Protein AF-0000000074259749 (afdb_homodimer)

InterPro domains:
  IPR013783 Immunoglobulin-like fold [G3DSA:2.60.40.10] (30-132)
  IPR055706 Cell surface glycoprotein 1/2, DUF7282 [PF23951] (141-262)

Foldseek 3Di:
DDDDPPPPPPPPPPPPPPPPPPPPPPPPDDPPDPPPVPPPPAKEFPDKDWFQEAEQQGKTKMKTKIFAQDQAKDWWKKWKWKDDDVDTDIDIDIDIAGHGGMDMDMDMDTNYPPDFDKMKIWMDTPRYTDIDIYGHDPAKAWAAEEEEDQFFKGWTAKIADQQWAKKFKFFPCVVVPCVQQRTFWMFFTDHHGMDGGTMITGNDAPLDHDPDNGDPFKGKMKIFTWDADPPPRHDCCNVVVRPGTGTGDDPPHTHMDMYIYGNDHPPPPPPPPPPPPPPPPPDPPDDDDDDDDDDDDDDDDDDD/DDDDDPDDDPPPPPPPPPPPPPVPPPPPDDPPDDPPVPPPPAKEFPDKDWFQEAEQQGKTKMKTKIFAQDQAKDWWKKWKWKDDDVDTDIDIDIDIAGHRGMDMDMDMDGNYPPDFDKMKIWMDTPRYTDIDIYGHDPAKAWAAEEEEDQFFKGWTAKIADQQWAKKFKFFPCVVVPCVQQRTFWMFFTDHHGMDGGTMITGNDAPLDHDPDNGDPFKGKMKIFTWDADPPPRHDCCNVVVRPGTHTGDDPPHTHMDMYIYGNDNPPPPPPPPPPPVPPPPPPPDPPCPPPPDDDDDDDDDDDD

pLDDT: mean 79.14, std 31.36, range [15.09, 99.0]

Radius of gyration: 41.73 Å; Cα contacts (8 Å, |Δi|>4): 1301; chains: 2; bounding box: 96×167×188 Å

Solvent-accessible surface area (backbone atoms only — not comparable to full-atom values): 35713 Å² total; per-residue (Å²): 138,77,86,76,85,79,76,78,78,78,78,77,80,79,79,79,78,76,77,75,76,72,74,74,71,74,69,75,84,79,74,81,73,72,79,64,83,69,72,76,90,45,51,33,49,76,44,70,53,62,59,56,45,38,32,65,61,30,74,44,58,35,40,34,39,35,32,20,82,40,90,50,71,44,76,45,63,36,31,42,39,39,26,39,85,98,40,60,47,58,46,79,43,72,44,70,31,47,48,68,31,73,45,77,49,77,49,76,46,70,33,67,90,48,66,72,44,72,32,40,33,36,40,33,37,87,56,22,47,43,70,46,59,28,36,29,37,80,65,61,48,65,42,42,62,64,43,78,24,77,28,39,45,52,61,33,54,30,36,30,30,61,77,16,19,34,43,33,31,24,38,65,48,38,85,76,65,34,71,60,80,14,53,39,19,39,39,67,69,38,70,59,36,56,46,62,63,46,65,24,47,36,58,58,41,66,69,62,85,66,95,52,68,47,55,91,54,60,44,57,35,32,41,30,43,20,36,60,72,79,82,73,77,60,81,34,24,48,59,48,75,57,74,32,31,45,64,40,58,59,98,83,37,69,47,67,29,68,27,47,35,41,47,52,74,81,64,74,63,69,77,72,71,74,75,75,73,73,79,74,75,75,78,78,70,86,81,82,85,77,89,78,94,85,82,89,83,89,91,84,81,80,89,130,134,80,81,88,86,78,80,72,88,72,79,77,78,79,75,79,76,75,76,72,76,71,75,74,68,70,67,74,83,79,77,82,69,74,83,62,83,68,73,73,89,45,49,34,49,76,46,71,52,61,60,56,43,38,33,65,59,27,75,45,58,36,39,32,38,36,32,20,81,42,93,50,72,43,74,44,62,35,30,43,40,38,28,38,84,97,41,60,48,59,46,80,42,74,45,71,31,48,48,69,30,71,43,79,49,76,48,76,46,68,33,65,90,48,67,72,44,70,31,41,32,35,42,34,36,87,56,22,47,43,69,46,58,28,36,29,37,78,65,62,47,65,40,43,62,65,42,77,24,78,28,38,46,52,60,33,54,30,34,30,31,61,77,16,20,34,44,33,32,24,40,66,48,38,83,74,65,34,72,60,81,13,54,40,19,39,40,68,67,38,69,58,39,57,46,64,63,47,64,26,48,35,57,58,41,65,68,62,86,66,94,51,68,47,56,90,54,59,44,55,36,31,39,30,45,21,36,60,71,79,81,73,77,60,83,33,24,48,60,49,75,57,75,31,32,47,64,40,58,59,97,83,37,70,47,68,30,66,27,47,36,41,46,52,71,79,62,70,59,68,73,69,69,71,72,71,71,72,78,70,72,78,72,67,77,62,78,71,68,77,77,64,90,84,95,82,83,87,82,83,81,66,83,126

Sequence (608 aa):
MTKRRTVVSLVAALVVLSVFATAALTVGAQQEDGAQQAEPTGLVVDSIDAPAAVAPNGSITVTATISNPTDGELTEDVAYRLDGEEQDVVRHQEVTVAPGGTGTVEFTLEATNFGTGDYIHGVTTRNSSNLTYLDVTRDALVDFDAQESDGTQVVVESTFVPEGGYVTIHDESLLQGDALGSVVGVSEYLEPGYHQNVTIQLFDVEGAQFEETSLNGSQQLIAMPHRETNNDTTYGFVSSDGAQDGPYTVDGEAVTEASEVTVTSEGATGDGAATGGLAGDGDDADGNETTDEGTPALEPFADRMTKRRTVVSLVAALVVLSVFATAALTVGAQQEDGAQQAEPTGLVVDSIDAPAAVAPNGSITVTATISNPTDGELTEDVAYRLDGEEQDVVRHQEVTVAPGGTGTVEFTLEATNFGTGDYIHGVTTRNSSNLTYLDVTRDALVDFDAQESDGTQVVVESTFVPEGGYVTIHDESLLQGDALGSVVGVSEYLEPGYHQNVTIQLFDVEGAQFEETSLNGSQQLIAMPHRETNNDTTYGFVSSDGAQDGPYTVDGEAVTEASEVTVTSEGATGDGAATGGLAGDGDDADGNETTDEGTPALEPFADR

Structure (mmCIF, N/CA/C/O backbone):
data_AF-0000000074259749-model_v1
#
loop_
_entity.id
_entity.type
_entity.pdbx_description
1 polymer 'DUF7282 domain-containing protein'
#
loop_
_atom_site.group_PDB
_atom_site.id
_atom_site.type_symbol
_atom_site.label_atom_id
_atom_site.label_alt_id
_atom_site.label_comp_id
_atom_site.label_asym_id
_atom_site.label_entity_id
_atom_site.label_seq_id
_atom_site.pdbx_PDB_ins_code
_atom_site.Cartn_x
_atom_site.Cartn_y
_atom_site.Cartn_z
_atom_site.occupancy
_atom_site.B_iso_or_equiv
_atom_site.auth_seq_id
_atom_site.auth_comp_id
_atom_site.auth_asym_id
_atom_site.auth_atom_id
_atom_site.pdbx_PDB_model_num
ATOM 1 N N . MET A 1 1 ? -37.5 82.062 -4.996 1 24.59 1 MET A N 1
ATOM 2 C CA . MET A 1 1 ? -36.281 81.25 -4.938 1 24.59 1 MET A CA 1
ATOM 3 C C . MET A 1 1 ? -36.531 79.938 -4.312 1 24.59 1 MET A C 1
ATOM 5 O O . MET A 1 1 ? -36.469 79.75 -3.09 1 24.59 1 MET A O 1
ATOM 9 N N . THR A 1 2 ? -37.469 79.062 -4.781 1 20.34 2 THR A N 1
ATOM 10 C CA . THR A 1 2 ? -38.406 78.062 -4.293 1 20.34 2 THR A CA 1
ATOM 11 C C . THR A 1 2 ? -37.719 76.75 -4.18 1 20.34 2 THR A C 1
ATOM 13 O O . THR A 1 2 ? -38.344 75.75 -3.785 1 20.34 2 THR A O 1
ATOM 16 N N . LYS A 1 3 ? -36.375 76.75 -4.949 1 23.19 3 LYS A N 1
ATOM 17 C CA . LYS A 1 3 ? -36.031 75.375 -5.367 1 23.19 3 LYS A CA 1
ATOM 18 C C . LYS A 1 3 ? -36.188 74.375 -4.219 1 23.19 3 LYS A C 1
ATOM 20 O O . LYS A 1 3 ? -36.031 74.75 -3.051 1 23.19 3 LYS A O 1
ATOM 25 N N . ARG A 1 4 ? -36.344 73.062 -4.574 1 22.03 4 ARG A N 1
ATOM 26 C CA . ARG A 1 4 ? -36.906 71.75 -4.566 1 22.03 4 ARG A CA 1
ATOM 27 C C . ARG A 1 4 ? -36.062 70.812 -3.672 1 22.03 4 ARG A C 1
ATOM 29 O O . ARG A 1 4 ? -34.844 70.75 -3.809 1 22.03 4 ARG A O 1
ATOM 36 N N . ARG A 1 5 ? -36.531 70.562 -2.449 1 27.67 5 ARG A N 1
ATOM 37 C CA . ARG A 1 5 ? -36.062 69.688 -1.395 1 27.67 5 ARG A CA 1
ATOM 38 C C . ARG A 1 5 ? -35.875 68.25 -1.928 1 27.67 5 ARG A C 1
ATOM 40 O O . ARG A 1 5 ? -36.781 67.625 -2.479 1 27.67 5 ARG A O 1
ATOM 47 N N . THR A 1 6 ? -34.625 68 -2.584 1 28.38 6 THR A N 1
ATOM 48 C CA . THR A 1 6 ? -34.312 66.75 -3.211 1 28.38 6 THR A CA 1
ATOM 49 C C . THR A 1 6 ? -34.531 65.562 -2.244 1 28.38 6 THR A C 1
ATOM 51 O O . THR A 1 6 ? -34.031 65.562 -1.128 1 28.38 6 THR A O 1
ATOM 54 N N . VAL A 1 7 ? -35.688 64.812 -2.326 1 23.48 7 VAL A N 1
ATOM 55 C CA . VAL A 1 7 ? -36.281 63.688 -1.606 1 23.48 7 VAL A CA 1
ATOM 56 C C . VAL A 1 7 ? -35.375 62.469 -1.747 1 23.48 7 VAL A C 1
ATOM 58 O O . VAL A 1 7 ? -35.188 61.938 -2.85 1 23.48 7 VAL A O 1
ATOM 61 N N . VAL A 1 8 ? -34.125 62.469 -1.255 1 26.09 8 VAL A N 1
ATOM 62 C CA . VAL A 1 8 ? -33.25 61.312 -1.506 1 26.09 8 VAL A CA 1
ATOM 63 C C . VAL A 1 8 ? -33.938 60.031 -1.017 1 26.09 8 VAL A C 1
ATOM 65 O O . VAL A 1 8 ? -34.312 59.938 0.15 1 26.09 8 VAL A O 1
ATOM 68 N N . SER A 1 9 ? -34.656 59.281 -1.935 1 23.06 9 SER A N 1
ATOM 69 C CA . SER A 1 9 ? -35.375 58.031 -1.715 1 23.06 9 SER A CA 1
ATOM 70 C C . SER A 1 9 ? -34.469 56.938 -1.177 1 23.06 9 SER A C 1
ATOM 72 O O . SER A 1 9 ? -33.406 56.688 -1.754 1 23.06 9 SER A O 1
ATOM 74 N N . LEU A 1 10 ? -34.5 56.656 0.183 1 24.38 10 LEU A N 1
ATOM 75 C CA . LEU A 1 10 ? -33.781 55.625 0.941 1 24.38 10 LEU A CA 1
ATOM 76 C C . LEU A 1 10 ? -34.156 54.219 0.466 1 24.38 10 LEU A C 1
ATOM 78 O O . LEU A 1 10 ? -35.344 53.844 0.597 1 24.38 10 LEU A O 1
ATOM 82 N N . VAL A 1 11 ? -33.75 53.812 -0.795 1 23.8 11 VAL A N 1
ATOM 83 C CA . VAL A 1 11 ? -34.156 52.5 -1.26 1 23.8 11 VAL A CA 1
ATOM 84 C C . VAL A 1 11 ? -33.75 51.438 -0.232 1 23.8 11 VAL A C 1
ATOM 86 O O . VAL A 1 11 ? -32.594 51.344 0.141 1 23.8 11 VAL A O 1
ATOM 89 N N . ALA A 1 12 ? -34.688 50.875 0.594 1 25.03 12 ALA A N 1
ATOM 90 C CA . ALA A 1 12 ? -34.656 49.812 1.601 1 25.03 12 ALA A CA 1
ATOM 91 C C . ALA A 1 12 ? -34.281 48.469 0.972 1 25.03 12 ALA A C 1
ATOM 93 O O . ALA A 1 12 ? -35 47.938 0.122 1 25.03 12 ALA A O 1
ATOM 94 N N . ALA A 1 13 ? -33 48.219 0.514 1 25.5 13 ALA A N 1
ATOM 95 C CA . ALA A 1 13 ? -32.719 46.906 -0.05 1 25.5 13 ALA A CA 1
ATOM 96 C C . ALA A 1 13 ? -33.125 45.781 0.911 1 25.5 13 ALA A C 1
ATOM 98 O O . ALA A 1 13 ? -32.75 45.812 2.082 1 25.5 13 ALA A O 1
ATOM 99 N N . LEU A 1 14 ? -34.281 45.062 0.68 1 23.56 14 LEU A N 1
ATOM 100 C CA . LEU A 1 14 ? -34.844 43.875 1.366 1 23.56 14 LEU A CA 1
ATOM 101 C C . LEU A 1 14 ? -33.875 42.719 1.32 1 23.56 14 LEU A C 1
ATOM 103 O O . LEU A 1 14 ? -33.5 42.25 0.239 1 23.56 14 LEU A O 1
ATOM 107 N N . VAL A 1 15 ? -32.875 42.562 2.252 1 23.94 15 VAL A N 1
ATOM 108 C CA . VAL A 1 15 ? -31.984 41.406 2.385 1 23.94 15 VAL A CA 1
ATOM 109 C C . VAL A 1 15 ? -32.812 40.156 2.588 1 23.94 15 VAL A C 1
ATOM 111 O O . VAL A 1 15 ? -33.5 40.031 3.594 1 23.94 15 VAL A O 1
ATOM 114 N N . VAL A 1 16 ? -33.344 39.469 1.478 1 24.02 16 VAL A N 1
ATOM 115 C CA . VAL A 1 16 ? -34.062 38.219 1.619 1 24.02 16 VAL A CA 1
ATOM 116 C C . VAL A 1 16 ? -33.156 37.188 2.291 1 24.02 16 VAL A C 1
ATOM 118 O O . VAL A 1 16 ? -32.094 36.875 1.786 1 24.02 16 VAL A O 1
ATOM 121 N N . LEU A 1 17 ? -33.219 36.938 3.619 1 24.61 17 LEU A N 1
ATOM 122 C CA . LEU A 1 17 ? -32.594 35.906 4.457 1 24.61 17 LEU A CA 1
ATOM 123 C C . LEU A 1 17 ? -33 34.531 3.996 1 24.61 17 LEU A C 1
ATOM 125 O O . LEU A 1 17 ? -34.188 34.125 4.09 1 24.61 17 LEU A O 1
ATOM 129 N N . SER A 1 18 ? -32.531 34.062 2.797 1 23.81 18 SER A N 1
ATOM 130 C CA . SER A 1 18 ? -32.906 32.688 2.453 1 23.81 18 SER A CA 1
ATOM 131 C C . SER A 1 18 ? -32.562 31.734 3.588 1 23.81 18 SER A C 1
ATOM 133 O O . SER A 1 18 ? -31.484 31.766 4.148 1 23.81 18 SER A O 1
ATOM 135 N N . VAL A 1 19 ? -33.531 31.172 4.305 1 27.08 19 VAL A N 1
ATOM 136 C CA . VAL A 1 19 ? -33.531 30.109 5.309 1 27.08 19 VAL A CA 1
ATOM 137 C C . VAL A 1 19 ? -32.969 28.828 4.711 1 27.08 19 VAL A C 1
ATOM 139 O O . VAL A 1 19 ? -33.594 28.234 3.82 1 27.08 19 VAL A O 1
ATOM 142 N N . PHE A 1 20 ? -31.641 28.75 4.5 1 27.48 20 PHE A N 1
ATOM 143 C CA . PHE A 1 20 ? -31.078 27.438 4.195 1 27.48 20 PHE A CA 1
ATOM 144 C C . PHE A 1 20 ? -31.547 26.391 5.211 1 27.48 20 PHE A C 1
ATOM 146 O O . PHE A 1 20 ? -31.406 26.594 6.422 1 27.48 20 PHE A O 1
ATOM 153 N N . ALA A 1 21 ? -32.625 25.641 4.898 1 27.47 21 ALA A N 1
ATOM 154 C CA . ALA A 1 21 ? -33 24.469 5.688 1 27.47 21 ALA A CA 1
ATOM 155 C C . ALA A 1 21 ? -31.781 23.578 5.961 1 27.47 21 ALA A C 1
ATOM 157 O O . ALA A 1 21 ? -31.188 23.031 5.031 1 27.47 21 ALA A O 1
ATOM 158 N N . THR A 1 22 ? -30.922 23.906 6.918 1 28.17 22 THR A N 1
ATOM 159 C CA . THR A 1 22 ? -29.938 22.953 7.418 1 28.17 22 THR A CA 1
ATOM 160 C C . THR A 1 22 ? -30.562 21.594 7.672 1 28.17 22 THR A C 1
ATOM 162 O O . THR 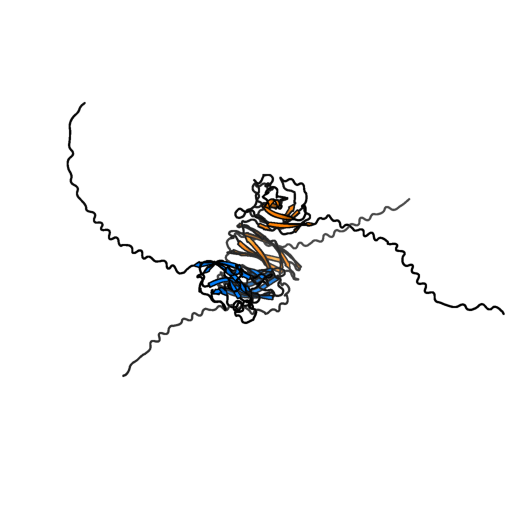A 1 22 ? -31.453 21.453 8.516 1 28.17 22 THR A O 1
ATOM 165 N N . ALA A 1 23 ? -30.797 20.844 6.566 1 31.83 23 ALA A N 1
ATOM 166 C CA . ALA A 1 23 ? -31.203 19.484 6.867 1 31.83 23 ALA A CA 1
ATOM 167 C C . ALA A 1 23 ? -30.391 18.891 8.016 1 31.83 23 ALA A C 1
ATOM 169 O O . ALA A 1 23 ? -29.156 18.891 7.969 1 31.83 23 ALA A O 1
ATOM 170 N N . ALA A 1 24 ? -30.938 18.781 9.195 1 29.03 24 ALA A N 1
ATOM 171 C CA . ALA A 1 24 ? -30.438 18.141 10.406 1 29.03 24 ALA A CA 1
ATOM 172 C C . ALA A 1 24 ? -29.984 16.703 10.117 1 29.03 24 ALA A C 1
ATOM 174 O O . ALA A 1 24 ? -30.766 15.875 9.648 1 29.03 24 ALA A O 1
ATOM 175 N N . LEU A 1 25 ? -28.703 16.516 9.695 1 37.06 25 LEU A N 1
ATOM 176 C CA . LEU A 1 25 ? -28.109 15.188 9.805 1 37.06 25 LEU A CA 1
ATOM 177 C C . LEU A 1 25 ? -28.438 14.555 11.148 1 37.06 25 LEU A C 1
ATOM 179 O O . LEU A 1 25 ? -28.062 15.086 12.195 1 37.06 25 LEU A O 1
ATOM 183 N N . THR A 1 26 ? -29.578 14.109 11.383 1 34.22 26 THR A N 1
ATOM 184 C CA . THR A 1 26 ? -29.688 13.383 12.641 1 34.22 26 THR A CA 1
ATOM 185 C C . THR A 1 26 ? -28.703 12.227 12.688 1 34.22 26 THR A C 1
ATOM 187 O O . THR A 1 26 ? -28.672 11.383 11.781 1 34.22 26 THR A O 1
ATOM 190 N N . VAL A 1 27 ? -27.547 12.531 13.109 1 39.12 27 VAL A N 1
ATOM 191 C CA . VAL A 1 27 ? -26.594 11.469 13.414 1 39.12 27 VAL A CA 1
ATOM 192 C C . VAL A 1 27 ? -27.062 10.68 14.633 1 39.12 27 VAL A C 1
ATOM 194 O O . VAL A 1 27 ? -27.266 11.258 15.703 1 39.12 27 VAL A O 1
ATOM 197 N N . GLY A 1 28 ? -27.719 9.625 14.562 1 32.53 28 GLY A N 1
ATOM 198 C CA . GLY A 1 28 ? -27.984 8.789 15.727 1 32.53 28 GLY A CA 1
ATOM 199 C C . GLY A 1 28 ? -26.781 8.602 16.625 1 32.53 28 GLY A C 1
ATOM 200 O O . GLY A 1 28 ? -25.641 8.758 16.172 1 32.53 28 GLY A O 1
ATOM 201 N N . ALA A 1 29 ? -27.109 8.492 18.109 1 30.88 29 ALA A N 1
ATOM 202 C CA . ALA A 1 29 ? -26.219 8.398 19.266 1 30.88 29 ALA A CA 1
ATOM 203 C C . ALA A 1 29 ? -25.125 7.355 19.047 1 30.88 29 ALA A C 1
ATOM 205 O O . ALA A 1 29 ? -25.391 6.273 18.516 1 30.88 29 ALA A O 1
ATOM 206 N N . GLN A 1 30 ? -23.844 7.773 19.125 1 33.91 30 GLN A N 1
ATOM 207 C CA . GLN A 1 30 ? -22.656 6.945 19.234 1 33.91 30 GLN A CA 1
ATOM 208 C C . GLN A 1 30 ? -22.734 6.004 20.438 1 33.91 30 GLN A C 1
ATOM 210 O O . GLN A 1 30 ? -22.969 6.445 21.562 1 33.91 30 GLN A O 1
ATOM 215 N N . GLN A 1 31 ? -23.203 4.785 20.297 1 30.38 31 GLN A N 1
ATOM 216 C CA . GLN A 1 31 ? -23.016 3.85 21.406 1 30.38 31 GLN A CA 1
ATOM 217 C C . GLN A 1 31 ? -21.562 3.85 21.891 1 30.38 31 GLN A C 1
ATOM 219 O O . GLN A 1 31 ? -20.641 3.781 21.078 1 30.38 31 GLN A O 1
ATOM 224 N N . GLU A 1 32 ? -21.391 4.367 23.016 1 31.64 32 GLU A N 1
ATOM 225 C CA . GLU A 1 32 ? -20.141 4.238 23.766 1 31.64 32 GLU A CA 1
ATOM 226 C C . GLU A 1 32 ? -19.672 2.785 23.812 1 31.64 32 GLU A C 1
ATOM 228 O O . GLU A 1 32 ? -20.391 1.909 24.297 1 31.64 32 GLU A O 1
ATOM 233 N N . ASP A 1 33 ? -18.859 2.287 22.875 1 34.09 33 ASP A N 1
ATOM 234 C CA . ASP A 1 33 ? -18.359 0.924 22.719 1 34.09 33 ASP A CA 1
ATOM 235 C C . ASP A 1 33 ? -17.453 0.539 23.875 1 34.09 33 ASP A C 1
ATOM 237 O O . ASP A 1 33 ? -16.344 1.075 24.016 1 34.09 33 ASP A O 1
ATOM 241 N N . GLY A 1 34 ? -17.891 0.301 25.062 1 31.92 34 GLY A N 1
ATOM 242 C CA . GLY A 1 34 ? -17.109 -0.626 25.844 1 31.92 34 GLY A CA 1
ATOM 243 C C . GLY A 1 34 ? -16.625 -1.828 25.062 1 31.92 34 GLY A C 1
ATOM 244 O O . GLY A 1 34 ? -17.406 -2.477 24.375 1 31.92 34 GLY A O 1
ATOM 245 N N . ALA A 1 35 ? -15.328 -1.854 24.734 1 33.81 35 ALA A N 1
ATOM 246 C CA . ALA A 1 35 ? -14.664 -2.828 23.859 1 33.81 35 ALA A CA 1
ATOM 247 C C . ALA A 1 35 ? -15.023 -4.254 24.266 1 33.81 35 ALA A C 1
ATOM 249 O O . ALA A 1 35 ? -14.25 -4.922 24.953 1 33.81 35 ALA A O 1
ATOM 250 N N . GLN A 1 36 ? -15.945 -4.684 24.984 1 34.31 36 GLN A N 1
ATOM 251 C CA . GLN A 1 36 ? -16.062 -6.137 24.922 1 34.31 36 GLN A CA 1
ATOM 252 C C . GLN A 1 36 ? -16.047 -6.633 23.484 1 34.31 36 GLN A C 1
ATOM 254 O O . GLN A 1 36 ? -16.766 -6.09 22.641 1 34.31 36 GLN A O 1
ATOM 259 N N . GLN A 1 37 ? -14.992 -7.305 23 1 38.53 37 GLN A N 1
ATOM 260 C CA . GLN A 1 37 ? -14.93 -7.883 21.672 1 38.53 37 GLN A CA 1
ATOM 261 C C . GLN A 1 37 ? -16.266 -8.484 21.266 1 38.53 37 GLN A C 1
ATOM 263 O O . GLN A 1 37 ? -16.703 -9.484 21.844 1 38.53 37 GLN A O 1
ATOM 268 N N . ALA A 1 38 ? -17.234 -7.812 20.922 1 44 38 ALA A N 1
ATOM 269 C CA . ALA A 1 38 ? -18.547 -8.328 20.516 1 44 38 ALA A CA 1
ATOM 270 C C . ALA A 1 38 ? -18.391 -9.516 19.578 1 44 38 ALA A C 1
ATOM 272 O O . ALA A 1 38 ? -17.422 -9.594 18.812 1 44 38 ALA A O 1
ATOM 273 N N . GLU A 1 39 ? -18.781 -10.789 19.859 1 51.28 39 GLU A N 1
ATOM 274 C CA . GLU A 1 39 ? -18.906 -11.984 19.031 1 51.28 39 GLU A CA 1
ATOM 275 C C . GLU A 1 39 ? -19.172 -11.609 17.578 1 51.28 39 GLU A C 1
ATOM 277 O O . GLU A 1 39 ? -19.922 -10.672 17.297 1 51.28 39 GLU A O 1
ATOM 282 N N . PRO A 1 40 ? -18.266 -12.047 16.672 1 57.81 40 PRO A N 1
ATOM 283 C CA . PRO A 1 40 ? -18.547 -11.703 15.273 1 57.81 40 PRO A CA 1
ATOM 284 C C . PRO A 1 40 ? -19.984 -12.023 14.867 1 57.81 40 PRO A C 1
ATOM 286 O O . PRO A 1 40 ? -20.484 -13.133 15.125 1 57.81 40 PRO A O 1
ATOM 289 N N . THR A 1 41 ? -20.781 -11.047 14.688 1 77.56 41 THR A N 1
ATOM 290 C CA . THR A 1 41 ? -22.219 -11.156 14.484 1 77.56 41 THR A CA 1
ATOM 291 C C . THR A 1 41 ? -22.547 -11.398 13.016 1 77.56 41 THR A C 1
ATOM 293 O O . THR A 1 41 ? -23.703 -11.352 12.609 1 77.56 41 THR A O 1
ATOM 296 N N . GLY A 1 42 ? -21.453 -12.008 12.258 1 94.88 42 GLY A N 1
ATOM 297 C CA . GLY A 1 42 ? -21.781 -12.25 10.859 1 94.88 42 GLY A CA 1
ATOM 298 C C . GLY A 1 42 ? -20.719 -13.07 10.141 1 94.88 42 GLY A C 1
ATOM 299 O O . GLY A 1 42 ? -19.906 -13.742 10.773 1 94.88 42 GLY A O 1
ATOM 300 N N . LEU A 1 43 ? -20.922 -13.227 8.875 1 98.25 43 LEU A N 1
ATOM 301 C CA . LEU A 1 43 ? -19.953 -13.953 8.062 1 98.25 43 LEU A CA 1
ATOM 302 C C . LEU A 1 43 ? -18.578 -13.297 8.125 1 98.25 43 LEU A C 1
ATOM 304 O O . LEU A 1 43 ? -18.484 -12.07 8.188 1 98.25 43 LEU A O 1
ATOM 308 N N . VAL A 1 44 ? -17.562 -14.172 8.094 1 98.25 44 VAL A N 1
ATOM 309 C CA . VAL A 1 44 ? -16.188 -13.703 8.203 1 98.25 44 VAL A CA 1
ATOM 310 C C . VAL A 1 44 ? -15.406 -14.07 6.938 1 98.25 44 VAL A C 1
ATOM 312 O O . VAL A 1 44 ? -15.516 -15.195 6.441 1 98.25 44 VAL A O 1
ATOM 315 N N . VAL A 1 45 ? -14.711 -13.102 6.398 1 98.75 45 VAL A N 1
ATOM 316 C CA . VAL A 1 45 ? -13.789 -13.406 5.309 1 98.75 45 VAL A CA 1
ATOM 317 C C . VAL A 1 45 ? -12.492 -13.984 5.875 1 98.75 45 VAL A C 1
ATOM 319 O O . VAL A 1 45 ? -11.641 -13.242 6.371 1 98.75 45 VAL A O 1
ATOM 322 N N . ASP A 1 46 ? -12.266 -15.234 5.73 1 97.75 46 ASP A N 1
ATOM 323 C CA . ASP A 1 46 ? -11.109 -15.898 6.332 1 97.75 46 ASP A CA 1
ATOM 324 C C . ASP A 1 46 ? -9.836 -15.625 5.531 1 97.75 46 ASP A C 1
ATOM 326 O O . ASP A 1 46 ? -8.766 -15.43 6.109 1 97.75 46 ASP A O 1
ATOM 330 N N . SER A 1 47 ? -10.008 -15.672 4.246 1 98 47 SER A N 1
ATOM 331 C CA . SER A 1 47 ? -8.852 -15.477 3.365 1 98 47 SER A CA 1
ATOM 332 C C . SER A 1 47 ? -9.297 -15.109 1.953 1 98 47 SER A C 1
ATOM 334 O O . SER A 1 47 ? -10.438 -15.352 1.569 1 98 47 SER A O 1
ATOM 336 N N . ILE A 1 48 ? -8.398 -14.469 1.299 1 98.5 48 ILE A N 1
ATOM 337 C CA . ILE A 1 48 ? -8.609 -14.25 -0.127 1 98.5 48 ILE A CA 1
ATOM 338 C C . ILE A 1 48 ? -7.383 -14.703 -0.912 1 98.5 48 ILE A C 1
ATOM 340 O O . ILE A 1 48 ? -6.262 -14.641 -0.408 1 98.5 48 ILE A O 1
ATOM 344 N N . ASP A 1 49 ? -7.629 -15.266 -2.062 1 98.06 49 ASP A N 1
ATOM 345 C CA . ASP A 1 49 ? -6.633 -15.438 -3.117 1 98.06 49 ASP A CA 1
ATOM 346 C C . ASP A 1 49 ? -6.836 -14.422 -4.238 1 98.06 49 ASP A C 1
ATOM 348 O O . ASP A 1 49 ? -7.781 -14.531 -5.02 1 98.06 49 ASP A O 1
ATOM 352 N N . ALA A 1 50 ? -6.039 -13.406 -4.148 1 98.5 50 ALA A N 1
ATOM 353 C CA . ALA A 1 50 ? -6.156 -12.266 -5.055 1 98.5 50 ALA A CA 1
ATOM 354 C C . ALA A 1 50 ? -4.809 -11.914 -5.668 1 98.5 50 ALA A C 1
ATOM 356 O O . ALA A 1 50 ? -3.777 -11.969 -4.992 1 98.5 50 ALA A O 1
ATOM 357 N N . PRO A 1 51 ? -4.77 -11.555 -6.93 1 98.56 51 PRO A N 1
ATOM 358 C CA . PRO A 1 51 ? -3.492 -11.133 -7.512 1 98.56 51 PRO A CA 1
ATOM 359 C C . PRO A 1 51 ? -2.992 -9.805 -6.945 1 98.56 51 PRO A C 1
ATOM 361 O O . PRO A 1 51 ? -3.795 -8.93 -6.621 1 98.56 51 PRO A O 1
ATOM 364 N N . ALA A 1 52 ? -1.673 -9.664 -6.863 1 98.69 52 ALA A N 1
ATOM 365 C CA . ALA A 1 52 ? -1.074 -8.406 -6.41 1 98.69 52 ALA A CA 1
ATOM 366 C C . ALA A 1 52 ? -0.754 -7.492 -7.586 1 98.69 52 ALA A C 1
ATOM 368 O O . ALA A 1 52 ? -0.412 -6.324 -7.398 1 98.69 52 ALA A O 1
ATOM 369 N N . ALA A 1 53 ? -0.9 -8.016 -8.836 1 98.81 53 ALA A N 1
ATOM 370 C CA . ALA A 1 53 ? -0.645 -7.215 -10.031 1 98.81 53 ALA A CA 1
ATOM 371 C C . ALA A 1 53 ? -1.522 -7.676 -11.195 1 98.81 53 ALA A C 1
ATOM 373 O O . ALA A 1 53 ? -1.915 -8.844 -11.266 1 98.81 53 ALA A O 1
ATOM 374 N N . VAL A 1 54 ? -1.827 -6.785 -12.078 1 98.62 54 VAL A N 1
ATOM 375 C CA . VAL A 1 54 ? -2.59 -7.066 -13.297 1 98.62 54 VAL A CA 1
ATOM 376 C C . VAL A 1 54 ? -2.223 -6.059 -14.383 1 98.62 54 VAL A C 1
ATOM 378 O O . VAL A 1 54 ? -1.874 -4.914 -14.086 1 98.62 54 VAL A O 1
ATOM 381 N N . ALA A 1 55 ? -2.24 -6.473 -15.562 1 98 55 ALA A N 1
ATOM 382 C CA . ALA A 1 55 ? -2.039 -5.543 -16.672 1 98 55 ALA A CA 1
ATOM 383 C C . ALA A 1 55 ? -3.307 -4.742 -16.953 1 98 55 ALA A C 1
ATOM 385 O O . ALA A 1 55 ? -4.418 -5.223 -16.719 1 98 55 ALA A O 1
ATOM 386 N N . PRO A 1 56 ? -3.082 -3.521 -17.469 1 96.19 56 PRO A N 1
ATOM 387 C CA . PRO A 1 56 ? -4.285 -2.867 -18 1 96.19 56 PRO A CA 1
ATOM 388 C C . PRO A 1 56 ? -5.059 -3.75 -18.969 1 96.19 56 PRO A C 1
ATOM 390 O O . PRO A 1 56 ? -4.457 -4.484 -19.766 1 96.19 56 PRO A O 1
ATOM 393 N N . ASN A 1 57 ? -6.414 -3.812 -18.812 1 94.12 57 ASN A N 1
ATOM 394 C CA . ASN A 1 57 ? -7.309 -4.617 -19.625 1 94.12 57 ASN A CA 1
ATOM 395 C C . ASN A 1 57 ? -7.176 -6.102 -19.312 1 94.12 57 ASN A C 1
ATOM 397 O O . ASN A 1 57 ? -7.715 -6.945 -20.031 1 94.12 57 ASN A O 1
ATOM 401 N N . GLY A 1 58 ? -6.391 -6.383 -18.281 1 96.88 58 GLY A N 1
ATOM 402 C CA . GLY A 1 58 ? -6.316 -7.762 -17.828 1 96.88 58 GLY A CA 1
ATOM 403 C C . GLY A 1 58 ? -7.496 -8.172 -16.969 1 96.88 58 GLY A C 1
ATOM 404 O O . GLY A 1 58 ? -8.359 -7.344 -16.641 1 96.88 58 GLY A O 1
ATOM 405 N N . SER A 1 59 ? -7.484 -9.43 -16.641 1 97.06 59 SER A N 1
ATOM 406 C CA . SER A 1 59 ? -8.562 -9.984 -15.828 1 97.06 59 SER A CA 1
ATOM 407 C C . SER A 1 59 ? -8.117 -10.188 -14.383 1 97.06 59 SER A C 1
ATOM 409 O O . SER A 1 59 ? -6.992 -10.617 -14.125 1 97.06 59 SER A O 1
ATOM 411 N N . ILE A 1 60 ? -8.969 -9.766 -13.508 1 98.38 60 ILE A N 1
ATOM 412 C CA . ILE A 1 60 ? -8.766 -9.953 -12.07 1 98.38 60 ILE A CA 1
ATOM 413 C C . ILE A 1 60 ? -9.719 -11.031 -11.555 1 98.38 60 ILE A C 1
ATOM 415 O O . ILE A 1 60 ? -10.938 -10.906 -11.688 1 98.38 60 ILE A O 1
ATOM 419 N N . THR A 1 61 ? -9.211 -12.109 -11.047 1 98.31 61 THR A N 1
ATOM 420 C CA . THR A 1 61 ? -10.023 -13.133 -10.391 1 98.31 61 THR A CA 1
ATOM 421 C C . THR A 1 61 ? -9.648 -13.258 -8.922 1 98.31 61 THR A C 1
ATOM 423 O O . THR A 1 61 ? -8.469 -13.43 -8.586 1 98.31 61 THR A O 1
ATOM 426 N N . VAL A 1 62 ? -10.648 -13.125 -8.039 1 98.69 62 VAL A N 1
ATOM 427 C CA . VAL A 1 62 ? -10.453 -13.203 -6.594 1 98.69 62 VAL A CA 1
ATOM 428 C C . VAL A 1 62 ? -11.336 -14.305 -6.012 1 98.69 62 VAL A C 1
ATOM 430 O O . VAL A 1 62 ? -12.531 -14.375 -6.312 1 98.69 62 VAL A O 1
ATOM 433 N N . THR A 1 63 ? -10.773 -15.164 -5.254 1 98.69 63 THR A N 1
ATOM 434 C CA . THR A 1 63 ? -11.508 -16.172 -4.504 1 98.69 63 THR A CA 1
ATOM 435 C C . THR A 1 63 ? -11.398 -15.922 -3.002 1 98.69 63 THR A C 1
ATOM 437 O O . THR A 1 63 ? -10.32 -15.609 -2.494 1 98.69 63 THR A O 1
ATOM 440 N N . ALA A 1 64 ? -12.516 -15.977 -2.35 1 98.81 64 ALA A N 1
ATOM 441 C CA . ALA A 1 64 ? -12.547 -15.742 -0.908 1 98.81 64 ALA A CA 1
ATOM 442 C C . ALA A 1 64 ? -13.172 -16.922 -0.173 1 98.81 64 ALA A C 1
ATOM 444 O O . ALA A 1 64 ? -14.148 -17.516 -0.64 1 98.81 64 ALA A O 1
ATOM 445 N N . THR A 1 65 ? -12.57 -17.312 0.925 1 98.75 65 THR A N 1
ATOM 446 C CA . THR A 1 65 ? -13.164 -18.266 1.861 1 98.75 65 THR A CA 1
ATOM 447 C C . THR A 1 65 ? -13.938 -17.531 2.953 1 98.75 65 THR A C 1
ATOM 449 O O . THR A 1 65 ? -13.391 -16.672 3.648 1 98.75 65 THR A O 1
ATOM 452 N N . ILE A 1 66 ? -15.211 -17.891 3.033 1 98.69 66 ILE A N 1
ATOM 453 C CA . ILE A 1 66 ? -16.125 -17.25 3.967 1 98.69 66 ILE A CA 1
ATOM 454 C C . ILE A 1 66 ? -16.562 -18.25 5.035 1 98.69 66 ILE A C 1
ATOM 456 O O . ILE A 1 66 ? -16.922 -19.375 4.723 1 98.69 66 ILE A O 1
ATOM 460 N N . SER A 1 67 ? -16.531 -17.828 6.324 1 98.38 67 SER A N 1
ATOM 461 C CA . SER A 1 67 ? -16.969 -18.703 7.402 1 98.38 67 SER A CA 1
ATOM 462 C C . SER A 1 67 ? -18.109 -18.094 8.195 1 98.38 67 SER A C 1
ATOM 464 O O . SER A 1 67 ? -18.312 -16.875 8.164 1 98.38 67 SER A O 1
ATOM 466 N N . ASN A 1 68 ? -18.906 -18.938 8.828 1 98 68 ASN A N 1
ATOM 467 C CA . ASN A 1 68 ? -19.984 -18.578 9.742 1 98 68 ASN A CA 1
ATOM 468 C C . ASN A 1 68 ? -19.703 -19.078 11.156 1 98 68 ASN A C 1
ATOM 470 O O . ASN A 1 68 ? -19.953 -20.234 11.477 1 98 68 ASN A O 1
ATOM 474 N N . PRO A 1 69 ? -19.203 -18.188 11.969 1 96.31 69 PRO A N 1
ATOM 475 C CA . PRO A 1 69 ? -18.844 -18.625 13.32 1 96.31 69 PRO A CA 1
ATOM 476 C C . PRO A 1 69 ? -20.047 -18.688 14.25 1 96.31 69 PRO A C 1
ATOM 478 O O . PRO A 1 69 ? -19.906 -18.969 15.445 1 96.31 69 PRO A O 1
ATOM 481 N N . THR A 1 70 ? -21.203 -18.422 13.742 1 95.19 70 THR A N 1
ATOM 482 C CA . THR A 1 70 ? -22.391 -18.328 14.594 1 95.19 70 THR A CA 1
ATOM 483 C C . THR A 1 70 ? -23.109 -19.688 14.656 1 95.19 70 THR A C 1
ATOM 485 O O . THR A 1 70 ? -22.719 -20.625 13.977 1 95.19 70 THR A O 1
ATOM 488 N N . ASP A 1 71 ? -24.172 -19.766 15.438 1 94.88 71 ASP A N 1
ATOM 489 C CA . ASP A 1 71 ? -24.891 -21 15.68 1 94.88 71 ASP A CA 1
ATOM 490 C C . ASP A 1 71 ? -26.125 -21.109 14.773 1 94.88 71 ASP A C 1
ATOM 492 O O . ASP A 1 71 ? -26.922 -22.047 14.906 1 94.88 71 ASP A O 1
ATOM 496 N N . GLY A 1 72 ? -26.266 -20.219 13.867 1 95.94 72 GLY A N 1
ATOM 497 C CA . GLY A 1 72 ? -27.344 -20.234 12.906 1 95.94 72 GLY A CA 1
ATOM 498 C C . GLY A 1 72 ? -26.891 -20.016 11.477 1 95.94 72 GLY A C 1
ATOM 499 O O . GLY A 1 72 ? -25.812 -19.453 11.242 1 95.94 72 GLY A O 1
ATOM 500 N N . GLU A 1 73 ? -27.734 -20.547 10.625 1 96.31 73 GLU A N 1
ATOM 501 C CA . GLU A 1 73 ? -27.469 -20.281 9.211 1 96.31 73 GLU A CA 1
ATOM 502 C C . GLU A 1 73 ? -27.531 -18.781 8.922 1 96.31 73 GLU A C 1
ATOM 504 O O . GLU A 1 73 ? -28.422 -18.094 9.406 1 96.31 73 GLU A O 1
ATOM 509 N N . LEU A 1 74 ? -26.562 -18.297 8.172 1 96.25 74 LEU A N 1
ATOM 510 C CA . LEU A 1 74 ? -26.531 -16.875 7.832 1 96.25 74 LEU A CA 1
ATOM 511 C C . LEU A 1 74 ? -26.5 -16.688 6.32 1 96.25 74 LEU A C 1
ATOM 513 O O . LEU A 1 74 ? -25.797 -17.422 5.609 1 96.25 74 LEU A O 1
ATOM 517 N N . THR A 1 75 ? -27.312 -15.82 5.836 1 96.94 75 THR A N 1
ATOM 518 C CA . THR A 1 75 ? -27.25 -15.289 4.477 1 96.94 75 THR A CA 1
ATOM 519 C C . THR A 1 75 ? -26.859 -13.812 4.492 1 96.94 75 THR A C 1
ATOM 521 O O . THR A 1 75 ? -27.578 -12.992 5.078 1 96.94 75 THR A O 1
ATOM 524 N N . GLU A 1 76 ? -25.719 -13.461 3.9 1 96.44 76 GLU A N 1
ATOM 525 C CA . GLU A 1 76 ? -25.25 -12.086 3.854 1 96.44 76 GLU A CA 1
ATOM 526 C C . GLU A 1 76 ? -24.719 -11.727 2.463 1 96.44 76 GLU A C 1
ATOM 528 O O . GLU A 1 76 ? -24.422 -12.609 1.661 1 96.44 76 GLU A O 1
ATOM 533 N N . ASP A 1 77 ? -24.766 -10.445 2.24 1 96.19 77 ASP A N 1
ATOM 534 C CA . ASP A 1 77 ? -24.109 -9.898 1.055 1 96.19 77 ASP A CA 1
ATOM 535 C C . ASP A 1 77 ? -22.594 -9.938 1.193 1 96.19 77 ASP A C 1
ATOM 537 O O . ASP A 1 77 ? -22.047 -9.477 2.197 1 96.19 77 ASP A O 1
ATOM 541 N N . VAL A 1 78 ? -21.938 -10.594 0.273 1 98.31 78 VAL A N 1
ATOM 542 C CA . VAL A 1 78 ? -20.484 -10.562 0.142 1 98.31 78 VAL A CA 1
ATOM 543 C C . VAL A 1 78 ? -20.094 -9.711 -1.062 1 98.31 78 VAL A C 1
ATOM 545 O O . VAL A 1 78 ? -20.609 -9.891 -2.162 1 98.31 78 VAL A O 1
ATOM 548 N N . ALA A 1 79 ? -19.188 -8.719 -0.827 1 98.38 79 ALA A N 1
ATOM 549 C CA . ALA A 1 79 ? -18.844 -7.777 -1.893 1 98.38 79 ALA A CA 1
ATOM 550 C C . ALA A 1 79 ? -17.359 -7.828 -2.221 1 98.38 79 ALA A C 1
ATOM 552 O O . ALA A 1 79 ? -16.516 -7.879 -1.319 1 98.38 79 ALA A O 1
ATOM 553 N N . TYR A 1 80 ? -17.109 -7.93 -3.502 1 98.81 80 TYR A N 1
ATOM 554 C CA . TYR A 1 80 ? -15.773 -7.586 -3.98 1 98.81 80 TYR A CA 1
ATOM 555 C C . TYR A 1 80 ? -15.656 -6.09 -4.242 1 98.81 80 TYR A C 1
ATOM 557 O O . TYR A 1 80 ? -16.547 -5.488 -4.84 1 98.81 80 TYR A O 1
ATOM 565 N N . ARG A 1 81 ? -14.555 -5.504 -3.732 1 98.75 81 ARG A N 1
ATOM 566 C CA . ARG A 1 81 ? -14.344 -4.066 -3.885 1 98.75 81 ARG A CA 1
ATOM 567 C C . ARG A 1 81 ? -12.977 -3.77 -4.488 1 98.75 81 ARG A C 1
ATOM 569 O O . ARG A 1 81 ? -11.984 -4.398 -4.125 1 98.75 81 ARG A O 1
ATOM 576 N N . LEU A 1 82 ? -12.906 -2.795 -5.363 1 98.75 82 LEU A N 1
ATOM 577 C CA . LEU A 1 82 ? -11.672 -2.26 -5.934 1 98.75 82 LEU A CA 1
ATOM 578 C C . LEU A 1 82 ? -11.719 -0.737 -5.992 1 98.75 82 LEU A C 1
ATOM 580 O O . LEU A 1 82 ? -12.656 -0.161 -6.555 1 98.75 82 LEU A O 1
ATOM 584 N N . ASP A 1 83 ? -10.773 -0.125 -5.34 1 98.25 83 ASP A N 1
ATOM 585 C CA . ASP A 1 83 ? -10.68 1.328 -5.227 1 98.25 83 ASP A CA 1
ATOM 586 C C . ASP A 1 83 ? -9.328 1.833 -5.727 1 98.25 83 ASP A C 1
ATOM 588 O O . ASP A 1 83 ? -8.289 1.277 -5.379 1 98.25 83 ASP A O 1
ATOM 592 N N . GLY A 1 84 ? -9.336 2.76 -6.543 1 96.88 84 GLY A N 1
ATOM 593 C CA . GLY A 1 84 ? -8.156 3.422 -7.07 1 96.88 84 GLY A CA 1
ATOM 594 C C . GLY A 1 84 ? -8.469 4.688 -7.84 1 96.88 84 GLY A C 1
ATOM 595 O O . GLY A 1 84 ? -9.617 5.141 -7.855 1 96.88 84 GLY A O 1
ATOM 596 N N . GLU A 1 85 ? -7.414 5.266 -8.383 1 90.5 85 GLU A N 1
ATOM 597 C CA . GLU A 1 85 ? -7.617 6.52 -9.102 1 90.5 85 GLU A CA 1
ATOM 598 C C . GLU A 1 85 ? -8.625 6.348 -10.234 1 90.5 85 GLU A C 1
ATOM 600 O O . GLU A 1 85 ? -8.414 5.543 -11.148 1 90.5 85 GLU A O 1
ATOM 605 N N . GLU A 1 86 ? -9.734 7.016 -10.141 1 92.19 86 GLU A N 1
ATOM 606 C CA . GLU A 1 86 ? -10.805 7.086 -11.133 1 92.19 86 GLU A CA 1
ATOM 607 C C . GLU A 1 86 ? -11.578 5.773 -11.211 1 92.19 86 GLU A C 1
ATOM 609 O O . GLU A 1 86 ? -12.297 5.523 -12.18 1 92.19 86 GLU A O 1
ATOM 614 N N . GLN A 1 87 ? -11.273 4.848 -10.32 1 96.19 87 GLN A N 1
ATOM 615 C CA . GLN A 1 87 ? -11.992 3.578 -10.305 1 96.19 87 GLN A CA 1
ATOM 616 C C . GLN A 1 87 ? -12.609 3.316 -8.938 1 96.19 87 GLN A C 1
ATOM 618 O O . GLN A 1 87 ? -11.961 3.52 -7.906 1 96.19 87 GLN A O 1
ATOM 623 N N . ASP A 1 88 ? -13.797 2.984 -8.922 1 97.06 88 ASP A N 1
ATOM 624 C CA . ASP A 1 88 ? -14.57 2.531 -7.77 1 97.06 88 ASP A CA 1
ATOM 625 C C . ASP A 1 88 ? -15.586 1.468 -8.172 1 97.06 88 ASP A C 1
ATOM 627 O O . ASP A 1 88 ? -16.703 1.794 -8.594 1 97.06 88 ASP A O 1
ATOM 631 N N . VAL A 1 89 ? -15.18 0.179 -7.98 1 97.38 89 VAL A N 1
ATOM 632 C CA . VAL A 1 89 ? -16 -0.932 -8.461 1 97.38 89 VAL A CA 1
ATOM 633 C C . VAL A 1 89 ? -16.422 -1.807 -7.281 1 97.38 89 VAL A C 1
ATOM 635 O O . VAL A 1 89 ? -15.602 -2.156 -6.43 1 97.38 89 VAL A O 1
ATOM 638 N N . VAL A 1 90 ? -17.656 -2.08 -7.23 1 97.88 90 VAL A N 1
ATOM 639 C CA . VAL A 1 90 ? -18.172 -2.992 -6.219 1 97.88 90 VAL A CA 1
ATOM 640 C C . VAL A 1 90 ? -19.047 -4.051 -6.879 1 97.88 90 VAL A C 1
ATOM 642 O O . VAL A 1 90 ? -19.922 -3.729 -7.684 1 97.88 90 VAL A O 1
ATOM 645 N N . ARG A 1 91 ? -18.812 -5.328 -6.605 1 97.69 91 ARG A N 1
ATOM 646 C CA . ARG A 1 91 ? -19.625 -6.461 -7.051 1 97.69 91 ARG A CA 1
ATOM 647 C C . ARG A 1 91 ? -20.188 -7.227 -5.859 1 97.69 91 ARG A C 1
ATOM 649 O O . ARG A 1 91 ? -19.5 -7.434 -4.859 1 97.69 91 ARG A O 1
ATOM 656 N N . HIS A 1 92 ? -21.406 -7.648 -6 1 97.25 92 HIS A N 1
ATOM 657 C CA . HIS A 1 92 ? -22.094 -8.281 -4.879 1 97.25 92 HIS A CA 1
ATOM 658 C C . HIS A 1 92 ? -22.453 -9.727 -5.191 1 97.25 92 HIS A C 1
ATOM 660 O O . HIS A 1 92 ? -22.75 -10.062 -6.34 1 97.25 92 HIS A O 1
ATOM 666 N N . GLN A 1 93 ? -22.438 -10.57 -4.184 1 97.62 93 GLN A N 1
ATOM 667 C CA . GLN A 1 93 ? -22.984 -11.914 -4.18 1 97.62 93 GLN A CA 1
ATOM 668 C C . GLN A 1 93 ? -23.625 -12.25 -2.83 1 97.62 93 GLN A C 1
ATOM 670 O O . GLN A 1 93 ? -23.016 -12.016 -1.78 1 97.62 93 GLN A O 1
ATOM 675 N N . GLU A 1 94 ? -24.844 -12.719 -2.887 1 97.19 94 GLU A N 1
ATOM 676 C CA . GLU A 1 94 ? -25.438 -13.234 -1.657 1 97.19 94 GLU A CA 1
ATOM 677 C C . GLU A 1 94 ? -24.938 -14.633 -1.338 1 97.19 94 GLU A C 1
ATOM 679 O O . GLU A 1 94 ? -24.953 -15.523 -2.195 1 97.19 94 GLU A O 1
ATOM 684 N N . VAL A 1 95 ? -24.484 -14.82 -0.164 1 97.88 95 VAL A N 1
ATOM 685 C CA . VAL A 1 95 ? -23.891 -16.094 0.223 1 97.88 95 VAL A CA 1
ATOM 686 C C . VAL A 1 95 ? -24.578 -16.625 1.473 1 97.88 95 VAL A C 1
ATOM 688 O O . VAL A 1 95 ? -24.828 -15.891 2.426 1 97.88 95 VAL A O 1
ATOM 691 N N . THR A 1 96 ? -24.953 -17.875 1.476 1 97.94 96 THR A N 1
ATOM 692 C CA . THR A 1 96 ? -25.5 -18.578 2.633 1 97.94 96 THR A CA 1
ATOM 693 C C . THR A 1 96 ? -24.516 -19.625 3.148 1 97.94 96 THR A C 1
ATOM 695 O O . THR A 1 96 ? -24.016 -20.438 2.379 1 97.94 96 THR A O 1
ATOM 698 N N . VAL A 1 97 ? -24.25 -19.469 4.41 1 98.06 97 VAL A N 1
ATOM 699 C CA . VAL A 1 97 ? -23.312 -20.406 5.02 1 98.06 97 VAL A CA 1
ATOM 700 C C . VAL A 1 97 ? -23.953 -21.031 6.266 1 98.06 97 VAL A C 1
ATOM 702 O O . VAL A 1 97 ? -24.531 -20.328 7.09 1 98.06 97 VAL A O 1
ATOM 705 N N . ALA A 1 98 ? -23.875 -22.391 6.449 1 97.62 98 ALA A N 1
ATOM 706 C CA . ALA A 1 98 ? -24.375 -23.109 7.617 1 97.62 98 ALA A CA 1
ATOM 707 C C . ALA A 1 98 ? -23.578 -22.75 8.867 1 97.62 98 ALA A C 1
ATOM 709 O O . ALA A 1 98 ? -22.469 -22.25 8.773 1 97.62 98 ALA A O 1
ATOM 710 N N . PRO A 1 99 ? -24.266 -23.016 10.023 1 96.44 99 PRO A N 1
ATOM 711 C CA . PRO A 1 99 ? -23.531 -22.75 11.266 1 96.44 99 PRO A CA 1
ATOM 712 C C . PRO A 1 99 ? -22.219 -23.516 11.344 1 96.44 99 PRO A C 1
ATOM 714 O O . PRO A 1 99 ? -22.172 -24.719 11.094 1 96.44 99 PRO A O 1
ATOM 717 N N . GLY A 1 100 ? -21.125 -22.781 11.656 1 96.38 100 GLY A N 1
ATOM 718 C CA . GLY A 1 100 ? -19.812 -23.406 11.773 1 96.38 100 GLY A CA 1
ATOM 719 C C . GLY A 1 100 ? -19.234 -23.828 10.438 1 96.38 100 GLY A C 1
ATOM 720 O O . GLY A 1 100 ? -18.156 -24.438 10.383 1 96.38 100 GLY A O 1
ATOM 721 N N . GLY A 1 101 ? -19.922 -23.5 9.375 1 97.75 101 GLY A N 1
ATOM 722 C CA . GLY A 1 101 ? -19.5 -23.938 8.047 1 97.75 101 GLY A CA 1
ATOM 723 C C . GLY A 1 101 ? -18.609 -22.938 7.344 1 97.75 101 GLY A C 1
ATOM 724 O O . GLY A 1 101 ? -18.281 -21.875 7.902 1 97.75 101 GLY A O 1
ATOM 725 N N . THR A 1 102 ? -18.125 -23.328 6.18 1 97.62 102 THR A N 1
ATOM 726 C CA . THR A 1 102 ? -17.312 -22.5 5.309 1 97.62 102 THR A CA 1
ATOM 727 C C . THR A 1 102 ? -17.797 -22.594 3.863 1 97.62 102 THR A C 1
ATOM 729 O O . THR A 1 102 ? -18.422 -23.578 3.475 1 97.62 102 THR A O 1
ATOM 732 N N . GLY A 1 103 ? -17.703 -21.453 3.166 1 97.06 103 GLY A N 1
ATOM 733 C CA . GLY A 1 103 ? -17.969 -21.406 1.74 1 97.06 103 GLY A CA 1
ATOM 734 C C . GLY A 1 103 ? -16.953 -20.578 0.968 1 97.06 103 GLY A C 1
ATOM 735 O O . GLY A 1 103 ? -16.141 -19.875 1.563 1 97.06 103 GLY A O 1
ATOM 736 N N . THR A 1 104 ? -16.953 -20.844 -0.362 1 98 104 THR A N 1
ATOM 737 C CA . THR A 1 104 ? -16.047 -20.094 -1.232 1 98 104 THR A CA 1
ATOM 738 C C . THR A 1 104 ? -16.844 -19.25 -2.225 1 98 104 THR A C 1
ATOM 740 O O . THR A 1 104 ? -17.859 -19.688 -2.758 1 98 104 THR A O 1
ATOM 743 N N . VAL A 1 105 ? -16.406 -18 -2.432 1 98.44 105 VAL A N 1
ATOM 744 C CA . VAL A 1 105 ? -17 -17.109 -3.43 1 98.44 105 VAL A CA 1
ATOM 745 C C . VAL A 1 105 ? -15.922 -16.656 -4.414 1 98.44 105 VAL A C 1
ATOM 747 O O . VAL A 1 105 ? -14.766 -16.438 -4.031 1 98.44 105 VAL A O 1
ATOM 750 N N . GLU A 1 106 ? -16.281 -16.562 -5.656 1 98.62 106 GLU A N 1
ATOM 751 C CA . GLU A 1 106 ? -15.367 -16.109 -6.699 1 98.62 106 GLU A CA 1
ATOM 752 C C . GLU A 1 106 ? -15.898 -14.859 -7.406 1 98.62 106 GLU A C 1
ATOM 754 O O . GLU A 1 106 ? -17.094 -14.773 -7.703 1 98.62 106 GLU A O 1
ATOM 759 N N . PHE A 1 107 ? -15.055 -13.875 -7.602 1 98.31 107 PHE A N 1
ATOM 760 C CA . PHE A 1 107 ? -15.352 -12.68 -8.383 1 98.31 107 PHE A CA 1
ATOM 761 C C . PHE A 1 107 ? -14.359 -12.523 -9.531 1 98.31 107 PHE A C 1
ATOM 763 O O . PHE A 1 107 ? -13.164 -12.789 -9.359 1 98.31 107 PHE A O 1
ATOM 770 N N . THR A 1 108 ? -14.844 -12.109 -10.633 1 98.12 108 THR A N 1
ATOM 771 C CA . THR A 1 108 ? -13.992 -11.773 -11.766 1 98.12 108 THR A CA 1
ATOM 772 C C . THR A 1 108 ? -14.305 -10.375 -12.281 1 98.12 108 THR A C 1
ATOM 774 O O . THR A 1 108 ? -15.469 -9.992 -12.383 1 98.12 108 THR A O 1
ATOM 777 N N . LEU A 1 109 ? -13.281 -9.578 -12.547 1 97.5 109 LEU A N 1
ATOM 778 C CA . LEU A 1 109 ? -13.398 -8.211 -13.047 1 97.5 109 LEU A CA 1
ATOM 779 C C . LEU A 1 109 ? -12.383 -7.945 -14.148 1 97.5 109 LEU A C 1
ATOM 781 O O . LEU A 1 109 ? -11.211 -8.305 -14.016 1 97.5 109 LEU A O 1
ATOM 785 N N . GLU A 1 110 ? -12.82 -7.387 -15.203 1 97 110 GLU A N 1
ATOM 786 C CA . GLU A 1 110 ? -11.875 -6.926 -16.219 1 97 110 GLU A CA 1
ATOM 787 C C . GLU A 1 110 ? -11.367 -5.52 -15.898 1 97 110 GLU A C 1
ATOM 789 O O . GLU A 1 110 ? -12.156 -4.621 -15.602 1 97 110 GLU A O 1
ATOM 794 N N . ALA A 1 111 ? -10.109 -5.34 -15.938 1 96.12 111 ALA A N 1
ATOM 795 C CA . ALA A 1 111 ? -9.523 -4.023 -15.688 1 96.12 111 ALA A CA 1
ATOM 796 C C . ALA A 1 111 ? -9.586 -3.15 -16.938 1 96.12 111 ALA A C 1
ATOM 798 O O . ALA A 1 111 ? -8.586 -2.535 -17.312 1 96.12 111 ALA A O 1
ATOM 799 N N . THR A 1 112 ? -10.688 -3.098 -17.5 1 93.31 112 THR A N 1
ATOM 800 C CA . THR A 1 112 ? -10.883 -2.291 -18.703 1 93.31 112 THR A CA 1
ATOM 801 C C . THR A 1 112 ? -10.758 -0.804 -18.375 1 93.31 112 THR A C 1
ATOM 803 O O . THR A 1 112 ? -11.391 -0.312 -17.438 1 93.31 112 THR A O 1
ATOM 806 N N . ASN A 1 113 ? -9.859 -0.021 -19.094 1 90.88 113 ASN A N 1
ATOM 807 C CA . ASN A 1 113 ? -9.648 1.418 -18.984 1 90.88 113 ASN A CA 1
ATOM 808 C C . ASN A 1 113 ? -9.07 1.798 -17.625 1 90.88 113 ASN A C 1
ATOM 810 O O . ASN A 1 113 ? -9.336 2.889 -17.109 1 90.88 113 ASN A O 1
ATOM 814 N N . PHE A 1 114 ? -8.516 0.819 -16.938 1 94.94 114 PHE A N 1
ATOM 815 C CA . PHE A 1 114 ? -7.797 1.161 -15.719 1 94.94 114 PHE A CA 1
ATOM 816 C C . PHE A 1 114 ? -6.48 1.861 -16.031 1 94.94 114 PHE A C 1
ATOM 818 O O . PHE A 1 114 ? -5.762 1.451 -16.953 1 94.94 114 PHE A O 1
ATOM 825 N N . GLY A 1 115 ? -6.207 2.986 -15.383 1 96.5 115 GLY A N 1
ATOM 826 C CA . GLY A 1 115 ? -4.863 3.547 -15.43 1 96.5 115 GLY A CA 1
ATOM 827 C C . GLY A 1 115 ? -3.85 2.73 -14.648 1 96.5 115 GLY A C 1
ATOM 828 O O . GLY A 1 115 ? -4.215 1.975 -13.742 1 96.5 115 GLY A O 1
ATOM 829 N N . THR A 1 116 ? -2.57 2.779 -15.086 1 98 116 THR A N 1
ATOM 830 C CA . THR A 1 116 ? -1.528 2.154 -14.281 1 98 116 THR A CA 1
ATOM 831 C C . THR A 1 116 ? -1.41 2.846 -12.922 1 98 116 THR A C 1
ATOM 833 O O . THR A 1 116 ? -1.678 4.043 -12.805 1 98 116 THR A O 1
ATOM 836 N N . GLY A 1 117 ? -1.088 2.072 -11.906 1 97.94 117 GLY A N 1
ATOM 837 C CA . GLY A 1 117 ? -0.938 2.619 -10.57 1 97.94 117 GLY A CA 1
ATOM 838 C C . GLY A 1 117 ? -1.361 1.652 -9.477 1 97.94 117 GLY A C 1
ATOM 839 O O . GLY A 1 117 ? -1.577 0.468 -9.742 1 97.94 117 GLY A O 1
ATOM 840 N N . ASP A 1 118 ? -1.43 2.189 -8.297 1 97.94 118 ASP A N 1
ATOM 841 C CA . ASP A 1 118 ? -1.759 1.387 -7.121 1 97.94 118 ASP A CA 1
ATOM 842 C C . ASP A 1 118 ? -3.26 1.412 -6.84 1 97.94 118 ASP A C 1
ATOM 844 O O . ASP A 1 118 ? -3.887 2.473 -6.887 1 97.94 118 ASP A O 1
ATOM 848 N N . TYR A 1 119 ? -3.766 0.294 -6.617 1 98.5 119 TYR A N 1
ATOM 849 C CA . TYR A 1 119 ? -5.164 0.094 -6.25 1 98.5 119 TYR A CA 1
ATOM 850 C C . TYR A 1 119 ? -5.277 -0.717 -4.965 1 98.5 119 TYR A C 1
ATOM 852 O O . TYR A 1 119 ? -4.309 -1.354 -4.535 1 98.5 119 TYR A O 1
ATOM 860 N N . ILE A 1 120 ? -6.391 -0.612 -4.316 1 98.88 120 ILE A N 1
ATOM 861 C CA . ILE A 1 120 ? -6.762 -1.477 -3.201 1 98.88 120 ILE A CA 1
ATOM 862 C C . ILE A 1 120 ? -7.992 -2.301 -3.572 1 98.88 120 ILE A C 1
ATOM 864 O O . ILE A 1 120 ? -8.938 -1.778 -4.164 1 98.88 120 ILE A O 1
ATOM 868 N N . HIS A 1 121 ? -7.926 -3.6 -3.307 1 98.88 121 HIS A N 1
ATOM 869 C CA . HIS A 1 121 ? -9.094 -4.43 -3.576 1 98.88 121 HIS A CA 1
ATOM 870 C C . HIS A 1 121 ? -9.227 -5.547 -2.543 1 98.88 121 HIS A C 1
ATOM 872 O O . HIS A 1 121 ? -8.336 -5.73 -1.707 1 98.88 121 HIS A O 1
ATOM 878 N N . GLY A 1 122 ? -10.336 -6.172 -2.506 1 98.88 122 GLY A N 1
ATOM 879 C CA . GLY A 1 122 ? -10.602 -7.25 -1.563 1 98.88 122 GLY A CA 1
ATOM 880 C C . GLY A 1 122 ? -12.078 -7.566 -1.418 1 98.88 122 GLY A C 1
ATOM 881 O O . GLY A 1 122 ? -12.891 -7.176 -2.264 1 98.88 122 GLY A O 1
ATOM 882 N N . VAL A 1 123 ? -12.375 -8.359 -0.421 1 98.94 123 VAL A N 1
ATOM 883 C CA . VAL A 1 123 ? -13.727 -8.867 -0.195 1 98.94 123 VAL A CA 1
ATOM 884 C C . VAL A 1 123 ? -14.211 -8.453 1.192 1 98.94 123 VAL A C 1
ATOM 886 O O . VAL A 1 123 ? -13.445 -8.484 2.158 1 98.94 123 VAL A O 1
ATOM 889 N N . THR A 1 124 ? -15.43 -8.039 1.24 1 98.75 124 THR A N 1
ATOM 890 C CA . THR A 1 124 ? -16.016 -7.617 2.51 1 98.75 124 THR A CA 1
ATOM 891 C C . THR A 1 124 ? -17.359 -8.297 2.742 1 98.75 124 THR A C 1
ATOM 893 O O . THR A 1 124 ? -18.062 -8.648 1.788 1 98.75 124 THR A O 1
ATOM 896 N N . THR A 1 125 ? -17.703 -8.578 3.957 1 98.31 125 THR A N 1
ATOM 897 C CA . THR A 1 125 ? -19.047 -8.836 4.461 1 98.31 125 THR A CA 1
ATOM 898 C C . THR A 1 125 ? -19.516 -7.684 5.348 1 98.31 125 THR A C 1
ATOM 900 O O . THR A 1 125 ? -18.906 -6.609 5.355 1 98.31 125 THR A O 1
ATOM 903 N N . ARG A 1 126 ? -20.578 -7.906 5.953 1 96.5 126 ARG A N 1
ATOM 904 C CA . ARG A 1 126 ? -21.078 -6.828 6.801 1 96.5 126 ARG A CA 1
ATOM 905 C C . ARG A 1 126 ? -20.078 -6.469 7.883 1 96.5 126 ARG A C 1
ATOM 907 O O . ARG A 1 126 ? -19.828 -5.289 8.148 1 96.5 126 ARG A O 1
ATOM 914 N N . ASN A 1 127 ? -19.391 -7.496 8.445 1 97 127 ASN A N 1
ATOM 915 C CA . ASN A 1 127 ? -18.609 -7.215 9.648 1 97 127 ASN A CA 1
ATOM 916 C C . ASN A 1 127 ? -17.172 -7.676 9.492 1 97 127 ASN A C 1
ATOM 918 O O . ASN A 1 127 ? -16.438 -7.812 10.477 1 97 127 ASN A O 1
ATOM 922 N N . SER A 1 128 ? -16.781 -7.988 8.305 1 98.44 128 SER A N 1
ATOM 923 C CA . SER A 1 128 ? -15.43 -8.492 8.07 1 98.44 128 SER A CA 1
ATOM 924 C C . SER A 1 128 ? -14.875 -7.992 6.746 1 98.44 128 SER A C 1
ATOM 926 O O . SER A 1 128 ? -15.617 -7.828 5.777 1 98.44 128 SER A O 1
ATOM 928 N N . SER A 1 129 ? -13.594 -7.766 6.781 1 98.62 129 SER A N 1
ATOM 929 C CA . SER A 1 129 ? -12.883 -7.34 5.578 1 98.62 129 SER A CA 1
ATOM 930 C C . SER A 1 129 ? -11.586 -8.125 5.395 1 98.62 129 SER A C 1
ATOM 932 O O . SER A 1 129 ? -10.945 -8.508 6.375 1 98.62 129 SER A O 1
ATOM 934 N N . ASN A 1 130 ? -11.25 -8.391 4.234 1 98.75 130 ASN A N 1
ATOM 935 C CA . ASN A 1 130 ? -9.922 -8.789 3.787 1 98.75 130 ASN A CA 1
ATOM 936 C C . ASN A 1 130 ? -9.5 -8.031 2.531 1 98.75 130 ASN A C 1
ATOM 938 O O . ASN A 1 130 ? -10.008 -8.297 1.441 1 98.75 130 ASN A O 1
ATOM 942 N N . LEU A 1 131 ? -8.609 -7.039 2.74 1 98.88 131 LEU A N 1
ATOM 943 C CA . LEU A 1 131 ? -8.195 -6.102 1.702 1 98.88 131 LEU A CA 1
ATOM 944 C C . LEU A 1 131 ? -6.707 -6.254 1.396 1 98.88 131 LEU A C 1
ATOM 946 O O . LEU A 1 131 ? -5.93 -6.648 2.266 1 98.88 131 LEU A O 1
ATOM 950 N N . THR A 1 132 ? -6.352 -5.984 0.2 1 98.25 132 THR A N 1
ATOM 951 C CA . THR A 1 132 ? -4.953 -6.066 -0.211 1 98.25 132 THR A CA 1
ATOM 952 C C . THR A 1 132 ? -4.668 -5.094 -1.353 1 98.25 132 THR A C 1
ATOM 954 O O . THR A 1 132 ? -5.578 -4.43 -1.853 1 98.25 132 THR A O 1
ATOM 957 N N . TYR A 1 133 ? -3.484 -4.973 -1.698 1 97.94 133 TYR A N 1
ATOM 958 C CA . TYR A 1 133 ? -3.035 -4.047 -2.732 1 97.94 133 TYR A CA 1
ATOM 959 C C . TYR A 1 133 ? -3.035 -4.715 -4.102 1 97.94 133 TYR A C 1
ATOM 961 O O . TYR A 1 133 ? -2.855 -5.934 -4.203 1 97.94 133 TYR A O 1
ATOM 969 N N . LEU A 1 134 ? -3.205 -3.908 -5.098 1 98.69 134 LEU A N 1
ATOM 970 C CA . LEU A 1 134 ? -3.133 -4.332 -6.492 1 98.69 134 LEU A CA 1
ATOM 971 C C . LEU A 1 134 ? -2.359 -3.318 -7.328 1 98.69 134 LEU A C 1
ATOM 973 O O . LEU A 1 134 ? -2.703 -2.135 -7.352 1 98.69 134 LEU A O 1
ATOM 977 N N . ASP A 1 135 ? -1.346 -3.75 -7.996 1 98.69 135 ASP A N 1
ATOM 978 C CA . ASP A 1 135 ? -0.59 -2.92 -8.93 1 98.69 135 ASP A CA 1
ATOM 979 C C . ASP A 1 135 ? -1.056 -3.145 -10.367 1 98.69 135 ASP A C 1
ATOM 981 O O . ASP A 1 135 ? -0.935 -4.25 -10.898 1 98.69 135 ASP A O 1
ATOM 985 N N . VAL A 1 136 ? -1.66 -2.182 -10.93 1 98.62 136 VAL A N 1
ATOM 986 C CA . VAL A 1 136 ? -1.948 -2.244 -12.359 1 98.62 136 VAL A CA 1
ATOM 987 C C . VAL A 1 136 ? -0.748 -1.732 -13.148 1 98.62 136 VAL A C 1
ATOM 989 O O . VAL A 1 136 ? -0.41 -0.548 -13.086 1 98.62 136 VAL A O 1
ATOM 992 N N . THR A 1 137 ? -0.141 -2.623 -13.938 1 98.62 137 THR A N 1
ATOM 993 C CA . THR A 1 137 ? 1.129 -2.266 -14.555 1 98.62 137 THR A CA 1
ATOM 994 C C . THR A 1 137 ? 1.369 -3.1 -15.812 1 98.62 137 THR A C 1
ATOM 996 O O . THR A 1 137 ? 0.788 -4.176 -15.969 1 98.62 137 THR A O 1
ATOM 999 N N . ARG A 1 138 ? 2.213 -2.568 -16.656 1 97.81 138 ARG A N 1
ATOM 1000 C CA . ARG A 1 138 ? 2.646 -3.299 -17.844 1 97.81 138 ARG A CA 1
ATOM 1001 C C . ARG A 1 138 ? 4.004 -3.959 -17.609 1 97.81 138 ARG A C 1
ATOM 1003 O O . ARG A 1 138 ? 4.441 -4.777 -18.422 1 97.81 138 ARG A O 1
ATOM 1010 N N . ASP A 1 139 ? 4.629 -3.605 -16.531 1 98.75 139 ASP A N 1
ATOM 1011 C CA . ASP A 1 139 ? 5.977 -4.09 -16.25 1 98.75 139 ASP A CA 1
ATOM 1012 C C . ASP A 1 139 ? 5.934 -5.441 -15.539 1 98.75 139 ASP A C 1
ATOM 1014 O O . ASP A 1 139 ? 5.062 -5.68 -14.703 1 98.75 139 ASP A O 1
ATOM 1018 N N . ALA A 1 140 ? 6.867 -6.266 -15.852 1 98.88 140 ALA A N 1
ATOM 1019 C CA . ALA A 1 140 ? 7.023 -7.512 -15.109 1 98.88 140 ALA A CA 1
ATOM 1020 C C . ALA A 1 140 ? 7.547 -7.246 -13.703 1 98.88 140 ALA A C 1
ATOM 1022 O O . ALA A 1 140 ? 8.188 -6.223 -13.453 1 98.88 140 ALA A O 1
ATOM 1023 N N . LEU A 1 141 ? 7.195 -8.148 -12.82 1 98.88 141 LEU A N 1
ATOM 1024 C CA . LEU A 1 141 ? 7.645 -8.094 -11.438 1 98.88 141 LEU A CA 1
ATOM 1025 C C . LEU A 1 141 ? 8.156 -9.453 -10.977 1 98.88 141 LEU A C 1
ATOM 1027 O O . LEU A 1 141 ? 7.734 -10.492 -11.492 1 98.88 141 LEU A O 1
ATOM 1031 N N . VAL A 1 142 ? 9.039 -9.406 -9.969 1 98.94 142 VAL A N 1
ATOM 1032 C CA . VAL A 1 142 ? 9.484 -10.648 -9.352 1 98.94 142 VAL A CA 1
ATOM 1033 C C . VAL A 1 142 ? 9.844 -10.398 -7.887 1 98.94 142 VAL A C 1
ATOM 1035 O O . VAL A 1 142 ? 10.438 -9.367 -7.555 1 98.94 142 VAL A O 1
ATOM 1038 N N . ASP A 1 143 ? 9.32 -11.172 -7.059 1 98.88 143 ASP A N 1
ATOM 1039 C CA . ASP A 1 143 ? 9.672 -11.195 -5.641 1 98.88 143 ASP A CA 1
ATOM 1040 C C . ASP A 1 143 ? 10.43 -12.477 -5.285 1 98.88 143 ASP A C 1
ATOM 1042 O O . ASP A 1 143 ? 9.883 -13.57 -5.367 1 98.88 143 ASP A O 1
ATOM 1046 N N . PHE A 1 144 ? 11.625 -12.32 -4.918 1 98.94 144 PHE A N 1
ATOM 1047 C CA . PHE A 1 144 ? 12.539 -13.406 -4.602 1 98.94 144 PHE A CA 1
ATOM 1048 C C . PHE A 1 144 ? 13.25 -13.148 -3.275 1 98.94 144 PHE A C 1
ATOM 1050 O O . PHE A 1 144 ? 14.203 -12.375 -3.217 1 98.94 144 PHE A O 1
ATOM 1057 N N . ASP A 1 145 ? 12.789 -13.844 -2.25 1 98.75 145 ASP A N 1
ATOM 1058 C CA . ASP A 1 145 ? 13.305 -13.602 -0.905 1 98.75 145 ASP A CA 1
ATOM 1059 C C . ASP A 1 145 ? 14.406 -14.602 -0.555 1 98.75 145 ASP A C 1
ATOM 1061 O O . ASP A 1 145 ? 14.516 -15.656 -1.183 1 98.75 145 ASP A O 1
ATOM 1065 N N . ALA A 1 146 ? 15.133 -14.227 0.419 1 98.81 146 ALA A N 1
ATOM 1066 C CA . ALA A 1 146 ? 16.109 -15.172 0.959 1 98.81 146 ALA A CA 1
ATOM 1067 C C . ALA A 1 146 ? 15.422 -16.453 1.428 1 98.81 146 ALA A C 1
ATOM 1069 O O . ALA A 1 146 ? 14.32 -16.406 1.983 1 98.81 146 ALA A O 1
ATOM 1070 N N . GLN A 1 147 ? 16.125 -17.562 1.191 1 98.69 147 GLN A N 1
ATOM 1071 C CA . GLN A 1 147 ? 15.484 -18.828 1.523 1 98.69 147 GLN A CA 1
ATOM 1072 C C . GLN A 1 147 ? 16.531 -19.906 1.786 1 98.69 147 GLN A C 1
ATOM 1074 O O . GLN A 1 147 ? 17.688 -19.781 1.364 1 98.69 147 GLN A O 1
ATOM 1079 N N . GLU A 1 148 ? 16.078 -20.953 2.51 1 98.06 148 GLU A N 1
ATOM 1080 C CA . GLU A 1 148 ? 16.859 -22.188 2.648 1 98.06 148 GLU A CA 1
ATOM 1081 C C . GLU A 1 148 ? 16.516 -23.188 1.543 1 98.06 148 GLU A C 1
ATOM 1083 O O . GLU A 1 148 ? 15.383 -23.219 1.063 1 98.06 148 GLU A O 1
ATOM 1088 N N . SER A 1 149 ? 17.453 -23.875 1.133 1 97.81 149 SER A N 1
ATOM 1089 C CA . SER A 1 149 ? 17.297 -24.844 0.06 1 97.81 149 SER A CA 1
ATOM 1090 C C . SER A 1 149 ? 18.234 -26.031 0.238 1 97.81 149 SER A C 1
ATOM 1092 O O . SER A 1 149 ? 19.266 -25.922 0.902 1 97.81 149 SER A O 1
ATOM 1094 N N . ASP A 1 150 ? 17.828 -27.156 -0.247 1 96 150 ASP A N 1
ATOM 1095 C CA . ASP A 1 150 ? 18.75 -28.297 -0.296 1 96 150 ASP A CA 1
ATOM 1096 C C . ASP A 1 150 ? 19.719 -28.172 -1.471 1 96 150 ASP A C 1
ATOM 1098 O O . ASP A 1 150 ? 20.547 -29.047 -1.693 1 96 150 ASP A O 1
ATOM 1102 N N . GLY A 1 151 ? 19.531 -27.125 -2.154 1 97.56 151 GLY A N 1
ATOM 1103 C CA . GLY A 1 151 ? 20.438 -26.844 -3.246 1 97.56 151 GLY A CA 1
ATOM 1104 C C . GLY A 1 151 ? 19.938 -27.312 -4.594 1 97.56 151 GLY A C 1
ATOM 1105 O O . GLY A 1 151 ? 20.531 -27.016 -5.629 1 97.56 151 GLY A O 1
ATOM 1106 N N . THR A 1 152 ? 18.812 -27.891 -4.66 1 97.94 152 THR A N 1
ATOM 1107 C CA . THR A 1 152 ? 18.344 -28.484 -5.91 1 97.94 152 THR A CA 1
ATOM 1108 C C . THR A 1 152 ? 17.188 -27.672 -6.48 1 97.94 152 THR A C 1
ATOM 1110 O O . THR A 1 152 ? 16.844 -27.812 -7.656 1 97.94 152 THR A O 1
ATOM 1113 N N . GLN A 1 153 ? 16.578 -26.875 -5.609 1 98.5 153 GLN A N 1
ATOM 1114 C CA . GLN A 1 153 ? 15.453 -26.062 -6.059 1 98.5 153 GLN A CA 1
ATOM 1115 C C . GLN A 1 153 ? 15.359 -24.766 -5.254 1 98.5 153 GLN A C 1
ATOM 1117 O O . GLN A 1 153 ? 15.891 -24.672 -4.148 1 98.5 153 GLN A O 1
ATOM 1122 N N . VAL A 1 154 ? 14.734 -23.734 -5.824 1 98.81 154 VAL A N 1
ATOM 1123 C CA . VAL A 1 154 ? 14.406 -22.484 -5.133 1 98.81 154 VAL A CA 1
ATOM 1124 C C . VAL A 1 154 ? 12.953 -22.109 -5.398 1 98.81 154 VAL A C 1
ATOM 1126 O O . VAL A 1 154 ? 12.32 -22.656 -6.309 1 98.81 154 VAL A O 1
ATOM 1129 N N . VAL A 1 155 ? 12.398 -21.312 -4.547 1 98.88 155 VAL A N 1
ATOM 1130 C CA . VAL A 1 155 ? 11.016 -20.875 -4.688 1 98.88 155 VAL A CA 1
ATOM 1131 C C . VAL A 1 155 ? 10.961 -19.359 -4.891 1 98.88 155 VAL A C 1
ATOM 1133 O O . VAL A 1 155 ? 11.57 -18.609 -4.129 1 98.88 155 VAL A O 1
ATOM 1136 N N . VAL A 1 156 ? 10.398 -18.891 -5.973 1 98.94 156 VAL A N 1
ATOM 1137 C CA . VAL A 1 156 ? 10.078 -17.484 -6.199 1 98.94 156 VAL A CA 1
ATOM 1138 C C . VAL A 1 156 ? 8.719 -17.172 -5.582 1 98.94 156 VAL A C 1
ATOM 1140 O O . VAL A 1 156 ? 7.699 -17.75 -5.961 1 98.94 156 VAL A O 1
ATOM 1143 N N . GLU A 1 157 ? 8.68 -16.25 -4.641 1 98.75 157 GLU A N 1
ATOM 1144 C CA . GLU A 1 157 ? 7.449 -15.953 -3.906 1 98.75 157 GLU A CA 1
ATOM 1145 C C . GLU A 1 157 ? 6.336 -15.5 -4.848 1 98.75 157 GLU A C 1
ATOM 1147 O O . GLU A 1 157 ? 5.184 -15.906 -4.691 1 98.75 157 GLU A O 1
ATOM 1152 N N . SER A 1 158 ? 6.676 -14.625 -5.699 1 98.88 158 SER A N 1
ATOM 1153 C CA . SER A 1 158 ? 5.684 -14.195 -6.676 1 98.88 158 SER A CA 1
ATOM 1154 C C . SER A 1 158 ? 6.348 -13.586 -7.91 1 98.88 158 SER A C 1
ATOM 1156 O O . SER A 1 158 ? 7.508 -13.18 -7.855 1 98.88 158 SER A O 1
ATOM 1158 N N . THR A 1 159 ? 5.676 -13.578 -9.023 1 98.94 159 THR A N 1
ATOM 1159 C CA . THR A 1 159 ? 6.094 -12.938 -10.266 1 98.94 159 THR A CA 1
ATOM 1160 C C . THR A 1 159 ? 4.883 -12.492 -11.078 1 98.94 159 THR A C 1
ATOM 1162 O O . THR A 1 159 ? 3.805 -13.086 -10.969 1 98.94 159 THR A O 1
ATOM 1165 N N . PHE A 1 160 ? 5.074 -11.461 -11.734 1 98.94 160 PHE A N 1
ATOM 1166 C CA . PHE A 1 160 ? 4.098 -10.977 -12.703 1 98.94 160 PHE A CA 1
ATOM 1167 C C . PHE A 1 160 ? 4.699 -10.93 -14.102 1 98.94 160 PHE A C 1
ATOM 1169 O O . PHE A 1 160 ? 5.691 -10.234 -14.336 1 98.94 160 PHE A O 1
ATOM 1176 N N . VAL A 1 161 ? 4.199 -11.695 -14.953 1 98.88 161 VAL A N 1
ATOM 1177 C CA . VAL A 1 161 ? 4.605 -11.727 -16.344 1 98.88 161 VAL A CA 1
ATOM 1178 C C . VAL A 1 161 ? 3.428 -11.352 -17.25 1 98.88 161 VAL A C 1
ATOM 1180 O O . VAL A 1 161 ? 2.674 -12.219 -17.688 1 98.88 161 VAL A O 1
ATOM 1183 N N . PRO A 1 162 ? 3.34 -10.062 -17.625 1 98.31 162 PRO A N 1
ATOM 1184 C CA . PRO A 1 162 ? 2.127 -9.555 -18.266 1 98.31 162 PRO A CA 1
ATOM 1185 C C . PRO A 1 162 ? 1.856 -10.227 -19.609 1 98.31 162 PRO A C 1
ATOM 1187 O O . PRO A 1 162 ? 0.704 -10.312 -20.047 1 98.31 162 PRO A O 1
ATOM 1190 N N . GLU A 1 163 ? 2.865 -10.758 -20.281 1 97.81 163 GLU A N 1
ATOM 1191 C CA . GLU A 1 163 ? 2.699 -11.398 -21.578 1 97.81 163 GLU A CA 1
ATOM 1192 C C . GLU A 1 163 ? 3.053 -12.875 -21.516 1 97.81 163 GLU A C 1
ATOM 1194 O O . GLU A 1 163 ? 3.266 -13.516 -22.547 1 97.81 163 GLU A O 1
ATOM 1199 N N . GLY A 1 164 ? 3.129 -13.383 -20.344 1 98.5 164 GLY A N 1
ATOM 1200 C CA . GLY A 1 164 ? 3.576 -14.766 -20.203 1 98.5 164 GLY A CA 1
ATOM 1201 C C . GLY A 1 164 ? 5.082 -14.914 -20.297 1 98.5 164 GLY A C 1
ATOM 1202 O O . GLY A 1 164 ? 5.789 -13.953 -20.609 1 98.5 164 GLY A O 1
ATOM 1203 N N . GLY A 1 165 ? 5.57 -16.078 -19.922 1 98.88 165 GLY A N 1
ATOM 1204 C CA . GLY A 1 165 ? 7 -16.312 -20.016 1 98.88 165 GLY A CA 1
ATOM 1205 C C . GLY A 1 165 ? 7.531 -17.266 -18.969 1 98.88 165 GLY A C 1
ATOM 1206 O O . GLY A 1 165 ? 6.984 -18.344 -18.766 1 98.88 165 GLY A O 1
ATOM 1207 N N . TYR A 1 166 ? 8.695 -16.844 -18.406 1 98.94 166 TYR A N 1
ATOM 1208 C CA . TYR A 1 166 ? 9.438 -17.672 -17.469 1 98.94 166 TYR A CA 1
ATOM 1209 C C . TYR A 1 166 ? 10.094 -16.828 -16.375 1 98.94 166 TYR A C 1
ATOM 1211 O O . TYR A 1 166 ? 10.164 -15.602 -16.5 1 98.94 166 TYR A O 1
ATOM 1219 N N . VAL A 1 167 ? 10.484 -17.5 -15.352 1 99 167 VAL A N 1
ATOM 1220 C CA . VAL A 1 167 ? 11.453 -16.922 -14.43 1 99 167 VAL A CA 1
ATOM 1221 C C . VAL A 1 167 ? 12.734 -17.75 -14.43 1 99 167 VAL A C 1
ATOM 1223 O O . VAL A 1 167 ? 12.688 -18.984 -14.266 1 99 167 VAL A O 1
ATOM 1226 N N . THR A 1 168 ? 13.82 -17.109 -14.664 1 98.94 168 THR A N 1
ATOM 1227 C CA . THR A 1 168 ? 15.125 -17.766 -14.602 1 98.94 168 THR A CA 1
ATOM 1228 C C . THR A 1 168 ? 15.828 -17.453 -13.289 1 98.94 168 THR A C 1
ATOM 1230 O O . THR A 1 168 ? 15.531 -16.438 -12.641 1 98.94 168 THR A O 1
ATOM 1233 N N . ILE A 1 169 ? 16.609 -18.359 -12.922 1 98.94 169 ILE A N 1
ATOM 1234 C CA . ILE A 1 169 ? 17.531 -18.156 -11.805 1 98.94 169 ILE A CA 1
ATOM 1235 C C . ILE A 1 169 ? 18.969 -18.078 -12.32 1 98.94 169 ILE A C 1
ATOM 1237 O O . ILE A 1 169 ? 19.438 -19 -13.008 1 98.94 169 ILE A O 1
ATOM 1241 N N . HIS A 1 170 ? 19.594 -16.984 -12.062 1 98.88 170 HIS A N 1
ATOM 1242 C CA . HIS A 1 170 ? 20.984 -16.766 -12.453 1 98.88 170 HIS A CA 1
ATOM 1243 C C . HIS A 1 170 ? 21.922 -16.828 -11.25 1 98.88 170 HIS A C 1
ATOM 1245 O O . HIS A 1 170 ? 21.531 -16.453 -10.141 1 98.88 170 HIS A O 1
ATOM 1251 N N . ASP A 1 171 ? 23.109 -17.297 -11.43 1 98.06 171 ASP A N 1
ATOM 1252 C CA . ASP A 1 171 ? 24.125 -17.172 -10.391 1 98.06 171 ASP A CA 1
ATOM 1253 C C . ASP A 1 171 ? 24.906 -15.875 -10.531 1 98.06 171 ASP A C 1
ATOM 1255 O O . ASP A 1 171 ? 24.547 -15.008 -11.32 1 98.06 171 ASP A O 1
ATOM 1259 N N . GLU A 1 172 ? 25.891 -15.727 -9.805 1 97 172 GLU A N 1
ATOM 1260 C CA . GLU A 1 172 ? 26.609 -14.461 -9.641 1 97 172 GLU A CA 1
ATOM 1261 C C . GLU A 1 172 ? 27.359 -14.078 -10.914 1 97 172 GLU A C 1
ATOM 1263 O O . GLU A 1 172 ? 27.734 -12.922 -11.094 1 97 172 GLU A O 1
ATOM 1268 N N . SER A 1 173 ? 27.609 -15.086 -11.789 1 97.19 173 SER A N 1
ATOM 1269 C CA . SER A 1 173 ? 28.344 -14.797 -13.016 1 97.19 173 SER A CA 1
ATOM 1270 C C . SER A 1 173 ? 27.562 -13.836 -13.906 1 97.19 173 SER A C 1
ATOM 1272 O O . SER A 1 173 ? 28.141 -13.227 -14.82 1 97.19 173 SER A O 1
ATOM 1274 N N . LEU A 1 174 ? 26.234 -13.695 -13.641 1 98.31 174 LEU A N 1
ATOM 1275 C CA . LEU A 1 174 ? 25.453 -12.688 -14.352 1 98.31 174 LEU A CA 1
ATOM 1276 C C . LEU A 1 174 ? 26.062 -11.297 -14.164 1 98.31 174 LEU A C 1
ATOM 1278 O O . LEU A 1 174 ? 26.125 -10.516 -15.117 1 98.31 174 LEU A O 1
ATOM 1282 N N . LEU A 1 175 ? 26.469 -10.969 -13 1 96.94 175 LEU A N 1
ATOM 1283 C CA . LEU A 1 175 ? 26.984 -9.656 -12.648 1 96.94 175 LEU A CA 1
ATOM 1284 C C . LEU A 1 175 ? 28.344 -9.414 -13.312 1 96.94 175 LEU A C 1
ATOM 1286 O O . LEU A 1 175 ? 28.828 -8.281 -13.359 1 96.94 175 LEU A O 1
ATOM 1290 N N . GLN A 1 176 ? 28.953 -10.484 -13.828 1 96.75 176 GLN A N 1
ATOM 1291 C CA . GLN A 1 176 ? 30.219 -10.391 -14.547 1 96.75 176 GLN A CA 1
ATOM 1292 C C . GLN A 1 176 ? 29.984 -10.359 -16.062 1 96.75 176 GLN A C 1
ATOM 1294 O O . GLN A 1 176 ? 30.953 -10.367 -16.828 1 96.75 176 GLN A O 1
ATOM 1299 N N . GLY A 1 177 ? 28.719 -10.469 -16.391 1 96.38 177 GLY A N 1
ATOM 1300 C CA . GLY A 1 177 ? 28.391 -10.281 -17.797 1 96.38 177 GLY A CA 1
ATOM 1301 C C . GLY A 1 177 ? 28.047 -11.578 -18.516 1 96.38 177 GLY A C 1
ATOM 1302 O O . GLY A 1 177 ? 27.781 -11.578 -19.719 1 96.38 177 GLY A O 1
ATOM 1303 N N . ASP A 1 178 ? 28.062 -12.727 -17.828 1 97 178 ASP A N 1
ATOM 1304 C CA . ASP A 1 178 ? 27.734 -14.008 -18.453 1 97 178 ASP A CA 1
ATOM 1305 C C . ASP A 1 178 ? 26.234 -14.266 -18.438 1 97 178 ASP A C 1
ATOM 1307 O O . ASP A 1 178 ? 25.75 -15.141 -17.719 1 97 178 ASP A O 1
ATOM 1311 N N . ALA A 1 179 ? 25.547 -13.641 -19.312 1 96.56 179 ALA A N 1
ATOM 1312 C CA . ALA A 1 179 ? 24.094 -13.672 -19.359 1 96.56 179 ALA A CA 1
ATOM 1313 C C . ALA A 1 179 ? 23.578 -15.07 -19.703 1 96.56 179 ALA A C 1
ATOM 1315 O O . ALA A 1 179 ? 22.531 -15.492 -19.203 1 96.56 179 ALA A O 1
ATOM 1316 N N . LEU A 1 180 ? 24.281 -15.82 -20.484 1 97.62 180 LEU A N 1
ATOM 1317 C CA . LEU A 1 180 ? 23.828 -17.141 -20.906 1 97.62 180 LEU A CA 1
ATOM 1318 C C . LEU A 1 180 ? 24.25 -18.219 -19.906 1 97.62 180 LEU A C 1
ATOM 1320 O O . LEU A 1 180 ? 23.422 -19.016 -19.469 1 97.62 180 LEU A O 1
ATOM 1324 N N . GLY A 1 181 ? 25.531 -18.094 -19.531 1 97.06 181 GLY A N 1
ATOM 1325 C CA . GLY A 1 181 ? 26.094 -19.125 -18.672 1 97.06 181 GLY A CA 1
ATOM 1326 C C . GLY A 1 181 ? 25.594 -19.031 -17.234 1 97.06 181 GLY A C 1
ATOM 1327 O O . GLY A 1 181 ? 25.703 -20 -16.484 1 97.06 181 GLY A O 1
ATOM 1328 N N . SER A 1 182 ? 25.016 -17.891 -16.922 1 98.06 182 SER A N 1
ATOM 1329 C CA . SER A 1 182 ? 24.609 -17.672 -15.539 1 98.06 182 SER A CA 1
ATOM 1330 C C . SER A 1 182 ? 23.25 -18.297 -15.242 1 98.06 182 SER A C 1
ATOM 1332 O O . SER A 1 182 ? 22.828 -18.375 -14.086 1 98.06 182 SER A O 1
ATOM 1334 N N . VAL A 1 183 ? 22.562 -18.781 -16.25 1 98.81 183 VAL A N 1
ATOM 1335 C CA . VAL A 1 183 ? 21.25 -19.375 -16.031 1 98.81 183 VAL A CA 1
ATOM 1336 C C . VAL A 1 183 ? 21.406 -20.766 -15.422 1 98.81 183 VAL A C 1
ATOM 1338 O O . VAL A 1 183 ? 21.875 -21.703 -16.078 1 98.81 183 VAL A O 1
ATOM 1341 N N . VAL A 1 184 ? 20.938 -20.922 -14.172 1 98.69 184 VAL A N 1
ATOM 1342 C CA . VAL A 1 184 ? 21.141 -22.203 -13.508 1 98.69 184 VAL A CA 1
ATOM 1343 C C . VAL A 1 184 ? 19.797 -22.875 -13.258 1 98.69 184 VAL A C 1
ATOM 1345 O O . VAL A 1 184 ? 19.734 -24.016 -12.781 1 98.69 184 VAL A O 1
ATOM 1348 N N . GLY A 1 185 ? 18.703 -22.188 -13.516 1 98.81 185 GLY A N 1
ATOM 1349 C CA . GLY A 1 185 ? 17.359 -22.719 -13.383 1 98.81 185 GLY A CA 1
ATOM 1350 C C . GLY A 1 185 ? 16.328 -21.922 -14.141 1 98.81 185 GLY A C 1
ATOM 1351 O O . GLY A 1 185 ? 16.531 -20.734 -14.422 1 98.81 185 GLY A O 1
ATOM 1352 N N . VAL A 1 186 ? 15.281 -22.562 -14.492 1 98.88 186 VAL A N 1
ATOM 1353 C CA . VAL A 1 186 ? 14.188 -21.875 -15.18 1 98.88 186 VAL A CA 1
ATOM 1354 C C . VAL A 1 186 ? 12.867 -22.562 -14.844 1 98.88 186 VAL A C 1
ATOM 1356 O O . VAL A 1 186 ? 12.812 -23.797 -14.711 1 98.88 186 VAL A O 1
ATOM 1359 N N . SER A 1 187 ? 11.875 -21.781 -14.766 1 98.88 187 SER A N 1
ATOM 1360 C CA . SER A 1 187 ? 10.547 -22.312 -14.484 1 98.88 187 SER A CA 1
ATOM 1361 C C . SER A 1 187 ? 9.93 -22.938 -15.734 1 98.88 187 SER A C 1
ATOM 1363 O O . SER A 1 187 ? 10.438 -22.75 -16.844 1 98.88 187 SER A O 1
ATOM 1365 N N . GLU A 1 188 ? 8.812 -23.719 -15.453 1 98.44 188 GLU A N 1
ATOM 1366 C CA . GLU A 1 188 ? 7.941 -24.047 -16.578 1 98.44 188 GLU A CA 1
ATOM 1367 C C . GLU A 1 188 ? 7.312 -22.781 -17.172 1 98.44 188 GLU A C 1
ATOM 1369 O O . GLU A 1 188 ? 7.441 -21.688 -16.609 1 98.44 188 GLU A O 1
ATOM 1374 N N . TYR A 1 189 ? 6.691 -22.953 -18.266 1 98.88 189 TYR A N 1
ATOM 1375 C CA . TYR A 1 189 ? 5.984 -21.844 -18.875 1 98.88 189 TYR A CA 1
ATOM 1376 C C . TYR A 1 189 ? 4.895 -21.312 -17.953 1 98.88 189 TYR A C 1
ATOM 1378 O O . TYR A 1 189 ? 4.164 -22.078 -17.328 1 98.88 189 TYR A O 1
ATOM 1386 N N . LEU A 1 190 ? 4.891 -19.984 -17.812 1 98.88 190 LEU A N 1
ATOM 1387 C CA . LEU A 1 190 ? 3.873 -19.281 -17.047 1 98.88 190 LEU A CA 1
ATOM 1388 C C . LEU A 1 190 ? 2.945 -18.5 -17.969 1 98.88 190 LEU A C 1
ATOM 1390 O O . LEU A 1 190 ? 3.406 -17.703 -18.797 1 98.88 190 LEU A O 1
ATOM 1394 N N . GLU A 1 191 ? 1.653 -18.75 -17.828 1 98.25 191 GLU A N 1
ATOM 1395 C CA . GLU A 1 191 ? 0.68 -17.969 -18.594 1 98.25 191 GLU A CA 1
ATOM 1396 C C . GLU A 1 191 ? 0.724 -16.484 -18.203 1 98.25 191 GLU A C 1
ATOM 1398 O O . GLU A 1 191 ? 1.188 -16.156 -17.109 1 98.25 191 GLU A O 1
ATOM 1403 N N . PRO A 1 192 ? 0.229 -15.633 -19.109 1 98.25 192 PRO A N 1
ATOM 1404 C CA . PRO A 1 192 ? 0.182 -14.219 -18.734 1 98.25 192 PRO A CA 1
ATOM 1405 C C . PRO A 1 192 ? -0.531 -13.984 -17.406 1 98.25 192 PRO A C 1
ATOM 1407 O O . PRO A 1 192 ? -1.614 -14.531 -17.172 1 98.25 192 PRO A O 1
ATOM 1410 N N . GLY A 1 193 ? 0.171 -13.258 -16.531 1 98.38 193 GLY A N 1
ATOM 1411 C CA . GLY A 1 193 ? -0.513 -12.969 -15.281 1 98.38 193 GLY A CA 1
ATOM 1412 C C . GLY A 1 193 ? 0.393 -13.078 -14.07 1 98.38 193 GLY A C 1
ATOM 1413 O O . GLY A 1 193 ? 1.618 -13.047 -14.203 1 98.38 193 GLY A O 1
ATOM 1414 N N . TYR A 1 194 ? -0.213 -13.039 -12.93 1 98.69 194 TYR A N 1
ATOM 1415 C CA . TYR A 1 194 ? 0.429 -13.078 -11.625 1 98.69 194 TYR A CA 1
ATOM 1416 C C . TYR A 1 194 ? 0.542 -14.516 -11.117 1 98.69 194 TYR A C 1
ATOM 1418 O O . TYR A 1 194 ? -0.423 -15.281 -11.18 1 98.69 194 TYR A O 1
ATOM 1426 N N . HIS A 1 195 ? 1.693 -14.859 -10.688 1 98.75 195 HIS A N 1
ATOM 1427 C CA . HIS A 1 195 ? 1.951 -16.203 -10.188 1 98.75 195 HIS A CA 1
ATOM 1428 C C . HIS A 1 195 ? 2.619 -16.156 -8.812 1 98.75 195 HIS A C 1
ATOM 1430 O O . HIS A 1 195 ? 3.461 -15.305 -8.555 1 98.75 195 HIS A O 1
ATOM 1436 N N . GLN A 1 196 ? 2.246 -17.125 -7.977 1 98.38 196 GLN A N 1
ATOM 1437 C CA . GLN A 1 196 ? 2.824 -17.234 -6.641 1 98.38 196 GLN A CA 1
ATOM 1438 C C . GLN A 1 196 ? 3.5 -18.594 -6.438 1 98.38 196 GLN A C 1
ATOM 1440 O O . GLN A 1 196 ? 3.125 -19.578 -7.07 1 98.38 196 GLN A O 1
ATOM 1445 N N . ASN A 1 197 ? 4.473 -18.578 -5.609 1 98.38 197 ASN A N 1
ATOM 1446 C CA . ASN A 1 197 ? 5.16 -19.797 -5.172 1 98.38 197 ASN A CA 1
ATOM 1447 C C . ASN A 1 197 ? 5.625 -20.641 -6.359 1 98.38 197 ASN A C 1
ATOM 1449 O O . ASN A 1 197 ? 5.312 -21.828 -6.453 1 98.38 197 ASN A O 1
ATOM 1453 N N . VAL A 1 198 ? 6.367 -20.062 -7.176 1 98.88 198 VAL A N 1
ATOM 1454 C CA . VAL A 1 198 ? 6.906 -20.719 -8.352 1 98.88 198 VAL A CA 1
ATOM 1455 C C . VAL A 1 198 ? 8.164 -21.5 -7.973 1 98.88 198 VAL A C 1
ATOM 1457 O O . VAL A 1 198 ? 9.195 -20.906 -7.656 1 98.88 198 VAL A O 1
ATOM 1460 N N . THR A 1 199 ? 8.055 -22.797 -8.016 1 98.81 199 THR A N 1
ATOM 1461 C CA . THR A 1 199 ? 9.195 -23.641 -7.719 1 98.81 199 THR A CA 1
ATOM 1462 C C . THR A 1 199 ? 10.039 -23.875 -8.969 1 98.81 199 THR A C 1
ATOM 1464 O O . THR A 1 199 ? 9.508 -24.234 -10.023 1 98.81 199 THR A O 1
ATOM 1467 N N . ILE A 1 200 ? 11.352 -23.75 -8.812 1 98.88 200 ILE A N 1
ATOM 1468 C CA . ILE A 1 200 ? 12.25 -23.859 -9.953 1 98.88 200 ILE A CA 1
ATOM 1469 C C . ILE A 1 200 ? 13.344 -24.875 -9.648 1 98.88 200 ILE A C 1
ATOM 1471 O O . ILE A 1 200 ? 14.078 -24.734 -8.664 1 98.88 200 ILE A O 1
ATOM 1475 N N . GLN A 1 201 ? 13.406 -25.859 -10.461 1 98.5 201 GLN A N 1
ATOM 1476 C CA . GLN A 1 201 ? 14.5 -26.812 -10.383 1 98.5 201 GLN A CA 1
ATOM 1477 C C . GLN A 1 201 ? 15.805 -26.219 -10.898 1 98.5 201 GLN A C 1
ATOM 1479 O O . GLN A 1 201 ? 15.812 -25.547 -11.938 1 98.5 201 GLN A O 1
ATOM 1484 N N . LEU A 1 202 ? 16.859 -26.484 -10.164 1 98.56 202 LEU A N 1
ATOM 1485 C CA . LEU A 1 202 ? 18.156 -25.969 -10.586 1 98.56 202 LEU A CA 1
ATOM 1486 C C . LEU A 1 202 ? 18.906 -27.016 -11.398 1 98.56 202 LEU A C 1
ATOM 1488 O O . LEU A 1 202 ? 18.656 -28.219 -11.266 1 98.56 202 LEU A O 1
ATOM 1492 N N . PHE A 1 203 ? 19.719 -26.484 -12.258 1 98.12 203 PHE A N 1
ATOM 1493 C CA . PHE A 1 203 ? 20.641 -27.266 -13.078 1 98.12 203 PHE A CA 1
ATOM 1494 C C . PHE A 1 203 ? 19.891 -28.188 -14.031 1 98.12 203 PHE A C 1
ATOM 1496 O O . PHE A 1 203 ? 20.281 -29.328 -14.242 1 98.12 203 PHE A O 1
ATOM 1503 N N . ASP A 1 204 ? 18.797 -27.703 -14.414 1 96.31 204 ASP A N 1
ATOM 1504 C CA . ASP A 1 204 ? 17.984 -28.312 -15.469 1 96.31 204 ASP A CA 1
ATOM 1505 C C . ASP A 1 204 ? 17.5 -27.25 -16.453 1 96.31 204 ASP A C 1
ATOM 1507 O O . ASP A 1 204 ? 16.344 -26.812 -16.391 1 96.31 204 ASP A O 1
ATOM 1511 N N . VAL A 1 205 ? 18.422 -26.844 -17.344 1 97.44 205 VAL A N 1
ATOM 1512 C CA 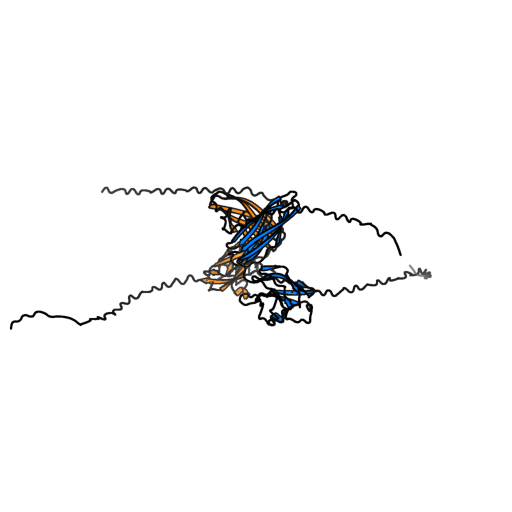. VAL A 1 205 ? 18.141 -25.797 -18.297 1 97.44 205 VAL A CA 1
ATOM 1513 C C . VAL A 1 205 ? 18.453 -26.281 -19.719 1 97.44 205 VAL A C 1
ATOM 1515 O O . VAL A 1 205 ? 19.562 -26.719 -20 1 97.44 205 VAL A O 1
ATOM 1518 N N . GLU A 1 206 ? 17.469 -26.172 -20.562 1 93.69 206 GLU A N 1
ATOM 1519 C CA . GLU A 1 206 ? 17.688 -26.578 -21.938 1 93.69 206 GLU A CA 1
ATOM 1520 C C . GLU A 1 206 ? 18.828 -25.781 -22.578 1 93.69 206 GLU A C 1
ATOM 1522 O O . GLU A 1 206 ? 18.812 -24.547 -22.531 1 93.69 206 GLU A O 1
ATOM 1527 N N . GLY A 1 207 ? 19.734 -26.453 -23.109 1 93.75 207 GLY A N 1
ATOM 1528 C CA . GLY A 1 207 ? 20.844 -25.797 -23.797 1 93.75 207 GLY A CA 1
ATOM 1529 C C . GLY A 1 207 ? 22.062 -25.625 -22.922 1 93.75 207 GLY A C 1
ATOM 1530 O O . GLY A 1 207 ? 23.141 -25.266 -23.406 1 93.75 207 GLY A O 1
ATOM 1531 N N . ALA A 1 208 ? 21.859 -25.906 -21.672 1 95.12 208 ALA A N 1
ATOM 1532 C CA . ALA A 1 208 ? 22.984 -25.781 -20.75 1 95.12 208 ALA A CA 1
ATOM 1533 C C . ALA A 1 208 ? 23.453 -27.156 -20.266 1 95.12 208 ALA A C 1
ATOM 1535 O O . ALA A 1 208 ? 22.672 -28.109 -20.234 1 95.12 208 ALA A O 1
ATOM 1536 N N . GLN A 1 209 ? 24.781 -27.203 -20 1 94.31 209 GLN A N 1
ATOM 1537 C CA . GLN A 1 209 ? 25.391 -28.375 -19.391 1 94.31 209 GLN A CA 1
ATOM 1538 C C . GLN A 1 209 ? 25.984 -28.031 -18.016 1 94.31 209 GLN A C 1
ATOM 1540 O O . GLN A 1 209 ? 26.656 -27.016 -17.875 1 94.31 209 GLN A O 1
ATOM 1545 N N . PHE A 1 210 ? 25.562 -28.844 -17.109 1 95.69 210 PHE A N 1
ATOM 1546 C CA . PHE A 1 210 ? 26.047 -28.625 -15.75 1 95.69 210 PHE A CA 1
ATOM 1547 C C . PHE A 1 210 ? 26.859 -29.828 -15.266 1 95.69 210 PHE A C 1
ATOM 1549 O O . PHE A 1 210 ? 26.516 -30.969 -15.555 1 95.69 210 PHE A O 1
ATOM 1556 N N . GLU A 1 211 ? 27.875 -29.469 -14.57 1 92.94 211 GLU A N 1
ATOM 1557 C CA . GLU A 1 211 ? 28.641 -30.531 -13.906 1 92.94 211 GLU A CA 1
ATOM 1558 C C . GLU A 1 211 ? 28.062 -30.844 -12.531 1 92.94 211 GLU A C 1
ATOM 1560 O O . GLU A 1 211 ? 28.266 -31.938 -12 1 92.94 211 GLU A O 1
ATOM 1565 N N . GLU A 1 212 ? 27.391 -29.875 -12.023 1 92.69 212 GLU A N 1
ATOM 1566 C CA . GLU A 1 212 ? 26.797 -30.047 -10.695 1 92.69 212 GLU A CA 1
ATOM 1567 C C . GLU A 1 212 ? 25.297 -30.234 -10.789 1 92.69 212 GLU A C 1
ATOM 1569 O O . GLU A 1 212 ? 24.672 -29.859 -11.781 1 92.69 212 GLU A O 1
ATOM 1574 N N . THR A 1 213 ? 24.797 -30.938 -9.734 1 93.62 213 THR A N 1
ATOM 1575 C CA . THR A 1 213 ? 23.359 -31.172 -9.703 1 93.62 213 THR A CA 1
ATOM 1576 C C . THR A 1 213 ? 22.703 -30.391 -8.57 1 93.62 213 THR A C 1
ATOM 1578 O O . THR A 1 213 ? 21.484 -30.422 -8.406 1 93.62 213 THR A O 1
ATOM 1581 N N . SER A 1 214 ? 23.594 -29.75 -7.785 1 96.06 214 SER A N 1
ATOM 1582 C CA . SER A 1 214 ? 23.109 -28.906 -6.695 1 96.06 214 SER A CA 1
ATOM 1583 C C . SER A 1 214 ? 24.078 -27.75 -6.438 1 96.06 214 SER A C 1
ATOM 1585 O O . SER A 1 214 ? 25.219 -27.781 -6.887 1 96.06 214 SER A O 1
ATOM 1587 N N . LEU A 1 215 ? 23.531 -26.734 -5.793 1 96.94 215 LEU A N 1
ATOM 1588 C CA . LEU A 1 215 ? 24.375 -25.594 -5.453 1 96.94 215 LEU A CA 1
ATOM 1589 C C . LEU A 1 215 ? 25.547 -26.031 -4.586 1 96.94 215 LEU A C 1
ATOM 1591 O O . LEU A 1 215 ? 25.391 -26.859 -3.691 1 96.94 215 LEU A O 1
ATOM 1595 N N . ASN A 1 216 ? 26.672 -25.359 -5.02 1 90.88 216 ASN A N 1
ATOM 1596 C CA . ASN A 1 216 ? 27.859 -25.578 -4.211 1 90.88 216 ASN A CA 1
ATOM 1597 C C . ASN A 1 216 ? 27.922 -24.594 -3.041 1 90.88 216 ASN A C 1
ATOM 1599 O O . ASN A 1 216 ? 28.594 -23.562 -3.127 1 90.88 216 ASN A O 1
ATOM 1603 N N . GLY A 1 217 ? 27.062 -24.75 -2.021 1 94 217 GLY A N 1
ATOM 1604 C CA . GLY A 1 217 ? 27.031 -23.906 -0.841 1 94 217 GLY A CA 1
ATOM 1605 C C . GLY A 1 217 ? 26.078 -22.719 -0.969 1 94 217 GLY A C 1
ATOM 1606 O O . GLY A 1 217 ? 25.453 -22.547 -2.01 1 94 217 GLY A O 1
ATOM 1607 N N . SER A 1 218 ? 26.047 -22.031 0.155 1 97.69 218 SER A N 1
ATOM 1608 C CA . SER A 1 218 ? 25.188 -20.844 0.199 1 97.69 218 SER A CA 1
ATOM 1609 C C . SER A 1 218 ? 25.719 -19.75 -0.725 1 97.69 218 SER A C 1
ATOM 1611 O O . SER A 1 218 ? 26.922 -19.531 -0.809 1 97.69 218 SER A O 1
ATOM 1613 N N . GLN A 1 219 ? 24.766 -19.109 -1.461 1 98 219 GLN A N 1
ATOM 1614 C CA . GLN A 1 219 ? 25.172 -18.078 -2.418 1 98 219 GLN A CA 1
ATOM 1615 C C . GLN A 1 219 ? 23.984 -17.188 -2.783 1 98 219 GLN A C 1
ATOM 1617 O O . GLN A 1 219 ? 22.844 -17.484 -2.451 1 98 219 GLN A O 1
ATOM 1622 N N . GLN A 1 220 ? 24.359 -16.078 -3.473 1 98.5 220 GLN A N 1
ATOM 1623 C CA . GLN A 1 220 ? 23.328 -15.195 -4.016 1 98.5 220 GLN A CA 1
ATOM 1624 C C . GLN A 1 220 ? 22.859 -15.68 -5.379 1 98.5 220 GLN A C 1
ATOM 1626 O O . GLN A 1 220 ? 23.656 -16.078 -6.219 1 98.5 220 GLN A O 1
ATOM 1631 N N . LEU A 1 221 ? 21.578 -15.742 -5.508 1 98.88 221 LEU A N 1
ATOM 1632 C CA . LEU A 1 221 ? 20.969 -16.031 -6.801 1 98.88 221 LEU A CA 1
ATOM 1633 C C . LEU A 1 221 ? 20.094 -14.859 -7.254 1 98.88 221 LEU A C 1
ATOM 1635 O O . LEU A 1 221 ? 19.734 -13.992 -6.449 1 98.88 221 LEU A O 1
ATOM 1639 N N . ILE A 1 222 ? 19.891 -14.781 -8.516 1 98.94 222 ILE A N 1
ATOM 1640 C CA . ILE A 1 222 ? 19.156 -13.664 -9.109 1 98.94 222 ILE A CA 1
ATOM 1641 C C . ILE A 1 222 ? 17.969 -14.195 -9.922 1 98.94 222 ILE A C 1
ATOM 1643 O O . ILE A 1 222 ? 18.156 -14.953 -10.875 1 98.94 222 ILE A O 1
ATOM 1647 N N . ALA A 1 223 ? 16.781 -13.828 -9.57 1 98.94 223 ALA A N 1
ATOM 1648 C CA . ALA A 1 223 ? 15.578 -14.172 -10.328 1 98.94 223 ALA A CA 1
ATOM 1649 C C . ALA A 1 223 ? 15.297 -13.125 -11.406 1 98.94 223 ALA A C 1
ATOM 1651 O O . ALA A 1 223 ? 15.445 -11.93 -11.172 1 98.94 223 ALA A O 1
ATOM 1652 N N . MET A 1 224 ? 14.922 -13.633 -12.547 1 98.94 224 MET A N 1
ATOM 1653 C CA . MET A 1 224 ? 14.734 -12.758 -13.695 1 98.94 224 MET A CA 1
ATOM 1654 C C . MET A 1 224 ? 13.594 -13.258 -14.586 1 98.94 224 MET A C 1
ATOM 1656 O O . MET A 1 224 ? 13.688 -14.344 -15.164 1 98.94 224 MET A O 1
ATOM 1660 N N . PRO A 1 225 ? 12.539 -12.453 -14.75 1 99 225 PRO A N 1
ATOM 1661 C CA . PRO A 1 225 ? 11.477 -12.852 -15.68 1 99 225 PRO A CA 1
ATOM 1662 C C . PRO A 1 225 ? 11.906 -12.742 -17.141 1 99 225 PRO A C 1
ATOM 1664 O O . PRO A 1 225 ? 12.57 -11.781 -17.531 1 99 225 PRO A O 1
ATOM 1667 N N . HIS A 1 226 ? 11.586 -13.758 -17.891 1 98.94 226 HIS A N 1
ATOM 1668 C CA . HIS A 1 226 ? 11.859 -13.828 -19.328 1 98.94 226 HIS A CA 1
ATOM 1669 C C . HIS A 1 226 ? 10.57 -13.977 -20.125 1 98.94 226 HIS A C 1
ATOM 1671 O O . HIS A 1 226 ? 9.578 -14.516 -19.625 1 98.94 226 HIS A O 1
ATOM 1677 N N . ARG A 1 227 ? 10.68 -13.555 -21.328 1 98.88 227 ARG A N 1
ATOM 1678 C CA . ARG A 1 227 ? 9.523 -13.602 -22.219 1 98.88 227 ARG A CA 1
ATOM 1679 C C . ARG A 1 227 ? 9.477 -14.922 -22.984 1 98.88 227 ARG A C 1
ATOM 1681 O O . ARG A 1 227 ? 10.461 -15.664 -23.016 1 98.88 227 ARG A O 1
ATOM 1688 N N . GLU A 1 228 ? 8.344 -15.25 -23.422 1 98.81 228 GLU A N 1
ATOM 1689 C CA . GLU A 1 228 ? 8.156 -16.234 -24.484 1 98.81 228 GLU A CA 1
ATOM 1690 C C . GLU A 1 228 ? 7.992 -15.547 -25.844 1 98.81 228 GLU A C 1
ATOM 1692 O O . GLU A 1 228 ? 6.945 -14.961 -26.125 1 98.81 228 GLU A O 1
ATOM 1697 N N . THR A 1 229 ? 8.992 -15.703 -26.688 1 98.44 229 THR A N 1
ATOM 1698 C CA . THR A 1 229 ? 8.992 -14.836 -27.859 1 98.44 229 THR A CA 1
ATOM 1699 C C . THR A 1 229 ? 8.773 -15.648 -29.141 1 98.44 229 THR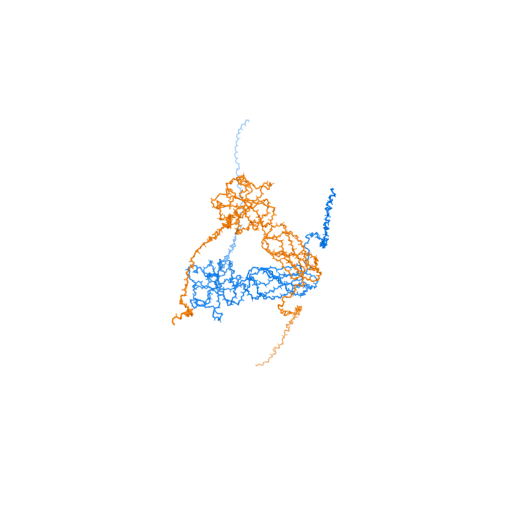 A C 1
ATOM 1701 O O . THR A 1 229 ? 8.586 -15.078 -30.219 1 98.44 229 THR A O 1
ATOM 1704 N N . ASN A 1 230 ? 8.766 -16.938 -29.109 1 97.69 230 ASN A N 1
ATOM 1705 C CA . ASN A 1 230 ? 8.609 -17.719 -30.328 1 97.69 230 ASN A CA 1
ATOM 1706 C C . ASN A 1 230 ? 7.414 -18.656 -30.25 1 97.69 230 ASN A C 1
ATOM 1708 O O . ASN A 1 230 ? 7.289 -19.594 -31.062 1 97.69 230 ASN A O 1
ATOM 1712 N N . ASN A 1 231 ? 6.633 -18.562 -29.234 1 97.12 231 ASN A N 1
ATOM 1713 C CA . ASN A 1 231 ? 5.324 -19.188 -29.062 1 97.12 231 ASN A CA 1
ATOM 1714 C C . ASN A 1 231 ? 5.43 -20.703 -29.016 1 97.12 231 ASN A C 1
ATOM 1716 O O . ASN A 1 231 ? 4.57 -21.406 -29.547 1 97.12 231 ASN A O 1
ATOM 1720 N N . ASP A 1 232 ? 6.508 -21.266 -28.406 1 97.5 232 ASP A N 1
ATOM 1721 C CA . ASP A 1 232 ? 6.621 -22.734 -28.344 1 97.5 232 ASP A CA 1
ATOM 1722 C C . ASP A 1 232 ? 6.547 -23.219 -26.891 1 97.5 232 ASP A C 1
ATOM 1724 O O . ASP A 1 232 ? 6.664 -24.422 -26.641 1 97.5 232 ASP A O 1
ATOM 1728 N N . THR A 1 233 ? 6.492 -22.297 -25.906 1 98.06 233 THR A N 1
ATOM 1729 C CA . THR A 1 233 ? 6.312 -22.547 -24.484 1 98.06 233 THR A CA 1
ATOM 1730 C C . THR A 1 233 ? 7.492 -23.328 -23.906 1 98.06 233 THR A C 1
ATOM 1732 O O . THR A 1 233 ? 7.355 -24.047 -22.922 1 98.06 233 THR A O 1
ATOM 1735 N N . THR A 1 234 ? 8.555 -23.297 -24.656 1 97.75 234 THR A N 1
ATOM 1736 C CA . THR A 1 234 ? 9.82 -23.859 -24.188 1 97.75 234 THR A CA 1
ATOM 1737 C C . THR A 1 234 ? 10.891 -22.766 -24.094 1 97.75 234 THR A C 1
ATOM 1739 O O . THR A 1 234 ? 11.047 -21.969 -25 1 97.75 234 THR A O 1
ATOM 1742 N N . TYR A 1 235 ? 11.477 -22.844 -22.984 1 98.56 235 TYR A N 1
ATOM 1743 C CA . TYR A 1 235 ? 12.516 -21.844 -22.781 1 98.56 235 TYR A CA 1
ATOM 1744 C C . TYR A 1 235 ? 13.695 -22.094 -23.719 1 98.56 235 TYR A C 1
ATOM 1746 O O . TYR A 1 235 ? 14.281 -23.172 -23.703 1 98.56 235 TYR A O 1
ATOM 1754 N N . GLY A 1 236 ? 14.055 -21.047 -24.516 1 98.38 236 GLY A N 1
ATOM 1755 C CA . GLY A 1 236 ? 15.078 -21.25 -25.531 1 98.38 236 GLY A CA 1
ATOM 1756 C C . GLY A 1 236 ? 16.172 -20.203 -25.5 1 98.38 236 GLY A C 1
ATOM 1757 O O . GLY A 1 236 ? 16.906 -20.047 -26.469 1 98.38 236 GLY A O 1
ATOM 1758 N N . PHE A 1 237 ? 16.297 -19.484 -24.484 1 98.75 237 PHE A N 1
ATOM 1759 C CA . PHE A 1 237 ? 17.25 -18.375 -24.438 1 98.75 237 PHE A CA 1
ATOM 1760 C C . PHE A 1 237 ? 18.672 -18.906 -24.547 1 98.75 237 PHE A C 1
ATOM 1762 O O . PHE A 1 237 ? 19.453 -18.422 -25.375 1 98.75 237 PHE A O 1
ATOM 1769 N N . VAL A 1 238 ? 18.969 -19.891 -23.734 1 98.31 238 VAL A N 1
ATOM 1770 C CA . VAL A 1 238 ? 20.328 -20.406 -23.703 1 98.31 238 VAL A CA 1
ATOM 1771 C C . VAL A 1 238 ? 20.609 -21.188 -24.969 1 98.31 238 VAL A C 1
ATOM 1773 O O . VAL A 1 238 ? 21.656 -20.984 -25.609 1 98.31 238 VAL A O 1
ATOM 1776 N N . SER A 1 239 ? 19.688 -21.953 -25.391 1 97 239 SER A N 1
ATOM 1777 C CA . SER A 1 239 ? 19.891 -22.812 -26.547 1 97 239 SER A CA 1
ATOM 1778 C C . SER A 1 239 ? 19.984 -22 -27.828 1 97 239 SER A C 1
ATOM 1780 O O . SER A 1 239 ? 20.562 -22.453 -28.812 1 97 239 SER A O 1
ATOM 1782 N N . SER A 1 240 ? 19.484 -20.828 -27.812 1 97.81 240 SER A N 1
ATOM 1783 C CA . SER A 1 240 ? 19.516 -20 -29.016 1 97.81 240 SER A CA 1
ATOM 1784 C C . SER A 1 240 ? 20.594 -18.922 -28.906 1 97.81 240 SER A C 1
ATOM 1786 O O . SER A 1 240 ? 20.609 -17.984 -29.703 1 97.81 240 SER A O 1
ATOM 1788 N N . ASP A 1 241 ? 21.375 -19.031 -27.984 1 97.38 241 ASP A N 1
ATOM 1789 C CA . ASP A 1 241 ? 22.438 -18.047 -27.766 1 97.38 241 ASP A CA 1
ATOM 1790 C C . ASP A 1 241 ? 21.859 -16.641 -27.594 1 97.38 241 ASP A C 1
ATOM 1792 O O . ASP A 1 241 ? 22.375 -15.688 -28.172 1 97.38 241 ASP A O 1
ATOM 1796 N N . GLY A 1 242 ? 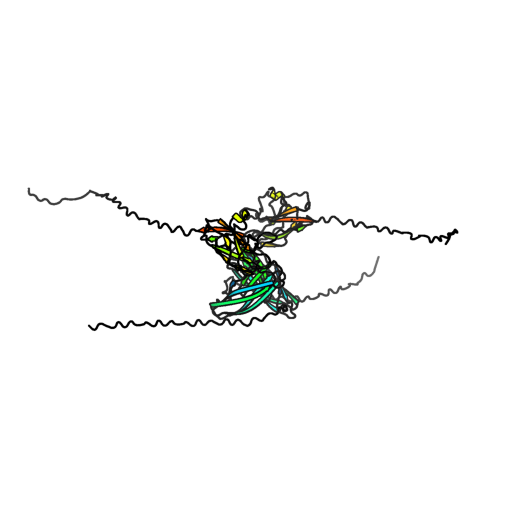20.766 -16.625 -26.922 1 97.88 242 GLY A N 1
ATOM 1797 C CA . GLY A 1 242 ? 20.203 -15.344 -26.516 1 97.88 242 GLY A CA 1
ATOM 1798 C C . GLY A 1 242 ? 19.203 -14.789 -27.5 1 97.88 242 GLY A C 1
ATOM 1799 O O . GLY A 1 242 ? 18.625 -13.719 -27.297 1 97.88 242 GLY A O 1
ATOM 1800 N N . ALA A 1 243 ? 18.906 -15.469 -28.562 1 97.69 243 ALA A N 1
ATOM 1801 C CA . ALA A 1 243 ? 18.062 -14.938 -29.641 1 97.69 243 ALA A CA 1
ATOM 1802 C C . ALA A 1 243 ? 16.594 -15.016 -29.281 1 97.69 243 ALA A C 1
ATOM 1804 O O . ALA A 1 243 ? 15.781 -14.203 -29.75 1 97.69 243 ALA A O 1
ATOM 1805 N N . GLN A 1 244 ? 16.297 -16 -28.531 1 98.31 244 GLN A N 1
ATOM 1806 C CA . GLN A 1 244 ? 14.898 -16.203 -28.156 1 98.31 244 GLN A CA 1
ATOM 1807 C C . GLN A 1 244 ? 14.695 -16.062 -26.656 1 98.31 244 GLN A C 1
ATOM 1809 O O . GLN A 1 244 ? 15.625 -16.281 -25.875 1 98.31 244 GLN A O 1
ATOM 1814 N N . ASP A 1 245 ? 13.461 -15.617 -26.25 1 98.75 245 ASP A N 1
ATOM 1815 C CA . ASP A 1 245 ? 12.992 -15.664 -24.859 1 98.75 245 ASP A CA 1
ATOM 1816 C C . ASP A 1 245 ? 13.898 -14.852 -23.953 1 98.75 245 ASP A C 1
ATOM 1818 O O . ASP A 1 245 ? 14.305 -15.32 -22.891 1 98.75 245 ASP A O 1
ATOM 1822 N N . GLY A 1 246 ? 14.188 -13.633 -24.344 1 98.75 246 GLY A N 1
ATOM 1823 C CA . GLY A 1 246 ? 14.992 -12.719 -23.547 1 98.75 246 GLY A CA 1
ATOM 1824 C C . GLY A 1 246 ? 14.266 -12.188 -22.328 1 98.75 246 GLY A C 1
ATOM 1825 O O . GLY A 1 246 ? 13.086 -12.477 -22.141 1 98.75 246 GLY A O 1
ATOM 1826 N N . PRO A 1 247 ? 14.961 -11.422 -21.562 1 98.88 247 PRO A N 1
ATOM 1827 C CA . PRO A 1 247 ? 14.398 -10.93 -20.312 1 98.88 247 PRO A CA 1
ATOM 1828 C C . PRO A 1 247 ? 13.328 -9.859 -20.531 1 98.88 247 PRO A C 1
ATOM 1830 O O . PRO A 1 247 ? 13.344 -9.164 -21.547 1 98.88 247 PRO A O 1
ATOM 1833 N N . TYR A 1 248 ? 12.352 -9.805 -19.609 1 98.94 248 TYR A N 1
ATOM 1834 C CA . TYR A 1 248 ? 11.562 -8.586 -19.469 1 98.94 248 TYR A CA 1
ATOM 1835 C C . TYR A 1 248 ? 12.438 -7.41 -19.062 1 98.94 248 TYR A C 1
ATOM 1837 O O . TYR A 1 248 ? 13.312 -7.547 -18.203 1 98.94 248 TYR A O 1
ATOM 1845 N N . THR A 1 249 ? 12.219 -6.238 -19.672 1 98.69 249 THR A N 1
ATOM 1846 C CA . THR A 1 249 ? 12.992 -5.047 -19.344 1 98.69 249 THR A CA 1
ATOM 1847 C C . THR A 1 249 ? 12.062 -3.875 -19.031 1 98.69 249 THR A C 1
ATOM 1849 O O . THR A 1 249 ? 10.914 -3.848 -19.469 1 98.69 249 THR A O 1
ATOM 1852 N N . VAL A 1 250 ? 12.516 -3.029 -18.172 1 98 250 VAL A N 1
ATOM 1853 C CA . VAL A 1 250 ? 11.945 -1.709 -17.922 1 98 250 VAL A CA 1
ATOM 1854 C C . VAL A 1 250 ? 12.992 -0.632 -18.219 1 98 250 VAL A C 1
ATOM 1856 O O . VAL A 1 250 ? 14.078 -0.64 -17.641 1 98 250 VAL A O 1
ATOM 1859 N N . ASP A 1 251 ? 12.711 0.232 -19.156 1 96.38 251 ASP A N 1
ATOM 1860 C CA . ASP A 1 251 ? 13.641 1.266 -19.609 1 96.38 251 ASP A CA 1
ATOM 1861 C C . ASP A 1 251 ? 14.969 0.655 -20.047 1 96.38 251 ASP A C 1
ATOM 1863 O O . ASP A 1 251 ? 16.031 1.162 -19.703 1 96.38 251 ASP A O 1
ATOM 1867 N N . GLY A 1 252 ? 14.875 -0.495 -20.562 1 97.06 252 GLY A N 1
ATOM 1868 C CA . GLY A 1 252 ? 16.047 -1.116 -21.172 1 97.06 252 GLY A CA 1
ATOM 1869 C C . GLY A 1 252 ? 16.828 -1.992 -20.219 1 97.06 252 GLY A C 1
ATOM 1870 O O . GLY A 1 252 ? 17.797 -2.643 -20.609 1 97.06 252 GLY A O 1
ATOM 1871 N N . GLU A 1 253 ? 16.422 -2.002 -19.016 1 97.75 253 GLU A N 1
ATOM 1872 C CA . GLU A 1 253 ? 17.125 -2.805 -18.031 1 97.75 253 GLU A CA 1
ATOM 1873 C C . GLU A 1 253 ? 16.297 -4.02 -17.609 1 97.75 253 GLU A C 1
ATOM 1875 O O . GLU A 1 253 ? 15.094 -3.908 -17.375 1 97.75 253 GLU A O 1
ATOM 1880 N N . ALA A 1 254 ? 16.953 -5.137 -17.484 1 98.69 254 ALA A N 1
ATOM 1881 C CA . ALA A 1 254 ? 16.266 -6.359 -17.094 1 98.69 254 ALA A CA 1
ATOM 1882 C C . ALA A 1 254 ? 15.664 -6.227 -15.695 1 98.69 254 ALA A C 1
ATOM 1884 O O . ALA A 1 254 ? 16.297 -5.668 -14.797 1 98.69 254 ALA A O 1
ATOM 1885 N N . VAL A 1 255 ? 14.477 -6.719 -15.516 1 98.88 255 VAL A N 1
ATOM 1886 C CA . VAL A 1 255 ? 13.859 -6.809 -14.195 1 98.88 255 VAL A CA 1
ATOM 1887 C C . VAL A 1 255 ? 14.477 -7.961 -13.406 1 98.88 255 VAL A C 1
ATOM 1889 O O . VAL A 1 255 ? 14.453 -9.109 -13.859 1 98.88 255 VAL A O 1
ATOM 1892 N N . THR A 1 256 ? 15.062 -7.703 -12.211 1 98.88 256 THR A N 1
ATOM 1893 C CA . THR A 1 256 ? 15.727 -8.742 -11.43 1 98.88 256 THR A CA 1
ATOM 1894 C C . THR A 1 256 ? 15.484 -8.539 -9.938 1 98.88 256 THR A C 1
ATOM 1896 O O . THR A 1 256 ? 15.094 -7.445 -9.508 1 98.88 256 THR A O 1
ATOM 1899 N N . GLU A 1 257 ? 15.57 -9.555 -9.227 1 98.88 257 GLU A N 1
ATOM 1900 C CA . GLU A 1 257 ? 15.695 -9.5 -7.773 1 98.88 257 GLU A CA 1
ATOM 1901 C C . GLU A 1 257 ? 16.703 -10.531 -7.27 1 98.88 257 GLU A C 1
ATOM 1903 O O . GLU A 1 257 ? 16.609 -11.719 -7.605 1 98.88 257 GLU A O 1
ATOM 1908 N N . ALA A 1 258 ? 17.656 -10.062 -6.496 1 98.81 258 ALA A N 1
ATOM 1909 C CA . ALA A 1 258 ? 18.703 -10.938 -5.957 1 98.81 258 ALA A CA 1
ATOM 1910 C C . ALA A 1 258 ? 18.453 -11.25 -4.484 1 98.81 258 ALA A C 1
ATOM 1912 O O . ALA A 1 258 ? 17.969 -10.391 -3.738 1 98.81 258 ALA A O 1
ATOM 1913 N N . SER A 1 259 ? 18.719 -12.484 -4.121 1 98.75 259 SER A N 1
ATOM 1914 C CA . SER A 1 259 ? 18.609 -12.852 -2.715 1 98.75 259 SER A CA 1
ATOM 1915 C C . SER A 1 259 ? 19.578 -13.969 -2.354 1 98.75 259 SER A C 1
ATOM 1917 O O . SER A 1 259 ? 20.031 -14.703 -3.23 1 98.75 259 SER A O 1
ATOM 1919 N N . GLU A 1 260 ? 19.766 -14.078 -1.109 1 98.69 260 GLU A N 1
ATOM 1920 C CA . GLU A 1 260 ? 20.625 -15.141 -0.604 1 98.69 260 GLU A CA 1
ATOM 1921 C C . GLU A 1 260 ? 19.875 -16.469 -0.496 1 98.69 260 GLU A C 1
ATOM 1923 O O . GLU A 1 260 ? 18.734 -16.5 -0.029 1 98.69 260 GLU A O 1
ATOM 1928 N N . VAL A 1 261 ? 20.531 -17.562 -0.945 1 98.69 261 VAL A N 1
ATOM 1929 C CA . VAL A 1 261 ? 20.031 -18.922 -0.743 1 98.69 261 VAL A CA 1
ATOM 1930 C C . VAL A 1 261 ? 21 -19.688 0.162 1 98.69 261 VAL A C 1
ATOM 1932 O O . VAL A 1 261 ? 22.172 -19.859 -0.181 1 98.69 261 VAL A O 1
ATOM 1935 N N . THR A 1 262 ? 20.453 -20.062 1.29 1 98.38 262 THR A N 1
ATOM 1936 C CA . THR A 1 262 ? 21.25 -20.828 2.238 1 98.38 262 THR A CA 1
ATOM 1937 C C . THR A 1 262 ? 21.062 -22.328 2.023 1 98.38 262 THR A C 1
ATOM 1939 O O . THR A 1 262 ? 19.938 -22.828 2.115 1 98.38 262 THR A O 1
ATOM 1942 N N . VAL A 1 263 ? 22.172 -23.016 1.763 1 97.31 263 VAL A N 1
ATOM 1943 C CA . VAL A 1 263 ? 22.094 -24.453 1.502 1 97.31 263 VAL A CA 1
ATOM 1944 C C . VAL A 1 263 ? 22.281 -25.219 2.805 1 97.31 263 VAL A C 1
ATOM 1946 O O . VAL A 1 263 ? 23.281 -25.031 3.504 1 97.31 263 VAL A O 1
ATOM 1949 N N . THR A 1 264 ? 21.281 -25.984 3.137 1 90.5 264 THR A N 1
ATOM 1950 C CA . THR A 1 264 ? 21.359 -26.797 4.344 1 90.5 264 THR A CA 1
ATOM 1951 C C . THR A 1 264 ? 21.625 -28.266 3.988 1 90.5 264 THR A C 1
ATOM 1953 O O . THR A 1 264 ? 21.141 -28.766 2.973 1 90.5 264 THR A O 1
ATOM 1956 N N . SER A 1 265 ? 22.906 -28.781 3.955 1 70.56 265 SER A N 1
ATOM 1957 C CA . SER A 1 265 ? 23.281 -30.156 3.664 1 70.56 265 SER A CA 1
ATOM 1958 C C . SER A 1 265 ? 22.453 -31.141 4.473 1 70.56 265 SER A C 1
ATOM 1960 O O . SER A 1 265 ? 22.156 -30.891 5.641 1 70.56 265 SER A O 1
ATOM 1962 N N . GLU A 1 266 ? 21.609 -31.875 3.828 1 56.06 266 GLU A N 1
ATOM 1963 C CA . GLU A 1 266 ? 21.047 -32.969 4.598 1 56.06 266 GLU A CA 1
ATOM 1964 C C . GLU A 1 266 ? 22.141 -33.75 5.348 1 56.06 266 GLU A C 1
ATOM 1966 O O . GLU A 1 266 ? 21.875 -34.781 5.941 1 56.06 266 GLU A O 1
ATOM 1971 N N . GLY A 1 267 ? 23.391 -33.625 4.766 1 44.25 267 GLY A N 1
ATOM 1972 C CA . GLY A 1 267 ? 24.266 -34.719 5.117 1 44.25 267 GLY A CA 1
ATOM 1973 C C . GLY A 1 267 ? 24.281 -35 6.609 1 44.25 267 GLY A C 1
ATOM 1974 O O . GLY A 1 267 ? 24.875 -36 7.047 1 44.25 267 GLY A O 1
ATOM 1975 N N . ALA A 1 268 ? 24.641 -34.031 7.367 1 40.72 268 ALA A N 1
ATOM 1976 C CA . ALA A 1 268 ? 25.281 -34.594 8.555 1 40.72 268 ALA A CA 1
ATOM 1977 C C . ALA A 1 268 ? 24.297 -35.406 9.391 1 40.72 268 ALA A C 1
ATOM 1979 O O . ALA A 1 268 ? 23.406 -34.812 10.031 1 40.72 268 ALA A O 1
ATOM 1980 N N . THR A 1 269 ? 23.828 -36.5 8.773 1 39.53 269 THR A N 1
ATOM 1981 C CA . THR A 1 269 ? 23.375 -37.469 9.766 1 39.53 269 THR A CA 1
ATOM 1982 C C . THR A 1 269 ? 24.203 -37.375 11.047 1 39.53 269 THR A C 1
ATOM 1984 O O . THR A 1 269 ? 25.438 -37.344 11 1 39.53 269 THR A O 1
ATOM 1987 N N . GLY A 1 270 ? 23.734 -36.625 11.859 1 35.84 270 GLY A N 1
ATOM 1988 C CA . GLY A 1 270 ? 24.328 -36.625 13.18 1 35.84 270 GLY A CA 1
ATOM 1989 C C . GLY A 1 270 ? 24.906 -37.969 13.57 1 35.84 270 GLY A C 1
ATOM 1990 O O . GLY A 1 270 ? 24.25 -39 13.422 1 35.84 270 GLY A O 1
ATOM 1991 N N . ASP A 1 271 ? 26.234 -38.188 13.352 1 36.84 271 ASP A N 1
ATOM 1992 C CA . ASP A 1 271 ? 26.906 -39.25 14.055 1 36.84 271 ASP A CA 1
ATOM 1993 C C . ASP A 1 271 ? 26.266 -39.5 15.422 1 36.84 271 ASP A C 1
ATOM 1995 O O . ASP A 1 271 ? 26.328 -38.656 16.312 1 36.84 271 ASP A O 1
ATOM 1999 N N . GLY A 1 272 ? 25.078 -40.062 15.414 1 32.94 272 GLY A N 1
ATOM 2000 C CA . GLY A 1 272 ? 24.656 -40.688 16.672 1 32.94 272 GLY A CA 1
ATOM 2001 C C . GLY A 1 272 ? 25.75 -41.5 17.312 1 32.94 272 GLY A C 1
ATOM 2002 O O . GLY A 1 272 ? 25.969 -42.656 16.953 1 32.94 272 GLY A O 1
ATOM 2003 N N . ALA A 1 273 ? 26.906 -40.875 17.625 1 28.75 273 ALA A N 1
ATOM 2004 C CA . ALA A 1 273 ? 27.812 -41.594 18.547 1 28.75 273 ALA A CA 1
ATOM 2005 C C . ALA A 1 273 ? 27.031 -42.25 19.688 1 28.75 273 ALA A C 1
ATOM 2007 O O . ALA A 1 273 ? 26.312 -41.562 20.422 1 28.75 273 ALA A O 1
ATOM 2008 N N . ALA A 1 274 ? 26.578 -43.5 19.453 1 29.78 274 ALA A N 1
ATOM 2009 C CA . ALA A 1 274 ? 26.234 -44.406 20.531 1 29.78 274 ALA A CA 1
ATOM 2010 C C . ALA A 1 274 ? 27.203 -44.281 21.703 1 29.78 274 ALA A C 1
ATOM 2012 O O . ALA A 1 274 ? 28.391 -44.562 21.562 1 29.78 274 ALA A O 1
ATOM 2013 N N . THR A 1 275 ? 27.094 -43.188 22.484 1 28.92 275 THR A N 1
ATOM 2014 C CA . THR A 1 275 ? 27.797 -43.156 23.766 1 28.92 275 THR A CA 1
ATOM 2015 C C . THR A 1 275 ? 27.578 -44.469 24.516 1 28.92 275 THR A C 1
ATOM 2017 O O . THR A 1 275 ? 26.453 -44.781 24.922 1 28.92 275 THR A O 1
ATOM 2020 N N . GLY A 1 276 ? 28.172 -45.562 24.031 1 25.14 276 GLY A N 1
ATOM 2021 C CA . GLY A 1 276 ? 28.312 -46.781 24.812 1 25.14 276 GLY A CA 1
ATOM 2022 C C . GLY A 1 276 ? 28.688 -46.531 26.266 1 25.14 276 GLY A C 1
ATOM 2023 O O . GLY A 1 276 ? 29.781 -46.031 26.547 1 25.14 276 GLY A O 1
ATOM 2024 N N . GLY A 1 277 ? 27.656 -46.062 27 1 26.44 277 GLY A N 1
ATOM 2025 C CA . GLY A 1 277 ? 27.75 -45.969 28.438 1 26.44 277 GLY A CA 1
ATOM 2026 C C . GLY A 1 277 ? 28.391 -47.156 29.094 1 26.44 277 GLY A C 1
ATOM 2027 O O . GLY A 1 277 ? 27.938 -48.281 28.922 1 26.44 277 GLY A O 1
ATOM 2028 N N . LEU A 1 278 ? 29.766 -47.094 29.203 1 23.53 278 LEU A N 1
ATOM 2029 C CA . LEU A 1 278 ? 30.562 -48.062 29.938 1 23.53 278 LEU A CA 1
ATOM 2030 C C . LEU A 1 278 ? 29.938 -48.375 31.281 1 23.53 278 LEU A C 1
ATOM 2032 O O . LEU A 1 278 ? 29.531 -47.469 32 1 23.53 278 LEU A O 1
ATOM 2036 N N . ALA A 1 279 ? 29.125 -49.438 31.359 1 23.3 279 ALA A N 1
ATOM 2037 C CA . ALA A 1 279 ? 28.609 -50.094 32.562 1 23.3 279 ALA A CA 1
ATOM 2038 C C . ALA A 1 279 ? 29.703 -50.25 33.625 1 23.3 279 ALA A C 1
ATOM 2040 O O . ALA A 1 279 ? 30.656 -51 33.438 1 23.3 279 ALA A O 1
ATOM 2041 N N . GLY A 1 280 ? 30.312 -49 34.062 1 20.48 280 GLY A N 1
ATOM 2042 C CA . GLY A 1 280 ? 31.375 -49.125 35.031 1 20.48 280 GLY A CA 1
ATOM 2043 C C . GLY A 1 280 ? 30.984 -50 36.219 1 20.48 280 GLY A C 1
ATOM 2044 O O . GLY A 1 280 ? 29.953 -49.781 36.875 1 20.48 280 GLY A O 1
ATOM 2045 N N . ASP A 1 281 ? 31.219 -51.281 36.219 1 22.72 281 ASP A N 1
ATOM 2046 C CA . ASP A 1 281 ? 31.109 -52.344 37.219 1 22.72 281 ASP A CA 1
ATOM 2047 C C . ASP A 1 281 ? 31.766 -51.906 38.531 1 22.72 281 ASP A C 1
ATOM 2049 O O . ASP A 1 281 ? 32.906 -52.344 38.812 1 22.72 281 ASP A O 1
ATOM 2053 N N . GLY A 1 282 ? 31.734 -50.531 38.812 1 21.12 282 GLY A N 1
ATOM 2054 C CA . GLY A 1 282 ? 32.656 -50.25 39.906 1 21.12 282 GLY A CA 1
ATOM 2055 C C . GLY A 1 282 ? 32.375 -51.062 41.156 1 21.12 282 GLY A C 1
ATOM 2056 O O . GLY A 1 282 ? 31.234 -51.156 41.594 1 21.12 282 GLY A O 1
ATOM 2057 N N . ASP A 1 283 ? 33.188 -52.062 41.469 1 20.7 283 ASP A N 1
ATOM 2058 C CA . ASP A 1 283 ? 33.375 -53 42.594 1 20.7 283 ASP A CA 1
ATOM 2059 C C . ASP A 1 283 ? 33.5 -52.281 43.906 1 20.7 283 ASP A C 1
ATOM 2061 O O . ASP A 1 283 ? 34.375 -51.438 44.094 1 20.7 283 ASP A O 1
ATOM 2065 N N . ASP A 1 284 ? 32.406 -51.844 44.594 1 20.05 284 ASP A N 1
ATOM 2066 C CA . ASP A 1 284 ? 32.281 -51.25 45.906 1 20.05 284 ASP A CA 1
ATOM 2067 C C . ASP A 1 284 ? 33.031 -52.062 46.969 1 20.05 284 ASP A C 1
ATOM 2069 O O . ASP A 1 284 ? 32.719 -51.969 48.156 1 20.05 284 ASP A O 1
ATOM 2073 N N . ALA A 1 285 ? 34.156 -52.688 46.812 1 17.44 285 ALA A N 1
ATOM 2074 C CA . ALA A 1 285 ? 34.469 -53.656 47.875 1 17.44 285 ALA A CA 1
ATOM 2075 C C . ALA A 1 285 ? 34.875 -52.906 49.125 1 17.44 285 ALA A C 1
ATOM 2077 O O . ALA A 1 285 ? 35.188 -53.531 50.156 1 17.44 285 ALA A O 1
ATOM 2078 N N . ASP A 1 286 ? 35.062 -51.594 49.25 1 18.75 286 ASP A N 1
ATOM 2079 C CA . ASP A 1 286 ? 36.156 -51.344 50.188 1 18.75 286 ASP A CA 1
ATOM 2080 C C . ASP A 1 286 ? 35.844 -51.875 51.594 1 18.75 286 ASP A C 1
ATOM 2082 O O . ASP A 1 286 ? 34.719 -51.719 52.062 1 18.75 286 ASP A O 1
ATOM 2086 N N . GLY A 1 287 ? 36.812 -52.625 52.312 1 18.25 287 GLY A N 1
ATOM 2087 C CA . GLY A 1 287 ? 37.156 -53.438 53.469 1 18.25 287 GLY A CA 1
ATOM 2088 C C . GLY A 1 287 ? 37.188 -52.625 54.75 1 18.25 287 GLY A C 1
ATOM 2089 O O . GLY A 1 287 ? 37.406 -51.406 54.719 1 18.25 287 GLY A O 1
ATOM 2090 N N . ASN A 1 288 ? 36.562 -53.094 55.906 1 18.92 288 ASN A N 1
ATOM 2091 C CA . ASN A 1 288 ? 36.219 -52.844 57.281 1 18.92 288 ASN A CA 1
ATOM 2092 C C . ASN A 1 288 ? 37.469 -52.688 58.156 1 18.92 288 ASN A C 1
ATOM 2094 O O . ASN A 1 288 ? 37.344 -52.406 59.344 1 18.92 288 ASN A O 1
ATOM 2098 N N . GLU A 1 289 ? 38.75 -52.344 57.844 1 17.75 289 GLU A N 1
ATOM 2099 C CA . GLU A 1 289 ? 39.719 -52.938 58.781 1 17.75 289 GLU A CA 1
ATOM 2100 C C . GLU A 1 289 ? 39.688 -52.219 60.125 1 17.75 289 GLU A C 1
ATOM 2102 O O . GLU A 1 289 ? 39.469 -51 60.188 1 17.75 289 GLU A O 1
ATOM 2107 N N . THR A 1 290 ? 39.781 -52.969 61.344 1 19.45 290 THR A N 1
ATOM 2108 C CA . THR A 1 290 ? 39.656 -53.062 62.781 1 19.45 290 THR A CA 1
ATOM 2109 C C . THR A 1 290 ? 40.844 -52.375 63.469 1 19.45 290 THR A C 1
ATOM 2111 O O . THR A 1 290 ? 40.969 -52.438 64.688 1 19.45 290 THR A O 1
ATOM 2114 N N . THR A 1 291 ? 41.312 -51.125 63.25 1 17.47 291 THR A N 1
ATOM 2115 C CA . THR A 1 291 ? 42.656 -50.938 63.781 1 17.47 291 THR A CA 1
ATOM 2116 C C . THR A 1 291 ? 42.625 -50.812 65.312 1 17.47 291 THR A C 1
ATOM 2118 O O . THR A 1 291 ? 41.719 -50.219 65.875 1 17.47 291 THR A O 1
ATOM 2121 N N . ASP A 1 292 ? 43.469 -51.5 66.25 1 16.48 292 ASP A N 1
ATOM 2122 C CA . ASP A 1 292 ? 43.75 -51.969 67.625 1 16.48 292 ASP A CA 1
ATOM 2123 C C . ASP A 1 292 ? 44.438 -50.875 68.438 1 16.48 292 ASP A C 1
ATOM 2125 O O . ASP A 1 292 ? 44.156 -50.688 69.625 1 16.48 292 ASP A O 1
ATOM 2129 N N . GLU A 1 293 ? 45.375 -49.906 68.125 1 17.33 293 GLU A N 1
ATOM 2130 C CA . GLU A 1 293 ? 46.562 -49.875 68.938 1 17.33 293 GLU A CA 1
ATOM 2131 C C . GLU A 1 293 ? 46.312 -49.156 70.25 1 17.33 293 GLU A C 1
ATOM 2133 O O . GLU A 1 293 ? 45.344 -48.375 70.375 1 17.33 293 GLU A O 1
ATOM 2138 N N . GLY A 1 294 ? 47.375 -48.844 71.312 1 17.67 294 GLY A N 1
ATOM 2139 C CA . GLY A 1 294 ? 48.156 -49.031 72.562 1 17.67 294 GLY A CA 1
ATOM 2140 C C . GLY A 1 294 ? 48.281 -47.75 73.375 1 17.67 294 GLY A C 1
ATOM 2141 O O . GLY A 1 294 ? 47.938 -47.75 74.562 1 17.67 294 GLY A O 1
ATOM 2142 N N . THR A 1 295 ? 49.406 -46.812 73.625 1 17.73 295 THR A N 1
ATOM 2143 C CA . THR A 1 295 ? 50.281 -46.656 74.812 1 17.73 295 THR A CA 1
ATOM 2144 C C . THR A 1 295 ? 50.031 -45.344 75.5 1 17.73 295 THR A C 1
ATOM 2146 O O . THR A 1 295 ? 50.188 -44.281 74.938 1 17.73 295 THR A O 1
ATOM 2149 N N . PRO A 1 296 ? 49.094 -44.688 76.312 1 20.28 296 PRO A N 1
ATOM 2150 C CA . PRO A 1 296 ? 49.5 -43.312 76.562 1 20.28 296 PRO A CA 1
ATOM 2151 C C . PRO A 1 296 ? 50.438 -43.219 77.812 1 20.28 296 PRO A C 1
ATOM 2153 O O . PRO A 1 296 ? 50.125 -43.75 78.875 1 20.28 296 PRO A O 1
ATOM 2156 N N . ALA A 1 297 ? 51.656 -42.844 77.75 1 17.16 297 ALA A N 1
ATOM 2157 C CA . ALA A 1 297 ? 52.75 -42.844 78.688 1 17.16 297 ALA A CA 1
ATOM 2158 C C . ALA A 1 297 ? 52.562 -41.719 79.75 1 17.16 297 ALA A C 1
ATOM 2160 O O . ALA A 1 297 ? 51.719 -40.812 79.562 1 17.16 297 ALA A O 1
ATOM 2161 N N . LEU A 1 298 ? 53.594 -40.719 79.875 1 18.72 298 LEU A N 1
ATOM 2162 C CA . LEU A 1 298 ? 54.531 -40.531 81 1 18.72 298 LEU A CA 1
ATOM 2163 C C . LEU A 1 298 ? 53.969 -39.594 82.062 1 18.72 298 LEU A C 1
ATOM 2165 O O . LEU A 1 298 ? 52.938 -38.938 81.812 1 18.72 298 LEU A O 1
ATOM 2169 N N . GLU A 1 299 ? 54.844 -38.594 82.562 1 19.77 299 GLU A N 1
ATOM 2170 C CA . GLU A 1 299 ? 55.719 -38.281 83.688 1 19.77 299 GLU A CA 1
ATOM 2171 C C . GLU A 1 299 ? 55.094 -37.188 84.562 1 19.77 299 GLU A C 1
ATOM 2173 O O . GLU A 1 299 ? 54.219 -36.469 84.125 1 19.77 299 GLU A O 1
ATOM 2178 N N . PRO A 1 300 ? 56.031 -36.562 85.562 1 21.44 300 PRO A N 1
ATOM 2179 C CA . PRO A 1 300 ? 56.219 -36.344 87 1 21.44 300 PRO A CA 1
ATOM 2180 C C . PRO A 1 300 ? 55.719 -35 87.5 1 21.44 300 PRO A C 1
ATOM 2182 O O . PRO A 1 300 ? 54.969 -34.906 88.438 1 21.44 300 PRO A O 1
ATOM 2185 N N . PHE A 1 301 ? 56.656 -33.906 87.375 1 21.19 301 PHE A N 1
ATOM 2186 C CA . PHE A 1 301 ? 57.125 -33.25 88.562 1 21.19 301 PHE A CA 1
ATOM 2187 C C . PHE A 1 301 ? 56.062 -32.312 89.125 1 21.19 301 PHE A C 1
ATOM 2189 O O . PHE A 1 301 ? 55.719 -32.375 90.312 1 21.19 301 PHE A O 1
ATOM 2196 N N . ALA A 1 302 ? 56.219 -31.109 88.75 1 20.3 302 ALA A N 1
ATOM 2197 C CA . ALA A 1 302 ? 56.688 -30.016 89.625 1 20.3 302 ALA A CA 1
ATOM 2198 C C . ALA A 1 302 ? 55.562 -29.422 90.438 1 20.3 302 ALA A C 1
ATOM 2200 O O . ALA A 1 302 ? 54.375 -29.578 90.125 1 20.3 302 ALA A O 1
ATOM 2201 N N . ASP A 1 303 ? 55.812 -28.156 90.812 1 23.44 303 ASP A N 1
ATOM 2202 C CA . ASP A 1 303 ? 55.75 -27.375 92.062 1 23.44 303 ASP A CA 1
ATOM 2203 C C . ASP A 1 303 ? 54.312 -27.094 92.5 1 23.44 303 ASP A C 1
ATOM 2205 O O . ASP A 1 303 ? 53.375 -27.344 91.688 1 23.44 303 ASP A O 1
ATOM 2209 N N . ARG A 1 304 ? 54.25 -25.75 92.75 1 20.52 304 ARG A N 1
ATOM 2210 C CA . ARG A 1 304 ? 54.031 -24.734 93.75 1 20.52 304 ARG A CA 1
ATOM 2211 C C . ARG A 1 304 ? 52.594 -24.203 93.75 1 20.52 304 ARG A C 1
ATOM 2213 O O . ARG A 1 304 ? 52 -24.125 92.625 1 20.52 304 ARG A O 1
ATOM 2220 N N . MET B 1 1 ? -5 -86.812 -7.781 1 21.66 1 MET B N 1
ATOM 2221 C CA . MET B 1 1 ? -5.695 -85.812 -8.633 1 21.66 1 MET B CA 1
ATOM 2222 C C . MET B 1 1 ? -6.621 -84.938 -7.812 1 21.66 1 MET B C 1
ATOM 2224 O O . MET B 1 1 ? -6.664 -83.75 -8.016 1 21.66 1 MET B O 1
ATOM 2228 N N . THR B 1 2 ? -7.594 -85.438 -7.23 1 18.8 2 THR B N 1
ATOM 2229 C CA . THR B 1 2 ? -8.797 -84.625 -7.352 1 18.8 2 THR B CA 1
ATOM 2230 C C . THR B 1 2 ? -8.75 -83.438 -6.371 1 18.8 2 THR B C 1
ATOM 2232 O O . THR B 1 2 ? -8.93 -82.312 -6.766 1 18.8 2 THR B O 1
ATOM 2235 N N . LYS B 1 3 ? -9.836 -83.562 -5.273 1 18.78 3 LYS B N 1
ATOM 2236 C CA . LYS B 1 3 ? -11.008 -82.688 -5.363 1 18.78 3 LYS B CA 1
ATOM 2237 C C . LYS B 1 3 ? -10.742 -81.312 -4.715 1 18.78 3 LYS B C 1
ATOM 2239 O O . LYS B 1 3 ? -11.016 -80.312 -5.309 1 18.78 3 LYS B O 1
ATOM 2244 N N . ARG B 1 4 ? -10.828 -81.188 -3.404 1 23.92 4 ARG B N 1
ATOM 2245 C CA . ARG B 1 4 ? -11.984 -80.375 -2.967 1 23.92 4 ARG B CA 1
ATOM 2246 C C . ARG B 1 4 ? -11.625 -78.938 -2.814 1 23.92 4 ARG B C 1
ATOM 2248 O O . ARG B 1 4 ? -10.445 -78.562 -2.711 1 23.92 4 ARG B O 1
ATOM 2255 N N . ARG B 1 5 ? -12.617 -78.062 -2.012 1 25.92 5 ARG B N 1
ATOM 2256 C CA . ARG B 1 5 ? -13.555 -76.938 -2.096 1 25.92 5 ARG B CA 1
ATOM 2257 C C . ARG B 1 5 ? -12.938 -75.688 -1.51 1 25.92 5 ARG B C 1
ATOM 2259 O O . ARG B 1 5 ? -12.484 -75.688 -0.364 1 25.92 5 ARG B O 1
ATOM 2266 N N . THR B 1 6 ? -12.594 -74.688 -2.365 1 27.28 6 THR B N 1
ATOM 2267 C CA . THR B 1 6 ? -12.008 -73.375 -2.369 1 27.28 6 THR B CA 1
ATOM 2268 C C . THR B 1 6 ? -12.906 -72.375 -1.647 1 27.28 6 THR B C 1
ATOM 2270 O O . THR B 1 6 ? -12.594 -71.188 -1.562 1 27.28 6 THR B O 1
ATOM 2273 N N . VAL B 1 7 ? -13.953 -72.75 -0.882 1 21.16 7 VAL B N 1
ATOM 2274 C CA . VAL B 1 7 ? -14.984 -71.688 -1.03 1 21.16 7 VAL B CA 1
ATOM 2275 C C . VAL B 1 7 ? -14.469 -70.375 -0.499 1 21.16 7 VAL B C 1
ATOM 2277 O O . VAL B 1 7 ? -13.391 -70.312 0.094 1 21.16 7 VAL B O 1
ATOM 2280 N N . VAL B 1 8 ? -15.352 -69.688 0.48 1 22.14 8 VAL B N 1
ATOM 2281 C CA . VAL B 1 8 ? -16.312 -68.562 0.315 1 22.14 8 VAL B CA 1
ATOM 2282 C C . VAL B 1 8 ? -15.742 -67.25 0.888 1 22.14 8 VAL B C 1
ATOM 2284 O O . VAL B 1 8 ? -15.883 -66.188 0.288 1 22.14 8 VAL B O 1
ATOM 2287 N N . SER B 1 9 ? -14.93 -67.125 1.965 1 23.94 9 SER B N 1
ATOM 2288 C CA . SER B 1 9 ? -15.594 -66.188 2.84 1 23.94 9 SER B CA 1
ATOM 2289 C C . SER B 1 9 ? -15.32 -64.75 2.398 1 23.94 9 SER B C 1
ATOM 2291 O O . SER B 1 9 ? -14.164 -64.312 2.348 1 23.94 9 SER B O 1
ATOM 2293 N N . LEU B 1 10 ? -16.234 -64.188 1.439 1 23.81 10 LEU B N 1
ATOM 2294 C CA . LEU B 1 10 ? -16.172 -62.844 0.901 1 23.81 10 LEU B CA 1
ATOM 2295 C C . LEU B 1 10 ? -16.391 -61.812 2.002 1 23.81 10 LEU B C 1
ATOM 2297 O O . LEU B 1 10 ? -17.453 -61.75 2.609 1 23.81 10 LEU B O 1
ATOM 2301 N N . VAL B 1 11 ? -15.445 -61.688 2.926 1 25.55 11 VAL B N 1
ATOM 2302 C CA . VAL B 1 11 ? -15.703 -60.656 3.939 1 25.55 11 VAL B CA 1
ATOM 2303 C C . VAL B 1 11 ? -16.094 -59.344 3.264 1 25.55 11 VAL B C 1
ATOM 2305 O O . VAL B 1 11 ? -15.352 -58.844 2.428 1 25.55 11 VAL B O 1
ATOM 2308 N N . ALA B 1 12 ? -17.469 -59 3.178 1 24.48 12 ALA B N 1
ATOM 2309 C CA . ALA B 1 12 ? -18.141 -57.812 2.672 1 24.48 12 ALA B CA 1
ATOM 2310 C C . ALA B 1 12 ? -17.641 -56.562 3.396 1 24.48 12 ALA B C 1
ATOM 2312 O O . ALA B 1 12 ? -17.766 -56.438 4.617 1 24.48 12 ALA B O 1
ATOM 2313 N N . ALA B 1 13 ? -16.438 -56 3.088 1 25.53 13 ALA B N 1
ATOM 2314 C CA . ALA B 1 13 ? -16.062 -54.719 3.691 1 25.53 13 ALA B CA 1
ATOM 2315 C C . ALA B 1 13 ? -17.156 -53.688 3.488 1 25.53 13 ALA B C 1
ATOM 2317 O O . ALA B 1 13 ? -17.562 -53.406 2.355 1 25.53 13 ALA B O 1
ATOM 2318 N N . LEU B 1 14 ? -18.156 -53.469 4.43 1 23.47 14 LEU B N 1
ATOM 2319 C CA . LEU B 1 14 ? -19.188 -52.438 4.434 1 23.47 14 LEU B CA 1
ATOM 2320 C C . LEU B 1 14 ? -18.562 -51.062 4.285 1 23.47 14 LEU B C 1
ATOM 2322 O O . LEU B 1 14 ? -17.766 -50.656 5.121 1 23.47 14 LEU B O 1
ATOM 2326 N N . VAL B 1 15 ? -18.312 -50.562 3.031 1 23.86 15 VAL B N 1
ATOM 2327 C CA . VAL B 1 15 ? -17.875 -49.219 2.754 1 23.86 15 VAL B CA 1
ATOM 2328 C C . VAL B 1 15 ? -18.938 -48.219 3.256 1 23.86 15 VAL B C 1
ATOM 2330 O O . VAL B 1 15 ? -20.062 -48.219 2.756 1 23.86 15 VAL B O 1
ATOM 2333 N N . VAL B 1 16 ? -19.016 -47.938 4.586 1 23.64 16 VAL B N 1
ATOM 2334 C CA . VAL B 1 16 ? -19.953 -46.938 5.031 1 23.64 16 VAL B CA 1
ATOM 2335 C C . VAL B 1 16 ? -19.719 -45.625 4.246 1 23.64 16 VAL B C 1
ATOM 2337 O O . VAL B 1 16 ? -18.641 -45.062 4.297 1 23.64 16 VAL B O 1
ATOM 2340 N N . LEU B 1 17 ? -20.391 -45.406 3.1 1 24.31 17 LEU B N 1
ATOM 2341 C CA . LEU B 1 17 ? -20.438 -44.188 2.285 1 24.31 17 LEU B CA 1
ATOM 2342 C C . LEU B 1 17 ? -20.953 -43 3.102 1 24.31 17 LEU B C 1
ATOM 2344 O O . LEU B 1 17 ? -22.125 -43 3.523 1 24.31 17 LEU B O 1
ATOM 2348 N N . SER B 1 18 ? -20.156 -42.531 4.102 1 23.89 18 SER B N 1
ATOM 2349 C CA . SER B 1 18 ? -20.703 -41.375 4.758 1 23.89 18 SER B CA 1
ATOM 2350 C C . SER B 1 18 ? -21.141 -40.312 3.74 1 23.89 18 SER B C 1
ATOM 2352 O O . SER B 1 18 ? -20.375 -40 2.814 1 23.89 18 SER B O 1
ATOM 2354 N N . VAL B 1 19 ? -22.422 -40.125 3.484 1 27.67 19 VAL B N 1
ATOM 2355 C CA . VAL B 1 19 ? -23.078 -39.094 2.705 1 27.67 19 VAL B CA 1
ATOM 2356 C C . VAL B 1 19 ? -22.688 -37.719 3.254 1 27.67 19 VAL B C 1
ATOM 2358 O O . VAL B 1 19 ? -23.062 -37.375 4.367 1 27.67 19 VAL B O 1
ATOM 2361 N N . PHE B 1 20 ? -21.406 -37.281 3.051 1 28.58 20 PHE B N 1
ATOM 2362 C CA . PHE B 1 20 ? -21.188 -35.875 3.303 1 28.58 20 PHE B CA 1
ATOM 2363 C C . PHE B 1 20 ? -22.234 -35.031 2.59 1 28.58 20 PHE B C 1
ATOM 2365 O O . PHE B 1 20 ? -22.453 -35.188 1.39 1 28.58 20 PHE B O 1
ATOM 2372 N N . ALA B 1 21 ? -23.297 -34.656 3.305 1 27.5 21 ALA B N 1
ATOM 2373 C CA . ALA B 1 21 ? -24.219 -33.625 2.787 1 27.5 21 ALA B CA 1
ATOM 2374 C C . ALA B 1 21 ? -23.453 -32.438 2.225 1 27.5 21 ALA B C 1
ATOM 2376 O O . ALA B 1 21 ? -22.766 -31.719 2.965 1 27.5 21 ALA B O 1
ATOM 2377 N N . THR B 1 22 ? -22.875 -32.531 1.021 1 28.55 22 THR B N 1
ATOM 2378 C CA . THR B 1 22 ? -22.406 -31.328 0.332 1 28.55 22 THR B CA 1
ATOM 2379 C C . THR B 1 22 ? -23.484 -30.25 0.365 1 28.55 22 THR B C 1
ATOM 2381 O O . THR B 1 22 ? -24.562 -30.422 -0.179 1 28.55 22 THR B O 1
ATOM 2384 N N . ALA B 1 23 ? -23.594 -29.609 1.537 1 32.56 23 ALA B N 1
ATOM 2385 C CA . ALA B 1 23 ? -24.469 -28.438 1.421 1 32.56 23 ALA B CA 1
ATOM 2386 C C . ALA B 1 23 ? -24.203 -27.688 0.121 1 32.56 23 ALA B C 1
ATOM 2388 O O . ALA B 1 23 ? -23.062 -27.297 -0.16 1 32.56 23 ALA B O 1
ATOM 2389 N N . ALA B 1 24 ? -25.078 -27.797 -0.839 1 30.33 24 ALA B N 1
ATOM 2390 C CA . ALA B 1 24 ? -25.125 -27.094 -2.117 1 30.33 24 ALA B CA 1
ATOM 2391 C C . ALA B 1 24 ? -25.047 -25.578 -1.914 1 30.33 24 ALA B C 1
ATOM 2393 O O . ALA B 1 24 ? -25.875 -25 -1.22 1 30.33 24 ALA B O 1
ATOM 2394 N N . LEU B 1 25 ? -23.828 -25.016 -1.886 1 37.94 25 LEU B N 1
ATOM 2395 C CA . LEU B 1 25 ? -23.703 -23.578 -2.133 1 37.94 25 LEU B CA 1
ATOM 2396 C C . LEU B 1 25 ? -24.578 -23.156 -3.309 1 37.94 25 LEU B C 1
ATOM 2398 O O . LEU B 1 25 ? -24.375 -23.625 -4.434 1 37.94 25 LEU B O 1
ATOM 2402 N N . THR B 1 26 ? -25.812 -23.109 -3.168 1 35.34 26 THR B N 1
ATOM 2403 C CA . THR B 1 26 ? -26.5 -22.516 -4.32 1 35.34 26 THR B CA 1
ATOM 2404 C C . THR B 1 26 ? -25.938 -21.125 -4.621 1 35.34 26 THR B C 1
ATOM 2406 O O . THR B 1 26 ? -25.906 -20.266 -3.746 1 35.34 26 THR B O 1
ATOM 2409 N N . VAL B 1 27 ? -24.906 -21.109 -5.344 1 40.47 27 VAL B N 1
ATOM 2410 C CA . VAL B 1 27 ? -24.438 -19.844 -5.898 1 40.47 27 VAL B CA 1
ATOM 2411 C C . VAL B 1 27 ? -25.438 -19.328 -6.922 1 40.47 27 VAL B C 1
ATOM 2413 O O . VAL B 1 27 ? -25.75 -20.016 -7.898 1 40.47 27 VAL B O 1
ATOM 2416 N N . GLY B 1 28 ? -26.375 -18.531 -6.652 1 33.25 28 GLY B N 1
ATOM 2417 C CA . GLY B 1 28 ? -27.188 -17.891 -7.688 1 33.25 28 GLY B CA 1
ATOM 2418 C C . GLY B 1 28 ? -26.359 -17.406 -8.859 1 33.25 28 GLY B C 1
ATOM 2419 O O . GLY B 1 28 ? -25.172 -17.125 -8.719 1 33.25 28 GLY B O 1
ATOM 2420 N N . ALA B 1 29 ? -27 -17.641 -10.18 1 31.14 29 ALA B N 1
ATOM 2421 C CA . ALA B 1 29 ? -26.469 -17.328 -11.508 1 31.14 29 ALA B CA 1
ATOM 2422 C C . ALA B 1 29 ? -25.906 -15.906 -11.562 1 31.14 29 ALA B C 1
ATOM 2424 O O . ALA B 1 29 ? -26.5 -14.977 -11.023 1 31.14 29 ALA B O 1
ATOM 2425 N N . GLN B 1 30 ? -24.562 -15.758 -11.898 1 34.16 30 GLN B N 1
ATOM 2426 C CA . GLN B 1 30 ? -23.875 -14.531 -12.289 1 34.16 30 GLN B CA 1
ATOM 2427 C C . GLN B 1 30 ? -24.562 -13.875 -13.484 1 34.16 30 GLN B C 1
ATOM 2429 O O . GLN B 1 30 ? -24.734 -14.508 -14.531 1 34.16 30 GLN B O 1
ATOM 2434 N N . GLN B 1 31 ? -25.516 -12.961 -13.344 1 30.09 31 GLN B N 1
ATOM 2435 C CA . GLN B 1 31 ? -25.922 -12.164 -14.5 1 30.09 31 GLN B CA 1
ATOM 2436 C C . GLN B 1 31 ? -24.703 -11.602 -15.227 1 30.09 31 GLN B C 1
ATOM 2438 O O . GLN B 1 31 ? -23.812 -11.008 -14.609 1 30.09 31 GLN B O 1
ATOM 2443 N N . GLU B 1 32 ? -24.344 -12.133 -16.328 1 31.52 32 GLU B N 1
ATOM 2444 C CA . GLU B 1 32 ? -23.438 -11.539 -17.297 1 31.52 32 GLU B CA 1
ATOM 2445 C C . GLU B 1 32 ? -23.797 -10.094 -17.594 1 31.52 32 GLU B C 1
ATOM 2447 O O . GLU B 1 32 ? -24.75 -9.828 -18.312 1 31.52 32 GLU B O 1
ATOM 2452 N N . ASP B 1 33 ? -23.906 -9.141 -16.703 1 33.38 33 ASP B N 1
ATOM 2453 C CA . ASP B 1 33 ? -24.297 -7.777 -17.031 1 33.38 33 ASP B CA 1
ATOM 2454 C C . ASP B 1 33 ? -23.312 -7.133 -17.984 1 33.38 33 ASP B C 1
ATOM 2456 O O . ASP B 1 33 ? -22.094 -7.215 -17.797 1 33.38 33 ASP B O 1
ATOM 2460 N N . GLY B 1 34 ? -23.578 -6.977 -19.297 1 33.28 34 GLY B N 1
ATOM 2461 C CA . GLY B 1 34 ? -23.016 -5.957 -20.156 1 33.28 34 GLY B CA 1
ATOM 2462 C C . GLY B 1 34 ? -22.641 -4.684 -19.422 1 33.28 34 GLY B C 1
ATOM 2463 O O . GLY B 1 34 ? -23.375 -4.25 -18.516 1 33.28 34 GLY B O 1
ATOM 2464 N N . ALA B 1 35 ? -21.328 -4.246 -19.422 1 33.41 35 ALA B N 1
ATOM 2465 C CA . ALA B 1 35 ? -20.719 -3.146 -18.688 1 33.41 35 ALA B CA 1
ATOM 2466 C C . ALA B 1 35 ? -21.531 -1.868 -18.812 1 33.41 35 ALA B C 1
ATOM 2468 O O . ALA B 1 35 ? -21.188 -0.972 -19.578 1 33.41 35 ALA B O 1
ATOM 2469 N N . GLN B 1 36 ? -22.75 -1.78 -19.188 1 33.72 36 GLN B N 1
ATOM 2470 C CA . GLN B 1 36 ? -23.312 -0.433 -19.062 1 33.72 36 GLN B CA 1
ATOM 2471 C C . GLN B 1 36 ? -23.047 0.15 -17.688 1 33.72 36 GLN B C 1
ATOM 2473 O O . GLN B 1 36 ? -23.312 -0.505 -16.672 1 33.72 36 GLN B O 1
ATOM 2478 N N . GLN B 1 37 ? -22.094 1.139 -17.547 1 38.25 37 GLN B N 1
ATOM 2479 C CA . GLN B 1 37 ? -21.875 1.838 -16.297 1 38.25 37 GLN B CA 1
ATOM 2480 C C . GLN B 1 37 ? -23.188 2.021 -15.531 1 38.25 37 GLN B C 1
ATOM 2482 O O . GLN B 1 37 ? -24.062 2.773 -15.969 1 38.25 37 GLN B O 1
ATOM 2487 N N . ALA B 1 38 ? -23.766 1.081 -14.953 1 42.97 38 ALA B N 1
ATOM 2488 C CA . ALA B 1 38 ? -25 1.204 -14.195 1 42.97 38 ALA B CA 1
ATOM 2489 C C . ALA B 1 38 ? -24.969 2.42 -13.273 1 42.97 38 ALA B C 1
ATOM 2491 O O . ALA B 1 38 ? -23.891 2.816 -12.805 1 42.97 38 ALA B O 1
ATOM 2492 N N . GLU B 1 39 ? -25.766 3.514 -13.406 1 51.19 39 GLU B N 1
ATOM 2493 C CA . GLU B 1 39 ? -26 4.645 -12.516 1 51.19 39 GLU B CA 1
ATOM 2494 C C . GLU B 1 39 ? -25.75 4.266 -11.055 1 51.19 39 GLU B C 1
ATOM 2496 O O . GLU B 1 39 ? -26.094 3.16 -10.633 1 51.19 39 GLU B O 1
ATOM 2501 N N . PRO B 1 40 ? -24.812 4.953 -10.422 1 57.72 40 PRO B N 1
ATOM 2502 C CA . PRO B 1 40 ? -24.594 4.605 -9.016 1 57.72 40 PRO B CA 1
ATOM 2503 C C . PRO B 1 40 ? -25.891 4.504 -8.227 1 57.72 40 PRO B C 1
ATOM 2505 O O . PRO B 1 40 ? -26.734 5.41 -8.281 1 57.72 40 PRO B O 1
ATOM 2508 N N . THR B 1 41 ? -26.297 3.322 -7.914 1 77.25 41 THR B N 1
ATOM 2509 C CA . THR B 1 41 ? -27.594 3.018 -7.32 1 77.25 41 THR B CA 1
ATOM 2510 C C . THR B 1 41 ? -27.547 3.205 -5.809 1 77.25 41 THR B C 1
ATOM 2512 O O . THR B 1 41 ? -28.484 2.82 -5.105 1 77.25 41 THR B O 1
ATOM 2515 N N . GLY B 1 42 ? -26.531 4.141 -5.352 1 94.88 42 GLY B N 1
ATOM 2516 C CA . GLY B 1 42 ? -26.516 4.328 -3.908 1 94.88 42 GLY B CA 1
ATOM 2517 C C . GLY B 1 42 ? -25.594 5.457 -3.465 1 94.88 42 GLY B C 1
ATOM 2518 O O . GLY B 1 42 ? -25.234 6.32 -4.266 1 94.88 42 GLY B O 1
ATOM 2519 N N . LEU B 1 43 ? -25.484 5.602 -2.197 1 98.25 43 LEU B N 1
ATOM 2520 C CA . LEU B 1 43 ? -24.594 6.625 -1.649 1 98.25 43 LEU B CA 1
ATOM 2521 C C . LEU B 1 43 ? -23.156 6.406 -2.119 1 98.25 43 LEU B C 1
ATOM 2523 O O . LEU B 1 43 ? -22.719 5.266 -2.254 1 98.25 43 LEU B O 1
ATOM 2527 N N . VAL B 1 44 ? -22.484 7.555 -2.332 1 98.25 44 VAL B N 1
ATOM 2528 C CA . VAL B 1 44 ? -21.109 7.512 -2.842 1 98.25 44 VAL B CA 1
ATOM 2529 C C . VAL B 1 44 ? -20.172 8.156 -1.83 1 98.25 44 VAL B C 1
ATOM 2531 O O . VAL B 1 44 ? -20.469 9.211 -1.273 1 98.25 44 VAL B O 1
ATOM 2534 N N . VAL B 1 45 ? -19.094 7.465 -1.547 1 98.75 45 VAL B N 1
ATOM 2535 C CA . VAL B 1 45 ? -18.047 8.07 -0.738 1 98.75 45 VAL B CA 1
ATOM 2536 C C . VAL B 1 45 ? -17.188 8.992 -1.608 1 98.75 45 VAL B C 1
ATOM 2538 O O . VAL B 1 45 ? -16.328 8.523 -2.348 1 98.75 45 VAL B O 1
ATOM 2541 N N . ASP B 1 46 ? -17.312 10.266 -1.48 1 97.75 46 ASP B N 1
ATOM 2542 C CA . ASP B 1 46 ? -16.625 11.219 -2.346 1 97.75 46 ASP B CA 1
ATOM 2543 C C . ASP B 1 46 ? -15.164 11.375 -1.941 1 97.75 46 ASP B C 1
ATOM 2545 O O . ASP B 1 46 ? -14.281 11.484 -2.801 1 97.75 46 ASP B O 1
ATOM 2549 N N . SER B 1 47 ? -14.984 11.422 -0.662 1 98 47 SER B N 1
ATOM 2550 C CA . SER B 1 47 ? -13.633 11.633 -0.143 1 98 47 SER B CA 1
ATOM 2551 C C . SER B 1 47 ? -13.531 11.203 1.317 1 98 47 SER B C 1
ATOM 2553 O O . SER B 1 47 ? -14.547 11.109 2.014 1 98 47 SER B O 1
ATOM 2555 N N . ILE B 1 48 ? -12.328 10.891 1.665 1 98.56 48 ILE B N 1
ATOM 2556 C CA . ILE B 1 48 ? -12.07 10.68 3.084 1 98.56 48 ILE B CA 1
ATOM 2557 C C . ILE B 1 48 ? -10.867 11.508 3.52 1 98.56 48 ILE B C 1
ATOM 2559 O O . ILE B 1 48 ? -9.961 11.766 2.721 1 98.56 48 ILE B O 1
ATOM 2563 N N . ASP B 1 49 ? -10.93 12.016 4.711 1 98.12 49 ASP B N 1
ATOM 2564 C CA . ASP B 1 49 ? -9.781 12.523 5.457 1 98.12 49 ASP B CA 1
ATOM 2565 C C . ASP B 1 49 ? -9.352 11.539 6.547 1 98.12 49 ASP B C 1
ATOM 2567 O O . ASP B 1 49 ? -10.039 11.391 7.559 1 98.12 49 ASP B O 1
ATOM 2571 N N . ALA B 1 50 ? -8.336 10.82 6.203 1 98.5 50 ALA B N 1
ATOM 2572 C CA . ALA B 1 50 ? -7.852 9.734 7.055 1 98.5 50 ALA B CA 1
ATOM 2573 C C . ALA B 1 50 ? -6.344 9.836 7.258 1 98.5 50 ALA B C 1
ATOM 2575 O O . ALA B 1 50 ? -5.605 10.164 6.328 1 98.5 50 ALA B O 1
ATOM 2576 N N . PRO B 1 51 ? -5.867 9.555 8.445 1 98.56 51 PRO B N 1
ATOM 2577 C CA . PRO B 1 51 ? -4.414 9.57 8.633 1 98.56 51 PRO B CA 1
ATOM 2578 C C . PRO B 1 51 ? -3.713 8.43 7.891 1 98.56 51 PRO B C 1
ATOM 2580 O O . PRO B 1 51 ? -4.273 7.34 7.758 1 98.56 51 PRO B O 1
ATOM 2583 N N . ALA B 1 52 ? -2.488 8.688 7.445 1 98.69 52 ALA B N 1
ATOM 2584 C CA . ALA B 1 52 ? -1.69 7.656 6.785 1 98.69 52 ALA B CA 1
ATOM 2585 C C . ALA B 1 52 ? -0.798 6.934 7.789 1 98.69 52 ALA B C 1
ATOM 2587 O O . ALA B 1 52 ? -0.186 5.914 7.461 1 98.69 52 ALA B O 1
ATOM 2588 N N . ALA B 1 53 ? -0.743 7.426 9.055 1 98.81 53 ALA B N 1
ATOM 2589 C CA . ALA B 1 53 ? 0.06 6.797 10.094 1 98.81 53 ALA B CA 1
ATOM 2590 C C . ALA B 1 53 ? -0.56 7.02 11.477 1 98.81 53 ALA B C 1
ATOM 2592 O O . ALA B 1 53 ? -1.247 8.016 11.703 1 98.81 53 ALA B O 1
ATOM 2593 N N . VAL B 1 54 ? -0.326 6.113 12.367 1 98.62 54 VAL B N 1
ATOM 2594 C CA . VAL B 1 54 ? -0.773 6.203 13.758 1 98.62 54 VAL B CA 1
ATOM 2595 C C . VAL B 1 54 ? 0.164 5.398 14.656 1 98.62 54 VAL B C 1
ATOM 2597 O O . VAL B 1 54 ? 0.745 4.402 14.219 1 98.62 54 VAL B O 1
ATOM 2600 N N . ALA B 1 55 ? 0.347 5.844 15.82 1 97.94 55 ALA B N 1
ATOM 2601 C CA . ALA B 1 55 ? 1.113 5.066 16.781 1 97.94 55 ALA B CA 1
ATOM 2602 C C . ALA B 1 55 ? 0.272 3.932 17.375 1 97.94 55 ALA B C 1
ATOM 2604 O O . ALA B 1 55 ? -0.952 4.047 17.469 1 97.94 55 ALA B O 1
ATOM 2605 N N . PRO B 1 56 ? 0.985 2.852 17.766 1 96.12 56 PRO B N 1
ATOM 2606 C CA . PRO B 1 56 ? 0.228 1.89 18.562 1 96.12 56 PRO B CA 1
ATOM 2607 C C . PRO B 1 56 ? -0.477 2.541 19.75 1 96.12 56 PRO B C 1
ATOM 2609 O O . PRO B 1 56 ? 0.072 3.453 20.375 1 96.12 56 PRO B O 1
ATOM 2612 N N . ASN B 1 57 ? -1.776 2.184 19.953 1 94 57 ASN B N 1
ATOM 2613 C CA . ASN B 1 57 ? -2.609 2.717 21.031 1 94 57 ASN B CA 1
ATOM 2614 C C . ASN B 1 57 ? -3.023 4.16 20.75 1 94 57 ASN B C 1
ATOM 2616 O O . ASN B 1 57 ? -3.572 4.832 21.625 1 94 57 ASN B O 1
ATOM 2620 N N . GLY B 1 58 ? -2.67 4.621 19.578 1 96.81 58 GLY B N 1
ATOM 2621 C CA . GLY B 1 58 ? -3.141 5.934 19.172 1 96.81 58 GLY B CA 1
ATOM 2622 C C . GLY B 1 58 ? -4.582 5.934 18.688 1 96.81 58 GLY B C 1
ATOM 2623 O O . GLY B 1 58 ? -5.203 4.875 18.578 1 96.81 58 GLY B O 1
ATOM 2624 N N . SER B 1 59 ? -5.043 7.125 18.422 1 97.06 59 SER B N 1
ATOM 2625 C CA . SER B 1 59 ? -6.414 7.297 17.953 1 97.06 59 SER B CA 1
ATOM 2626 C C . SER B 1 59 ? -6.469 7.562 16.453 1 97.06 59 SER B C 1
ATOM 2628 O O . SER B 1 59 ? -5.645 8.312 15.922 1 97.06 59 SER B O 1
ATOM 2630 N N . ILE B 1 60 ? -7.355 6.863 15.836 1 98.38 60 ILE B N 1
ATOM 2631 C CA . ILE B 1 60 ? -7.617 7.043 14.406 1 98.38 60 ILE B CA 1
ATOM 2632 C C . ILE B 1 60 ? -8.953 7.758 14.219 1 98.38 60 ILE B C 1
ATOM 2634 O O . ILE B 1 60 ? -9.992 7.273 14.672 1 98.38 60 ILE B O 1
ATOM 2638 N N . THR B 1 61 ? -8.961 8.922 13.641 1 98.31 61 THR B N 1
ATOM 2639 C CA . THR B 1 61 ? -10.188 9.625 13.281 1 98.31 61 THR B CA 1
ATOM 2640 C C . THR B 1 61 ? -10.289 9.797 11.766 1 98.31 61 THR B C 1
ATOM 2642 O O . THR B 1 61 ? -9.359 10.305 11.133 1 98.31 61 THR B O 1
ATOM 2645 N N . VAL B 1 62 ? -11.398 9.32 11.188 1 98.69 62 VAL B N 1
ATOM 2646 C CA . VAL B 1 62 ? -11.641 9.391 9.75 1 98.69 62 VAL B CA 1
ATOM 2647 C C . VAL B 1 62 ? -12.938 10.148 9.484 1 98.69 62 VAL B C 1
ATOM 2649 O O . VAL B 1 62 ? -13.969 9.867 10.109 1 98.69 62 VAL B O 1
ATOM 2652 N N . THR B 1 63 ? -12.898 11.117 8.641 1 98.75 63 THR B N 1
ATOM 2653 C CA . THR B 1 63 ? -14.078 11.828 8.172 1 98.75 63 THR B CA 1
ATOM 2654 C C . THR B 1 63 ? -14.328 11.547 6.688 1 98.75 63 THR B C 1
ATOM 2656 O O . THR B 1 63 ? -13.383 11.547 5.891 1 98.75 63 THR B O 1
ATOM 2659 N N . ALA B 1 64 ? -15.539 11.234 6.371 1 98.81 64 ALA B N 1
ATOM 2660 C CA . ALA B 1 64 ? -15.898 10.938 4.988 1 98.81 64 ALA B CA 1
ATOM 2661 C C . ALA B 1 64 ? -17.016 11.852 4.508 1 98.81 64 ALA B C 1
ATOM 2663 O O . ALA B 1 64 ? -17.953 12.133 5.254 1 98.81 64 ALA B O 1
ATOM 2664 N N . THR B 1 65 ? -16.891 12.359 3.32 1 98.75 65 THR B N 1
ATOM 2665 C CA . THR B 1 65 ? -17.969 13.047 2.629 1 98.75 65 THR B CA 1
ATOM 2666 C C . THR B 1 65 ? -18.766 12.07 1.764 1 98.75 65 THR B C 1
ATOM 2668 O O . THR B 1 65 ? -18.203 11.391 0.902 1 98.75 65 THR B O 1
ATOM 2671 N N . ILE B 1 66 ? -20.062 12.023 2.041 1 98.69 66 ILE B N 1
ATOM 2672 C CA . ILE B 1 66 ? -20.969 11.094 1.369 1 98.69 66 ILE B CA 1
ATOM 2673 C C . ILE B 1 66 ? -21.953 11.875 0.506 1 98.69 66 ILE B C 1
ATOM 2675 O O . ILE B 1 66 ? -22.547 12.859 0.96 1 98.69 66 ILE B O 1
ATOM 2679 N N . SER B 1 67 ? -22.156 11.414 -0.758 1 98.38 67 SER B N 1
ATOM 2680 C CA . SER B 1 67 ? -23.109 12.078 -1.634 1 98.38 67 SER B CA 1
ATOM 2681 C C . SER B 1 67 ? -24.188 11.117 -2.105 1 98.38 67 SER B C 1
ATOM 2683 O O . SER B 1 67 ? -24 9.898 -2.068 1 98.38 67 SER B O 1
ATOM 2685 N N . ASN B 1 68 ? -25.359 11.664 -2.461 1 98 68 ASN B N 1
ATOM 2686 C CA . ASN B 1 68 ? -26.484 10.953 -3.059 1 98 68 ASN B CA 1
ATOM 2687 C C . ASN B 1 68 ? -26.766 11.445 -4.473 1 98 68 ASN B C 1
ATOM 2689 O O . ASN B 1 68 ? -27.438 12.469 -4.656 1 98 68 ASN B O 1
ATOM 2693 N N . PRO B 1 69 ? -26.25 10.727 -5.422 1 96.38 69 PRO B N 1
ATOM 2694 C CA . PRO B 1 69 ? -26.438 11.18 -6.801 1 96.38 69 PRO B CA 1
ATOM 2695 C C . PRO B 1 69 ? -27.812 10.844 -7.359 1 96.38 69 PRO B C 1
ATOM 2697 O O . PRO B 1 69 ? -28.094 11.109 -8.531 1 96.38 69 PRO B O 1
ATOM 2700 N N . THR B 1 70 ? -28.641 10.266 -6.562 1 95.19 70 THR B N 1
ATOM 2701 C CA . THR B 1 70 ? -29.938 9.797 -7.055 1 95.19 70 THR B CA 1
ATOM 2702 C C . THR B 1 70 ? -31.016 10.867 -6.863 1 95.19 70 THR B C 1
ATOM 2704 O O . THR B 1 70 ? -30.75 11.922 -6.277 1 95.19 70 THR B O 1
ATOM 2707 N N . ASP B 1 71 ? -32.25 10.578 -7.312 1 94.81 71 ASP B N 1
ATOM 2708 C CA . ASP B 1 71 ? -33.344 11.531 -7.293 1 94.81 71 ASP B CA 1
ATOM 2709 C C . ASP B 1 71 ? -34.25 11.305 -6.082 1 94.81 71 ASP B C 1
ATOM 2711 O O . ASP B 1 71 ? -35.281 11.953 -5.945 1 94.81 71 ASP B O 1
ATOM 2715 N N . GLY B 1 72 ? -33.844 10.453 -5.203 1 95.88 72 GLY B N 1
ATOM 2716 C CA . GLY B 1 72 ? -34.594 10.172 -3.98 1 95.88 72 GLY B CA 1
ATOM 2717 C C . GLY B 1 72 ? -33.688 10.172 -2.746 1 95.88 72 GLY B C 1
ATOM 2718 O O . GLY B 1 72 ? -32.5 9.969 -2.844 1 95.88 72 GLY B O 1
ATOM 2719 N N . GLU B 1 73 ? -34.406 10.461 -1.673 1 96.31 73 GLU B N 1
ATOM 2720 C CA . GLU B 1 73 ? -33.688 10.336 -0.411 1 96.31 73 GLU B CA 1
ATOM 2721 C C . GLU B 1 73 ? -33.188 8.906 -0.183 1 96.31 73 GLU B C 1
ATOM 2723 O O . GLU B 1 73 ? -33.938 7.949 -0.432 1 96.31 73 GLU B O 1
ATOM 2728 N N . LEU B 1 74 ? -31.969 8.773 0.258 1 96.19 74 LEU B N 1
ATOM 2729 C CA . LEU B 1 74 ? -31.422 7.449 0.508 1 96.19 74 LEU B CA 1
ATOM 2730 C C . LEU B 1 74 ? -30.906 7.332 1.942 1 96.19 74 LEU B C 1
ATOM 2732 O O . LEU B 1 74 ? -30.297 8.273 2.467 1 96.19 74 LEU B O 1
ATOM 2736 N N . THR B 1 75 ? -31.25 6.27 2.584 1 97 75 THR B N 1
ATOM 2737 C CA . THR B 1 75 ? -30.656 5.848 3.846 1 97 75 THR B CA 1
ATOM 2738 C C . THR B 1 75 ? -29.875 4.551 3.666 1 97 75 THR B C 1
ATOM 2740 O O . THR B 1 75 ? -30.438 3.531 3.262 1 97 75 THR B O 1
ATOM 2743 N N . GLU B 1 76 ? -28.547 4.59 3.902 1 96.44 76 GLU B N 1
ATOM 2744 C CA . GLU B 1 76 ? -27.688 3.42 3.758 1 96.44 76 GLU B CA 1
ATOM 2745 C C . GLU B 1 76 ? -26.734 3.295 4.934 1 96.44 76 GLU B C 1
ATOM 2747 O O . GLU B 1 76 ? -26.5 4.262 5.656 1 96.44 76 GLU B O 1
ATOM 2752 N N . ASP B 1 77 ? -26.328 2.076 5.102 1 96.25 77 ASP B N 1
ATOM 2753 C CA . ASP B 1 77 ? -25.234 1.801 6.035 1 96.25 77 ASP B CA 1
ATOM 2754 C C . ASP B 1 77 ? -23.906 2.293 5.48 1 96.25 77 ASP B C 1
ATOM 2756 O O . ASP B 1 77 ? -23.547 1.984 4.344 1 96.25 77 ASP B O 1
ATOM 2760 N N . VAL B 1 78 ? -23.234 3.152 6.219 1 98.31 78 VAL B N 1
ATOM 2761 C CA . VAL B 1 78 ? -21.859 3.568 5.941 1 98.31 78 VAL B CA 1
ATOM 2762 C C . VAL B 1 78 ? -20.922 2.928 6.953 1 98.31 78 VAL B C 1
ATOM 2764 O O . VAL B 1 78 ? -21.141 2.998 8.164 1 98.31 78 VAL B O 1
ATOM 2767 N N . ALA B 1 79 ? -19.859 2.258 6.434 1 98.44 79 ALA B N 1
ATOM 2768 C CA . ALA B 1 79 ? -18.984 1.507 7.324 1 98.44 79 ALA B CA 1
ATOM 2769 C C . ALA B 1 79 ? -17.547 2.014 7.23 1 98.44 79 ALA B C 1
ATOM 2771 O O . ALA B 1 79 ? -17.047 2.277 6.137 1 98.44 79 ALA B O 1
ATOM 2772 N N . TYR B 1 80 ? -17 2.238 8.406 1 98.81 80 TYR B N 1
ATOM 2773 C CA . TYR B 1 80 ? -15.539 2.334 8.477 1 98.81 80 TYR B CA 1
ATOM 2774 C C . TYR B 1 80 ? -14.914 0.953 8.633 1 98.81 80 TYR B C 1
ATOM 2776 O O . TYR B 1 80 ? -15.383 0.135 9.43 1 98.81 80 TYR B O 1
ATOM 2784 N N . ARG B 1 81 ? -13.867 0.707 7.801 1 98.75 81 ARG B N 1
ATOM 2785 C CA . ARG B 1 81 ? -13.211 -0.594 7.824 1 98.75 81 ARG B CA 1
ATOM 2786 C C . ARG B 1 81 ? -11.703 -0.441 8.016 1 98.75 81 ARG B C 1
ATOM 2788 O O . ARG B 1 81 ? -11.086 0.442 7.414 1 98.75 81 ARG B O 1
ATOM 2795 N N . LEU B 1 82 ? -11.102 -1.312 8.797 1 98.81 82 LEU B N 1
ATOM 2796 C CA . LEU B 1 82 ? -9.656 -1.427 8.984 1 98.81 82 LEU B CA 1
ATOM 2797 C C . LEU B 1 82 ? -9.227 -2.889 8.984 1 98.81 82 LEU B C 1
ATOM 2799 O O . LEU B 1 82 ? -9.75 -3.695 9.758 1 98.81 82 LEU B O 1
ATOM 2803 N N . ASP B 1 83 ? -8.352 -3.211 8.07 1 98.25 83 ASP B N 1
ATOM 2804 C CA . ASP B 1 83 ? -7.863 -4.57 7.879 1 98.25 83 ASP B CA 1
ATOM 2805 C C . ASP B 1 83 ? -6.34 -4.625 7.965 1 98.25 83 ASP B C 1
ATOM 2807 O O . ASP B 1 83 ? -5.652 -3.795 7.367 1 98.25 83 ASP B O 1
ATOM 2811 N N . GLY B 1 84 ? -5.836 -5.48 8.711 1 96.81 84 GLY B N 1
ATOM 2812 C CA . GLY B 1 84 ? -4.414 -5.73 8.859 1 96.81 84 GLY B CA 1
ATOM 2813 C C . GLY B 1 84 ? -4.109 -7 9.625 1 96.81 84 GLY B C 1
ATOM 2814 O O . GLY B 1 84 ? -5.012 -7.785 9.93 1 96.81 84 GLY B O 1
ATOM 2815 N N . GLU B 1 85 ? -2.812 -7.203 9.836 1 90.69 85 GLU B N 1
ATOM 2816 C CA . GLU B 1 85 ? -2.422 -8.43 10.523 1 90.69 85 GLU B CA 1
ATOM 2817 C C . GLU B 1 85 ? -3.086 -8.523 11.898 1 90.69 85 GLU B C 1
ATOM 2819 O O . GLU B 1 85 ? -2.883 -7.66 12.75 1 90.69 85 GLU B O 1
ATOM 2824 N N . GLU B 1 86 ? -3.922 -9.5 12.078 1 92.19 86 GLU B N 1
ATOM 2825 C CA . GLU B 1 86 ? -4.605 -9.844 13.312 1 92.19 86 GLU B CA 1
ATOM 2826 C C . GLU B 1 86 ? -5.68 -8.82 13.664 1 92.19 86 GLU B C 1
ATOM 2828 O O . GLU B 1 86 ? -6.133 -8.75 14.805 1 92.19 86 GLU B O 1
ATOM 2833 N N . GLN B 1 87 ? -5.938 -7.898 12.773 1 96.19 87 GLN B N 1
ATOM 2834 C CA . GLN B 1 87 ? -6.977 -6.898 13.008 1 96.19 87 GLN B CA 1
ATOM 2835 C C . GLN B 1 87 ? -8 -6.891 11.883 1 96.19 87 GLN B C 1
ATOM 2837 O O . GLN B 1 87 ? -7.637 -6.93 10.703 1 96.19 87 GLN B O 1
ATOM 2842 N N . ASP B 1 88 ? -9.195 -6.934 12.211 1 97 88 ASP B N 1
ATOM 2843 C CA . ASP B 1 88 ? -10.359 -6.777 11.336 1 97 88 ASP B CA 1
ATOM 2844 C C . ASP B 1 88 ? -11.492 -6.059 12.055 1 97 88 ASP B C 1
ATOM 2846 O O . ASP B 1 88 ? -12.281 -6.684 12.766 1 97 88 ASP B O 1
ATOM 2850 N N . VAL B 1 89 ? -11.562 -4.715 11.805 1 97.38 89 VAL B N 1
ATOM 2851 C CA . VAL B 1 89 ? -12.508 -3.881 12.539 1 97.38 89 VAL B CA 1
ATOM 2852 C C . VAL B 1 89 ? -13.484 -3.227 11.562 1 97.38 89 VAL B C 1
ATOM 2854 O O . VAL B 1 89 ? -13.07 -2.684 10.531 1 97.38 89 VAL B O 1
ATOM 2857 N N . VAL B 1 90 ? -14.711 -3.344 11.867 1 97.88 90 VAL B N 1
ATOM 2858 C CA . VAL B 1 90 ? -15.742 -2.672 11.078 1 97.88 90 VAL B CA 1
ATOM 2859 C C . VAL B 1 90 ? -16.672 -1.897 12 1 97.88 90 VAL B C 1
ATOM 2861 O O . VAL B 1 90 ? -17.156 -2.436 13 1 97.88 90 VAL B O 1
ATOM 2864 N N . ARG B 1 91 ? -16.906 -0.621 11.727 1 97.69 91 ARG B N 1
ATOM 2865 C CA . ARG B 1 91 ? -17.859 0.233 12.43 1 97.69 91 ARG B CA 1
ATOM 2866 C C . ARG B 1 91 ? -18.938 0.736 11.477 1 97.69 91 ARG B C 1
ATOM 2868 O O . ARG B 1 91 ? -18.641 1.098 10.336 1 97.69 91 ARG B O 1
ATOM 2875 N N . HIS B 1 92 ? -20.156 0.772 11.961 1 97.31 92 HIS B N 1
ATOM 2876 C CA . HIS B 1 92 ? -21.281 1.115 11.102 1 97.31 92 HIS B CA 1
ATOM 2877 C C . HIS B 1 92 ? -21.953 2.402 11.57 1 97.31 92 HIS B C 1
ATOM 2879 O O . HIS B 1 92 ? -22.016 2.678 12.766 1 97.31 92 HIS B O 1
ATOM 2885 N N . GLN B 1 93 ? -22.453 3.17 10.633 1 97.62 93 GLN B N 1
ATOM 2886 C CA . GLN B 1 93 ? -23.375 4.289 10.844 1 97.62 93 GLN B CA 1
ATOM 2887 C C . GLN B 1 93 ? -24.422 4.352 9.742 1 97.62 93 GLN B C 1
ATOM 2889 O O . GLN B 1 93 ? -24.094 4.266 8.555 1 97.62 93 GLN B O 1
ATOM 2894 N N . GLU B 1 94 ? -25.672 4.43 10.148 1 97.25 94 GLU B N 1
ATOM 2895 C CA . GLU B 1 94 ? -26.703 4.684 9.156 1 97.25 94 GLU B CA 1
ATOM 2896 C C . GLU B 1 94 ? -26.75 6.16 8.773 1 97.25 94 GLU B C 1
ATOM 2898 O O . GLU B 1 94 ? -26.812 7.031 9.641 1 97.25 94 GLU B O 1
ATOM 2903 N N . VAL B 1 95 ? -26.719 6.414 7.535 1 97.88 95 VAL B N 1
ATOM 2904 C CA . VAL B 1 95 ? -26.656 7.789 7.055 1 97.88 95 VAL B CA 1
ATOM 2905 C C . VAL B 1 95 ? -27.797 8.047 6.07 1 97.88 95 VAL B C 1
ATOM 2907 O O . VAL B 1 95 ? -28.062 7.227 5.191 1 97.88 95 VAL B O 1
ATOM 2910 N N . THR B 1 96 ? -28.516 9.117 6.219 1 98 96 THR B N 1
ATOM 2911 C CA . THR B 1 96 ? -29.547 9.578 5.293 1 98 96 THR B CA 1
ATOM 2912 C C . THR B 1 96 ? -29.109 10.844 4.578 1 98 96 THR B C 1
ATOM 2914 O O . THR B 1 96 ? -28.672 11.812 5.219 1 98 96 THR B O 1
ATOM 2917 N N . VAL B 1 97 ? -29.172 10.734 3.277 1 98.06 97 VAL B N 1
ATOM 2918 C CA . VAL B 1 97 ? -28.766 11.891 2.479 1 98.06 97 VAL B CA 1
ATOM 2919 C C . VAL B 1 97 ? -29.875 12.234 1.486 1 98.06 97 VAL B C 1
ATOM 2921 O O . VAL B 1 97 ? -30.422 11.352 0.822 1 98.06 97 VAL B O 1
ATOM 2924 N N . ALA B 1 98 ? -30.266 13.555 1.356 1 97.62 98 ALA B N 1
ATOM 2925 C CA . ALA B 1 98 ? -31.266 14.031 0.404 1 97.62 98 ALA B CA 1
ATOM 2926 C C . ALA B 1 98 ? -30.766 13.875 -1.032 1 97.62 98 ALA B C 1
ATOM 2928 O O . ALA B 1 98 ? -29.578 13.734 -1.271 1 97.62 98 ALA B O 1
ATOM 2929 N N . PRO B 1 99 ? -31.781 13.875 -1.948 1 96.44 99 PRO B N 1
ATOM 2930 C CA . PRO B 1 99 ? -31.375 13.789 -3.354 1 96.44 99 PRO B CA 1
ATOM 2931 C C . PRO B 1 99 ? -30.422 14.914 -3.762 1 96.44 99 PRO B C 1
ATOM 2933 O O . PRO B 1 99 ? -30.688 16.078 -3.473 1 96.44 99 PRO B O 1
ATOM 2936 N N . GLY B 1 100 ? -29.312 14.531 -4.387 1 96.38 100 GLY B N 1
ATOM 2937 C CA . GLY B 1 100 ? -28.344 15.516 -4.836 1 96.38 100 GLY B CA 1
ATOM 2938 C C . GLY B 1 100 ? -27.562 16.156 -3.695 1 96.38 100 GLY B C 1
ATOM 2939 O O . GLY B 1 100 ? -26.75 17.047 -3.918 1 96.38 100 GLY B O 1
ATOM 2940 N N . GLY B 1 101 ? -27.797 15.672 -2.502 1 97.75 101 GLY B N 1
ATOM 2941 C CA . GLY B 1 101 ? -27.188 16.266 -1.327 1 97.75 101 GLY B CA 1
ATOM 2942 C C . GLY B 1 101 ? -25.875 15.609 -0.94 1 97.75 101 GLY B C 1
ATOM 2943 O O . GLY B 1 101 ? -25.422 14.68 -1.607 1 97.75 101 GLY B O 1
ATOM 2944 N N . THR B 1 102 ? -25.234 16.188 0.058 1 97.62 102 THR B N 1
ATOM 2945 C CA . THR B 1 102 ? -24 15.672 0.635 1 97.62 102 THR B CA 1
ATOM 2946 C C . THR B 1 102 ? -24.062 15.68 2.16 1 97.62 102 THR B C 1
ATOM 2948 O O . THR B 1 102 ? -24.844 16.438 2.748 1 97.62 102 THR B O 1
ATOM 2951 N N . GLY B 1 103 ? -23.438 14.664 2.756 1 97.19 103 GLY B N 1
ATOM 2952 C CA . GLY B 1 103 ? -23.281 14.586 4.199 1 97.19 103 GLY B CA 1
ATOM 2953 C C . GLY B 1 103 ? -21.891 14.148 4.621 1 97.19 103 GLY B C 1
ATOM 2954 O O . GLY B 1 103 ? -21.094 13.688 3.795 1 97.19 103 GLY B O 1
ATOM 2955 N N . THR B 1 104 ? -21.594 14.453 5.91 1 98.12 104 THR B N 1
ATOM 2956 C CA . THR B 1 104 ? -20.312 14.047 6.465 1 98.12 104 THR B CA 1
ATOM 2957 C C . THR B 1 104 ? -20.5 13.047 7.602 1 98.12 104 THR B C 1
ATOM 2959 O O . THR B 1 104 ? -21.422 13.188 8.414 1 98.12 104 THR B O 1
ATOM 2962 N N . VAL B 1 105 ? -19.688 11.992 7.629 1 98.44 105 VAL B N 1
ATOM 2963 C CA . VAL B 1 105 ? -19.672 11.008 8.711 1 98.44 105 VAL B CA 1
ATOM 2964 C C . VAL B 1 105 ? -18.281 10.945 9.336 1 98.44 105 VAL B C 1
ATOM 2966 O O . VAL B 1 105 ? -17.266 11.078 8.633 1 98.44 105 VAL B O 1
ATOM 2969 N N . GLU B 1 106 ? -18.234 10.797 10.617 1 98.62 106 GLU B N 1
ATOM 2970 C CA . GLU B 1 106 ? -16.969 10.68 11.344 1 98.62 106 GLU B CA 1
ATOM 2971 C C . GLU B 1 106 ? -16.891 9.367 12.117 1 98.62 106 GLU B C 1
ATOM 2973 O O . GLU B 1 106 ? -17.875 8.945 12.734 1 98.62 106 GLU B O 1
ATOM 2978 N N . PHE B 1 107 ? -15.773 8.703 12.023 1 98.38 107 PHE B N 1
ATOM 2979 C CA . PHE B 1 107 ? -15.469 7.508 12.797 1 98.38 107 PHE B CA 1
ATOM 2980 C C . PHE B 1 107 ? -14.195 7.707 13.617 1 98.38 107 PHE B C 1
ATOM 2982 O O . PHE B 1 107 ? -13.234 8.312 13.141 1 98.38 107 PHE B O 1
ATOM 2989 N N . THR B 1 108 ? -14.211 7.207 14.789 1 98.12 108 THR B N 1
ATOM 2990 C CA . THR B 1 108 ? -13.016 7.191 15.625 1 98.12 108 THR B CA 1
ATOM 2991 C C . THR B 1 108 ? -12.742 5.785 16.141 1 98.12 108 THR B C 1
ATOM 2993 O O . THR B 1 108 ? -13.656 5.078 16.562 1 98.12 108 THR B O 1
ATOM 2996 N N . LEU B 1 109 ? -11.492 5.344 16.078 1 97.5 109 LEU B N 1
ATOM 2997 C CA . LEU B 1 109 ? -11.047 4.027 16.531 1 97.5 109 LEU B CA 1
ATOM 2998 C C . LEU B 1 109 ? -9.734 4.133 17.297 1 97.5 109 LEU B C 1
ATOM 3000 O O . LEU B 1 109 ? -8.805 4.82 16.859 1 97.5 109 LEU B O 1
ATOM 3004 N N . GLU B 1 110 ? -9.68 3.512 18.406 1 96.94 110 GLU B N 1
ATOM 3005 C CA . GLU B 1 110 ? -8.406 3.402 19.109 1 96.94 110 GLU B CA 1
ATOM 3006 C C . GLU B 1 110 ? -7.602 2.205 18.594 1 96.94 110 GLU B C 1
ATOM 3008 O O . GLU B 1 110 ? -8.133 1.098 18.484 1 96.94 110 GLU B O 1
ATOM 3013 N N . ALA B 1 111 ? -6.383 2.412 18.281 1 96.06 111 ALA B N 1
ATOM 3014 C CA . ALA B 1 111 ? -5.523 1.324 17.828 1 96.06 111 ALA B CA 1
ATOM 3015 C C . ALA B 1 111 ? -4.969 0.527 19 1 96.06 111 ALA B C 1
ATOM 3017 O O . ALA B 1 111 ? -3.768 0.261 19.078 1 96.06 111 ALA B O 1
ATOM 3018 N N . THR B 1 112 ? -5.805 0.17 19.859 1 93.12 112 THR B N 1
ATOM 3019 C CA . THR B 1 112 ? -5.41 -0.605 21.031 1 93.12 112 THR B CA 1
ATOM 3020 C C . THR B 1 112 ? -4.945 -2 20.625 1 93.12 112 THR B C 1
ATOM 3022 O O . THR B 1 112 ? -5.637 -2.699 19.875 1 93.12 112 THR B O 1
ATOM 3025 N N . ASN B 1 113 ? -3.699 -2.451 21.016 1 90.56 113 ASN B N 1
ATOM 3026 C CA . ASN B 1 113 ? -3.105 -3.766 20.797 1 90.56 113 ASN B CA 1
ATOM 3027 C C . ASN B 1 113 ? -2.844 -4.016 19.312 1 90.56 113 ASN B C 1
ATOM 3029 O O . ASN B 1 113 ? -2.904 -5.156 18.859 1 90.56 113 ASN B O 1
ATOM 3033 N N . PHE B 1 114 ? -2.818 -2.939 18.547 1 94.88 114 PHE B N 1
ATOM 3034 C CA . PHE B 1 114 ? -2.398 -3.105 17.156 1 94.88 114 PHE B CA 1
ATOM 3035 C C . PHE B 1 114 ? -0.898 -3.363 17.078 1 94.88 114 PHE B C 1
ATOM 3037 O O . PHE B 1 114 ? -0.112 -2.717 17.766 1 94.88 114 PHE B O 1
ATOM 3044 N N . GLY B 1 115 ? -0.488 -4.383 16.312 1 96.44 115 GLY B N 1
ATOM 3045 C CA . GLY B 1 115 ? 0.918 -4.508 15.969 1 96.44 115 GLY B CA 1
ATOM 3046 C C . GLY B 1 115 ? 1.383 -3.461 14.977 1 96.44 115 GLY B C 1
ATOM 3047 O O . GLY B 1 115 ? 0.572 -2.889 14.242 1 96.44 115 GLY B O 1
ATOM 3048 N N . THR B 1 116 ? 2.695 -3.092 15.039 1 98 116 THR B N 1
ATOM 3049 C CA . THR B 1 116 ? 3.234 -2.219 14 1 98 116 THR B CA 1
ATOM 3050 C C . THR B 1 116 ? 3.178 -2.9 12.641 1 98 116 THR B C 1
ATOM 3052 O O . THR B 1 116 ? 3.256 -4.129 12.547 1 98 116 THR B O 1
ATOM 3055 N N . GLY B 1 117 ? 2.957 -2.113 11.602 1 97.94 117 GLY B N 1
ATOM 3056 C CA . GLY B 1 117 ? 2.887 -2.648 10.258 1 97.94 117 GLY B CA 1
ATOM 3057 C C . GLY B 1 117 ? 1.909 -1.899 9.367 1 97.94 117 GLY B C 1
ATOM 3058 O O . GLY B 1 117 ? 1.425 -0.827 9.734 1 97.94 117 GLY B O 1
ATOM 3059 N N . ASP B 1 118 ? 1.686 -2.475 8.227 1 97.94 118 ASP B N 1
ATOM 3060 C CA . ASP B 1 118 ? 0.818 -1.858 7.227 1 97.94 118 ASP B CA 1
ATOM 3061 C C . ASP B 1 118 ? -0.621 -2.348 7.371 1 97.94 118 ASP B C 1
ATOM 3063 O O . ASP B 1 118 ? -0.86 -3.545 7.543 1 97.94 118 ASP B O 1
ATOM 3067 N N . TYR B 1 119 ? -1.478 -1.443 7.332 1 98.5 119 TYR B N 1
ATOM 3068 C CA . TYR B 1 119 ? -2.916 -1.688 7.371 1 98.5 119 TYR B CA 1
ATOM 3069 C C . TYR B 1 119 ? -3.617 -1.003 6.203 1 98.5 119 TYR B C 1
ATOM 3071 O O . TYR B 1 119 ? -3.041 -0.127 5.551 1 98.5 119 TYR B O 1
ATOM 3079 N N . ILE B 1 120 ? -4.781 -1.47 5.895 1 98.88 120 ILE B N 1
ATOM 3080 C CA . ILE B 1 120 ? -5.684 -0.804 4.961 1 98.88 120 ILE B CA 1
ATOM 3081 C C . ILE B 1 120 ? -6.957 -0.376 5.691 1 98.88 120 ILE B C 1
ATOM 3083 O O . ILE B 1 120 ? -7.504 -1.134 6.496 1 98.88 120 ILE B O 1
ATOM 3087 N N . HIS B 1 121 ? -7.363 0.873 5.488 1 98.88 121 HIS B N 1
ATOM 3088 C CA . HIS B 1 121 ? -8.609 1.327 6.102 1 98.88 121 HIS B CA 1
ATOM 3089 C C . HIS B 1 121 ? -9.344 2.303 5.195 1 98.88 121 HIS B C 1
ATOM 3091 O O . HIS B 1 121 ? -8.82 2.713 4.156 1 98.88 121 HIS B O 1
ATOM 3097 N N . GLY B 1 122 ? -10.562 2.559 5.492 1 98.88 122 GLY B N 1
ATOM 3098 C CA . GLY B 1 122 ? -11.391 3.463 4.707 1 98.88 122 GLY B CA 1
ATOM 3099 C C . GLY B 1 122 ? -12.875 3.316 4.992 1 98.88 122 GLY B C 1
ATOM 3100 O O . GLY B 1 122 ? -13.258 2.752 6.02 1 98.88 122 GLY B O 1
ATOM 3101 N N . VAL B 1 123 ? -13.656 3.938 4.145 1 98.94 123 VAL B N 1
ATOM 3102 C CA . VAL B 1 123 ? -15.102 4.008 4.324 1 98.94 123 VAL B CA 1
ATOM 3103 C C . VAL B 1 123 ? -15.805 3.406 3.109 1 98.94 123 VAL B C 1
ATOM 3105 O O . VAL B 1 123 ? -15.383 3.625 1.971 1 98.94 123 VAL B O 1
ATOM 3108 N N . THR B 1 124 ? -16.812 2.639 3.385 1 98.75 124 THR B N 1
ATOM 3109 C CA . THR B 1 124 ? -17.562 2.004 2.307 1 98.75 124 THR B CA 1
ATOM 3110 C C . THR B 1 124 ? -19.062 2.232 2.482 1 98.75 124 THR B C 1
ATOM 3112 O O . THR B 1 124 ? -19.547 2.395 3.605 1 98.75 124 THR B O 1
ATOM 3115 N N . THR B 1 125 ? -19.797 2.346 1.422 1 98.31 125 THR B N 1
ATOM 3116 C CA . THR B 1 125 ? -21.234 2.158 1.318 1 98.31 125 THR B CA 1
ATOM 3117 C C . THR B 1 125 ? -21.562 0.883 0.546 1 98.31 125 THR B C 1
ATOM 3119 O O . THR B 1 125 ? -20.688 0.05 0.316 1 98.31 125 THR B O 1
ATOM 3122 N N . ARG B 1 126 ? -22.766 0.75 0.267 1 96.56 126 ARG B N 1
ATOM 3123 C CA . ARG B 1 126 ? -23.125 -0.467 -0.455 1 96.56 126 ARG B CA 1
ATOM 3124 C C . ARG B 1 126 ? -22.391 -0.55 -1.788 1 96.56 126 ARG B C 1
ATOM 3126 O O . ARG B 1 126 ? -21.891 -1.612 -2.16 1 96.56 126 ARG B O 1
ATOM 3133 N N . ASN B 1 127 ? -22.25 0.609 -2.477 1 97 127 ASN B N 1
ATOM 3134 C CA . ASN B 1 127 ? -21.766 0.524 -3.854 1 97 127 ASN B CA 1
ATOM 3135 C C . ASN B 1 127 ? -20.547 1.411 -4.078 1 97 127 ASN B C 1
ATOM 3137 O O . ASN B 1 127 ? -20.203 1.718 -5.223 1 97 127 ASN B O 1
ATOM 3141 N N . SER B 1 128 ? -19.953 1.877 -3.037 1 98.44 128 SER B N 1
ATOM 3142 C CA . SER B 1 128 ? -18.812 2.777 -3.16 1 98.44 128 SER B CA 1
ATOM 3143 C C . SER B 1 128 ? -17.797 2.523 -2.059 1 98.44 128 SER B C 1
ATOM 3145 O O . SER B 1 128 ? -18.156 2.182 -0.932 1 98.44 128 SER B O 1
ATOM 3147 N N . SER B 1 129 ? -16.562 2.688 -2.455 1 98.62 129 SER B N 1
ATOM 3148 C CA . SER B 1 129 ? -15.461 2.549 -1.514 1 98.62 129 SER B CA 1
ATOM 3149 C C . SER B 1 129 ? -14.461 3.693 -1.66 1 98.62 129 SER B C 1
ATOM 3151 O O 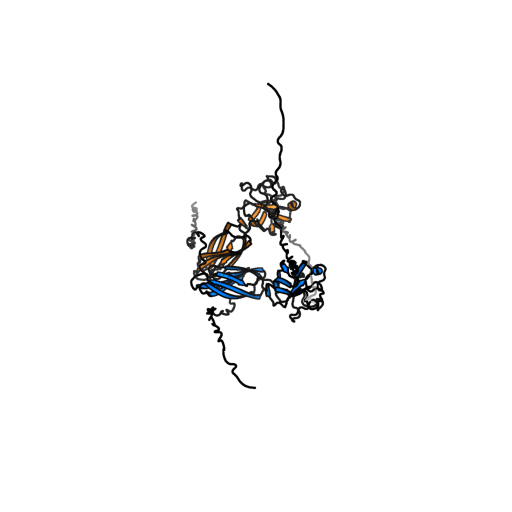. SER B 1 129 ? -14.273 4.219 -2.758 1 98.62 129 SER B O 1
ATOM 3153 N N . ASN B 1 130 ? -13.922 4.102 -0.629 1 98.75 130 ASN B N 1
ATOM 3154 C CA . ASN B 1 130 ? -12.703 4.902 -0.547 1 98.75 130 ASN B CA 1
ATOM 3155 C C . ASN B 1 130 ? -11.742 4.359 0.51 1 98.75 130 ASN B C 1
ATOM 3157 O O . ASN B 1 130 ? -11.992 4.5 1.709 1 98.75 130 ASN B O 1
ATOM 3161 N N . LEU B 1 131 ? -10.688 3.68 0.024 1 98.88 131 LEU B N 1
ATOM 3162 C CA . LEU B 1 131 ? -9.742 2.957 0.866 1 98.88 131 LEU B CA 1
ATOM 3163 C C . LEU B 1 131 ? -8.344 3.559 0.757 1 98.88 131 LEU B C 1
ATOM 3165 O O . LEU B 1 131 ? -7.988 4.133 -0.275 1 98.88 131 LEU B O 1
ATOM 3169 N N . THR B 1 132 ? -7.598 3.469 1.794 1 98.25 132 THR B N 1
ATOM 3170 C CA . THR B 1 132 ? -6.234 3.984 1.81 1 98.25 132 THR B CA 1
ATOM 3171 C C . THR B 1 132 ? -5.367 3.193 2.783 1 98.25 132 THR B C 1
ATOM 3173 O O . THR B 1 132 ? -5.863 2.309 3.484 1 98.25 132 THR B O 1
ATOM 3176 N N . TYR B 1 133 ? -4.148 3.441 2.789 1 98 133 TYR B N 1
ATOM 3177 C CA . TYR B 1 133 ? -3.178 2.738 3.619 1 98 133 TYR B CA 1
ATOM 3178 C C . TYR B 1 133 ? -2.998 3.439 4.961 1 98 133 TYR B C 1
ATOM 3180 O O . TYR B 1 133 ? -3.178 4.656 5.062 1 98 133 TYR B O 1
ATOM 3188 N N . LEU B 1 134 ? -2.641 2.66 5.914 1 98.69 134 LEU B N 1
ATOM 3189 C CA . LEU B 1 134 ? -2.318 3.148 7.25 1 98.69 134 LEU B CA 1
ATOM 3190 C C . LEU B 1 134 ? -1.077 2.453 7.801 1 98.69 134 LEU B C 1
ATOM 3192 O O . LEU B 1 134 ? -1.027 1.223 7.863 1 98.69 134 LEU B O 1
ATOM 3196 N N . ASP B 1 135 ? -0.096 3.203 8.18 1 98.69 135 ASP B N 1
ATOM 3197 C CA . ASP B 1 135 ? 1.101 2.68 8.828 1 98.69 135 ASP B CA 1
ATOM 3198 C C . ASP B 1 135 ? 1.005 2.814 10.344 1 98.69 135 ASP B C 1
ATOM 3200 O O . ASP B 1 135 ? 0.934 3.928 10.875 1 98.69 135 ASP B O 1
ATOM 3204 N N . VAL B 1 136 ? 0.889 1.736 11.008 1 98.62 136 VAL B N 1
ATOM 3205 C CA . VAL B 1 136 ? 1 1.77 12.461 1 98.62 136 VAL B CA 1
ATOM 3206 C C . VAL B 1 136 ? 2.469 1.675 12.867 1 98.62 136 VAL B C 1
ATOM 3208 O O . VAL B 1 136 ? 3.111 0.643 12.664 1 98.62 136 VAL B O 1
ATOM 3211 N N . THR B 1 137 ? 2.98 2.734 13.5 1 98.62 137 THR B N 1
ATOM 3212 C CA . THR B 1 137 ? 4.418 2.801 13.734 1 98.62 137 THR B CA 1
ATOM 3213 C C . THR B 1 137 ? 4.734 3.721 14.906 1 98.62 137 THR B C 1
ATOM 3215 O O . THR B 1 137 ? 3.928 4.582 15.266 1 98.62 137 THR B O 1
ATOM 3218 N N . ARG B 1 138 ? 5.891 3.502 15.461 1 97.75 138 ARG B N 1
ATOM 3219 C CA . ARG B 1 138 ? 6.395 4.379 16.516 1 97.75 138 ARG B CA 1
ATOM 3220 C C . ARG B 1 138 ? 7.375 5.402 15.945 1 97.75 138 ARG B C 1
ATOM 3222 O O . ARG B 1 138 ? 7.758 6.348 16.641 1 97.75 138 ARG B O 1
ATOM 3229 N N . ASP B 1 139 ? 7.746 5.203 14.719 1 98.75 139 ASP B N 1
ATOM 3230 C CA . ASP B 1 139 ? 8.758 6.059 14.094 1 98.75 139 ASP B CA 1
ATOM 3231 C C . ASP B 1 139 ? 8.117 7.301 13.484 1 98.75 139 ASP B C 1
ATOM 3233 O O . ASP B 1 139 ? 7.016 7.234 12.938 1 98.75 139 ASP B O 1
ATOM 3237 N N . ALA B 1 140 ? 8.812 8.383 13.57 1 98.88 140 ALA B N 1
ATOM 3238 C CA . ALA B 1 140 ? 8.375 9.586 12.867 1 98.88 140 ALA B CA 1
ATOM 3239 C C . ALA B 1 140 ? 8.539 9.43 11.359 1 98.88 140 ALA B C 1
ATOM 3241 O O . ALA B 1 140 ? 9.359 8.633 10.898 1 98.88 140 ALA B O 1
ATOM 3242 N N . LEU B 1 141 ? 7.711 10.148 10.648 1 98.88 141 LEU B N 1
ATOM 3243 C CA . LEU B 1 141 ? 7.754 10.172 9.188 1 98.88 141 LEU B CA 1
ATOM 3244 C C . LEU B 1 141 ? 7.688 11.609 8.664 1 98.88 141 LEU B C 1
ATOM 3246 O O . LEU B 1 141 ? 7.141 12.484 9.328 1 98.88 141 LEU B O 1
ATOM 3250 N N . VAL B 1 142 ? 8.219 11.789 7.461 1 98.94 142 VAL B N 1
ATOM 3251 C CA . VAL B 1 142 ? 8.086 13.078 6.797 1 98.94 142 VAL B CA 1
ATOM 3252 C C . VAL B 1 142 ? 8.086 12.883 5.281 1 98.94 142 VAL B C 1
ATOM 3254 O O . VAL B 1 142 ? 8.844 12.07 4.754 1 98.94 142 VAL B O 1
ATOM 3257 N N . ASP B 1 143 ? 7.148 13.438 4.664 1 98.88 143 ASP B N 1
ATOM 3258 C CA . ASP B 1 143 ? 7.07 13.508 3.207 1 98.88 143 ASP B CA 1
ATOM 3259 C C . ASP B 1 143 ? 7.277 14.938 2.711 1 98.88 143 ASP B C 1
ATOM 3261 O O . ASP B 1 143 ? 6.469 15.82 2.994 1 98.88 143 ASP B O 1
ATOM 3265 N N . PHE B 1 144 ? 8.312 15.125 2.025 1 98.94 144 PHE B N 1
ATOM 3266 C CA . PHE B 1 144 ? 8.734 16.422 1.514 1 98.94 144 PHE B CA 1
ATOM 3267 C C . PHE B 1 144 ? 9.094 16.328 0.035 1 98.94 144 PHE B C 1
ATOM 3269 O O . PHE B 1 144 ? 10.18 15.867 -0.319 1 98.94 144 PHE B O 1
ATOM 3276 N N . ASP B 1 145 ? 8.188 16.812 -0.808 1 98.75 145 ASP B N 1
ATOM 3277 C CA . ASP B 1 145 ? 8.359 16.688 -2.252 1 98.75 145 ASP B CA 1
ATOM 3278 C C . ASP B 1 145 ? 8.977 17.953 -2.846 1 98.75 145 ASP B C 1
ATOM 3280 O O . ASP B 1 145 ? 8.938 19.016 -2.223 1 98.75 145 ASP B O 1
ATOM 3284 N N . ALA B 1 146 ? 9.477 17.781 -4 1 98.81 146 ALA B N 1
ATOM 3285 C CA . ALA B 1 146 ? 9.938 18.953 -4.742 1 98.81 146 ALA B CA 1
ATOM 3286 C C . ALA B 1 146 ? 8.797 19.953 -4.945 1 98.81 146 ALA B C 1
ATOM 3288 O O . ALA B 1 146 ? 7.652 19.562 -5.172 1 98.81 146 ALA B O 1
ATOM 3289 N N . GLN B 1 147 ? 9.164 21.219 -4.855 1 98.69 147 GLN B N 1
ATOM 3290 C CA . GLN B 1 147 ? 8.117 22.234 -4.938 1 98.69 147 GLN B CA 1
ATOM 3291 C C . GLN B 1 147 ? 8.672 23.562 -5.43 1 98.69 147 GLN B C 1
ATOM 3293 O O . GLN B 1 147 ? 9.883 23.812 -5.352 1 98.69 147 GLN B O 1
ATOM 3298 N N . GLU B 1 148 ? 7.746 24.391 -5.953 1 98.06 148 GLU B N 1
ATOM 3299 C CA . GLU B 1 148 ? 8.055 25.781 -6.246 1 98.06 148 GLU B CA 1
ATOM 3300 C C . GLU B 1 148 ? 7.75 26.688 -5.047 1 98.06 148 GLU B C 1
ATOM 3302 O O . GLU B 1 148 ? 6.832 26.406 -4.273 1 98.06 148 GLU B O 1
ATOM 3307 N N . SER B 1 149 ? 8.523 27.641 -4.879 1 97.81 149 SER B N 1
ATOM 3308 C CA . SER B 1 149 ? 8.367 28.562 -3.758 1 97.81 149 SER B CA 1
ATOM 3309 C C . SER B 1 149 ? 8.82 29.969 -4.137 1 97.81 149 SER B C 1
ATOM 3311 O O . SER B 1 149 ? 9.617 30.141 -5.06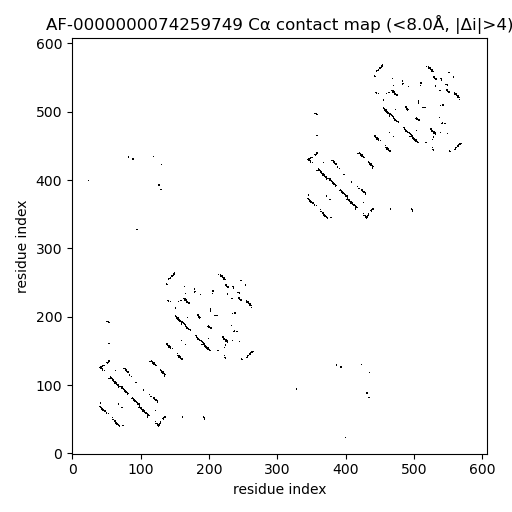6 1 97.81 149 SER B O 1
ATOM 3313 N N . ASP B 1 150 ? 8.25 30.938 -3.49 1 96.06 150 ASP B N 1
ATOM 3314 C CA . ASP B 1 150 ? 8.758 32.312 -3.643 1 96.06 150 ASP B CA 1
ATOM 3315 C C . ASP B 1 150 ? 10.008 32.531 -2.787 1 96.06 150 ASP B C 1
ATOM 3317 O O . ASP B 1 150 ? 10.57 33.625 -2.764 1 96.06 150 ASP B O 1
ATOM 3321 N N . GLY B 1 151 ? 10.328 31.5 -2.145 1 97.5 151 GLY B N 1
ATOM 3322 C CA . GLY B 1 151 ? 11.555 31.562 -1.363 1 97.5 151 GLY B CA 1
ATOM 3323 C C . GLY B 1 151 ? 11.32 31.906 0.095 1 97.5 151 GLY B C 1
ATOM 3324 O O . GLY B 1 151 ? 12.242 31.844 0.908 1 97.5 151 GLY B O 1
ATOM 3325 N N . THR B 1 152 ? 10.141 32.125 0.487 1 97.94 152 THR B N 1
ATOM 3326 C CA . THR B 1 152 ? 9.891 32.594 1.847 1 97.94 152 THR B CA 1
ATOM 3327 C C . THR B 1 152 ? 9.227 31.5 2.678 1 97.94 152 THR B C 1
ATOM 3329 O O . THR B 1 152 ? 9.195 31.578 3.906 1 97.94 152 THR B O 1
ATOM 3332 N N . GLN B 1 153 ? 8.664 30.516 1.97 1 98.5 153 GLN B N 1
ATOM 3333 C CA . GLN B 1 153 ? 8.008 29.422 2.672 1 98.5 153 GLN B CA 1
ATOM 3334 C C . GLN B 1 153 ? 8.094 28.125 1.867 1 98.5 153 GLN B C 1
ATOM 3336 O O . GLN B 1 153 ? 8.297 28.156 0.653 1 98.5 153 GLN B O 1
ATOM 3341 N N . VAL B 1 154 ? 7.988 26.984 2.543 1 98.81 154 VAL B N 1
ATOM 3342 C CA . VAL B 1 154 ? 7.871 25.688 1.912 1 98.81 154 VAL B CA 1
ATOM 3343 C C . VAL B 1 154 ? 6.73 24.891 2.555 1 98.81 154 VAL B C 1
ATOM 3345 O O . VAL B 1 154 ? 6.238 25.266 3.623 1 98.81 154 VAL B O 1
ATOM 3348 N N . VAL B 1 155 ? 6.234 23.922 1.849 1 98.88 155 VAL B N 1
ATOM 3349 C CA . VAL B 1 155 ? 5.141 23.094 2.346 1 98.88 155 VAL B CA 1
ATOM 3350 C C . VAL B 1 155 ? 5.609 21.641 2.486 1 98.88 155 VAL B C 1
ATOM 3352 O O . VAL B 1 155 ? 6.176 21.078 1.551 1 98.88 155 VAL B O 1
ATOM 3355 N N . VAL B 1 156 ? 5.527 21.078 3.666 1 98.94 156 VAL B N 1
ATOM 3356 C CA . VAL B 1 156 ? 5.719 19.656 3.906 1 98.94 156 VAL B CA 1
ATOM 3357 C C . VAL B 1 156 ? 4.402 18.906 3.676 1 98.94 156 VAL B C 1
ATOM 3359 O O . VAL B 1 156 ? 3.402 19.188 4.344 1 98.94 156 VAL B O 1
ATOM 3362 N N . GLU B 1 157 ? 4.391 17.969 2.732 1 98.75 157 GLU B N 1
ATOM 3363 C CA . GLU B 1 157 ? 3.156 17.297 2.352 1 98.75 157 GLU B CA 1
ATOM 3364 C C . GLU B 1 157 ? 2.535 16.562 3.541 1 98.75 157 GLU B C 1
ATOM 3366 O O . GLU B 1 157 ? 1.317 16.609 3.729 1 98.75 157 GLU B O 1
ATOM 3371 N N . SER B 1 158 ? 3.344 15.875 4.238 1 98.88 158 SER B N 1
ATOM 3372 C CA . SER B 1 158 ? 2.834 15.203 5.434 1 98.88 158 SER B CA 1
ATOM 3373 C C . SER B 1 158 ? 3.961 14.875 6.406 1 98.88 158 SER B C 1
ATOM 3375 O O . SER B 1 158 ? 5.129 14.828 6.02 1 98.88 158 SER B O 1
ATOM 3377 N N . THR B 1 159 ? 3.646 14.711 7.664 1 98.94 159 THR B N 1
ATOM 3378 C CA . THR B 1 159 ? 4.562 14.281 8.711 1 98.94 159 THR B CA 1
ATOM 3379 C C . THR B 1 159 ? 3.811 13.531 9.812 1 98.94 159 THR B C 1
ATOM 3381 O O . THR B 1 159 ? 2.619 13.766 10.023 1 98.94 159 THR B O 1
ATOM 3384 N N . PHE B 1 160 ? 4.48 12.617 10.336 1 98.94 160 PHE B N 1
ATOM 3385 C CA . PHE B 1 160 ? 4.004 11.906 11.516 1 98.94 160 PHE B CA 1
ATOM 3386 C C . PHE B 1 160 ? 4.957 12.102 12.688 1 98.94 160 PHE B C 1
ATOM 3388 O O . PHE B 1 160 ? 6.133 11.742 12.602 1 98.94 160 PHE B O 1
ATOM 3395 N N . VAL B 1 161 ? 4.5 12.727 13.672 1 98.88 161 VAL B N 1
ATOM 3396 C CA . VAL B 1 161 ? 5.25 12.945 14.906 1 98.88 161 VAL B CA 1
ATOM 3397 C C . VAL B 1 161 ? 4.531 12.273 16.078 1 98.88 161 VAL B C 1
ATOM 3399 O O . VAL B 1 161 ? 3.709 12.891 16.75 1 98.88 161 VAL B O 1
ATOM 3402 N N . PRO B 1 162 ? 4.945 11.023 16.406 1 98.31 162 PRO B N 1
ATOM 3403 C CA . PRO B 1 162 ? 4.168 10.211 17.344 1 98.31 162 PRO B CA 1
ATOM 3404 C C . PRO B 1 162 ? 4.098 10.82 18.75 1 98.31 162 PRO B C 1
ATOM 3406 O O . PRO B 1 162 ? 3.141 10.578 19.484 1 98.31 162 PRO B O 1
ATOM 3409 N N . GLU B 1 163 ? 5.039 11.656 19.125 1 97.81 163 GLU B N 1
ATOM 3410 C CA . GLU B 1 163 ? 5.059 12.273 20.438 1 97.81 163 GLU B CA 1
ATOM 3411 C C . GLU B 1 163 ? 4.926 13.789 20.359 1 97.81 163 GLU B C 1
ATOM 3413 O O . GLU B 1 163 ? 5.219 14.5 21.312 1 97.81 163 GLU B O 1
ATOM 3418 N N . GLY B 1 164 ? 4.52 14.242 19.234 1 98.5 164 GLY B N 1
ATOM 3419 C CA . GLY B 1 164 ? 4.473 15.68 19.031 1 98.5 164 GLY B CA 1
ATOM 3420 C C . GLY B 1 164 ? 5.832 16.281 18.719 1 98.5 164 GLY B C 1
ATOM 3421 O O . GLY B 1 164 ? 6.852 15.594 18.797 1 98.5 164 GLY B O 1
ATOM 3422 N N . GLY B 1 165 ? 5.812 17.516 18.266 1 98.88 165 GLY B N 1
ATOM 3423 C CA . GLY B 1 165 ? 7.078 18.172 17.984 1 98.88 165 GLY B CA 1
ATOM 3424 C C . GLY B 1 165 ? 6.98 19.188 16.859 1 98.88 165 GLY B C 1
ATOM 3425 O O . GLY B 1 165 ? 6.102 20.047 16.875 1 98.88 165 GLY B O 1
ATOM 3426 N N . TYR B 1 166 ? 8.008 19.109 15.969 1 98.94 166 TYR B N 1
ATOM 3427 C CA . TYR B 1 166 ? 8.172 20.094 14.898 1 98.94 166 TYR B CA 1
ATOM 3428 C C . TYR B 1 166 ? 8.727 19.438 13.641 1 98.94 166 TYR B C 1
ATOM 3430 O O . TYR B 1 166 ? 9.195 18.297 13.68 1 98.94 166 TYR B O 1
ATOM 3438 N N . VAL B 1 167 ? 8.602 20.156 12.578 1 99 167 VAL B N 1
ATOM 3439 C CA . VAL B 1 167 ? 9.398 19.859 11.398 1 99 167 VAL B CA 1
ATOM 3440 C C . VAL B 1 167 ? 10.32 21.031 11.086 1 99 167 VAL B C 1
ATOM 3442 O O . VAL B 1 167 ? 9.875 22.172 10.992 1 99 167 VAL B O 1
ATOM 3445 N N . THR B 1 168 ? 11.578 20.766 10.984 1 98.94 168 THR B N 1
ATOM 3446 C CA . THR B 1 168 ? 12.555 21.766 10.594 1 98.94 168 THR B CA 1
ATOM 3447 C C . THR B 1 168 ? 12.922 21.625 9.125 1 98.94 168 THR B C 1
ATOM 3449 O O . THR B 1 168 ? 12.781 20.547 8.547 1 98.94 168 THR B O 1
ATOM 3452 N N . ILE B 1 169 ? 13.273 22.703 8.602 1 98.94 169 ILE B N 1
ATOM 3453 C CA . ILE B 1 169 ? 13.859 22.75 7.266 1 98.94 169 ILE B CA 1
ATOM 3454 C C . ILE B 1 169 ? 15.336 23.125 7.363 1 98.94 169 ILE B C 1
ATOM 3456 O O . ILE B 1 169 ? 15.672 24.172 7.93 1 98.94 169 ILE B O 1
ATOM 3460 N N . HIS B 1 170 ? 16.172 22.266 6.879 1 98.88 170 HIS B N 1
ATOM 3461 C CA . HIS B 1 170 ? 17.609 22.484 6.867 1 98.88 170 HIS B CA 1
ATOM 3462 C C . HIS B 1 170 ? 18.109 22.781 5.457 1 98.88 170 HIS B C 1
ATOM 3464 O O . HIS B 1 170 ? 17.578 22.25 4.48 1 98.88 170 HIS B O 1
ATOM 3470 N N . ASP B 1 171 ? 19.109 23.594 5.324 1 98.06 171 ASP B N 1
ATOM 3471 C CA . ASP B 1 171 ? 19.781 23.75 4.039 1 98.06 171 ASP B CA 1
ATOM 3472 C C . ASP B 1 171 ? 20.938 22.75 3.896 1 98.06 171 ASP B C 1
ATOM 3474 O O . ASP B 1 171 ? 21.078 21.844 4.723 1 98.06 171 ASP B O 1
ATOM 3478 N N . GLU B 1 172 ? 21.688 22.875 2.916 1 97.06 172 GLU B N 1
ATOM 3479 C CA . GLU B 1 172 ? 22.656 21.875 2.512 1 97.06 172 GLU B CA 1
ATOM 3480 C C . GLU B 1 172 ? 23.812 21.781 3.51 1 97.06 172 GLU B C 1
ATOM 3482 O O . GLU B 1 172 ? 24.562 20.812 3.523 1 97.06 172 GLU B O 1
ATOM 3487 N N . SER B 1 173 ? 23.969 22.859 4.32 1 97.25 173 SER B N 1
ATOM 3488 C CA . SER B 1 173 ? 25.062 22.844 5.277 1 97.25 173 SER B CA 1
ATOM 3489 C C . SER B 1 173 ? 24.891 21.734 6.309 1 97.25 173 SER B C 1
ATOM 3491 O O . SER B 1 173 ? 25.859 21.375 6.996 1 97.25 173 SER B O 1
ATOM 3493 N N . LEU B 1 174 ? 23.656 21.188 6.426 1 98.38 174 LEU B N 1
ATOM 3494 C CA . LEU B 1 174 ? 23.453 20.031 7.277 1 98.38 174 LEU B CA 1
ATOM 3495 C C . LEU B 1 174 ? 24.359 18.875 6.875 1 98.38 174 LEU B C 1
ATOM 3497 O O . LEU B 1 174 ? 24.922 18.188 7.734 1 98.38 174 LEU B O 1
ATOM 3501 N N . LEU B 1 175 ? 24.5 18.625 5.625 1 96.94 175 LEU B N 1
ATOM 3502 C CA . LEU B 1 175 ? 25.281 17.516 5.09 1 96.94 175 LEU B CA 1
ATOM 3503 C C . LEU B 1 175 ? 26.766 17.719 5.34 1 96.94 175 LEU B C 1
ATOM 3505 O O . LEU B 1 175 ? 27.562 16.781 5.203 1 96.94 175 LEU B O 1
ATOM 3509 N N . GLN B 1 176 ? 27.141 18.953 5.711 1 96.75 176 GLN B N 1
ATOM 3510 C CA . GLN B 1 176 ? 28.516 19.281 6.043 1 96.75 176 GLN B CA 1
ATOM 3511 C C . GLN B 1 176 ? 28.75 19.234 7.555 1 96.75 176 GLN B C 1
ATOM 3513 O O . GLN B 1 176 ? 29.828 19.578 8.031 1 96.75 176 GLN B O 1
ATOM 3518 N N . GLY B 1 177 ? 27.656 18.969 8.242 1 96.44 177 GLY B N 1
ATOM 3519 C CA . GLY B 1 177 ? 27.797 18.766 9.672 1 96.44 177 GLY B CA 1
ATOM 3520 C C . GLY B 1 177 ? 27.297 19.922 10.5 1 96.44 177 GLY B C 1
ATOM 3521 O O . GLY B 1 177 ? 27.375 19.891 11.734 1 96.44 177 GLY B O 1
ATOM 3522 N N . ASP B 1 178 ? 26.766 21 9.891 1 97.06 178 ASP B N 1
ATOM 3523 C CA . ASP B 1 178 ? 26.266 22.156 10.625 1 97.06 178 ASP B CA 1
ATOM 3524 C C . ASP B 1 178 ? 24.812 21.938 11.047 1 97.06 178 ASP B C 1
ATOM 3526 O O . ASP B 1 178 ? 23.906 22.594 10.531 1 97.06 178 ASP B O 1
ATOM 3530 N N . ALA B 1 179 ? 24.609 21.172 12.047 1 96.62 179 ALA B N 1
ATOM 3531 C CA . ALA B 1 179 ? 23.281 20.781 12.484 1 96.62 179 ALA B CA 1
ATOM 3532 C C . ALA B 1 179 ? 22.5 21.969 13.008 1 96.62 179 ALA B C 1
ATOM 3534 O O . ALA B 1 179 ? 21.281 22.047 12.828 1 96.62 179 ALA B O 1
ATOM 3535 N N . LEU B 1 180 ? 23.125 22.938 13.617 1 97.62 180 LEU B N 1
ATOM 3536 C CA . LEU B 1 180 ? 22.438 24.078 14.211 1 97.62 180 LEU B CA 1
ATOM 3537 C C . LEU B 1 180 ? 22.219 25.172 13.172 1 97.62 180 LEU B C 1
ATOM 3539 O O . LEU B 1 180 ? 21.109 25.672 13.008 1 97.62 180 LEU B O 1
ATOM 3543 N N . GLY B 1 181 ? 23.312 25.422 12.461 1 97.06 181 GLY B N 1
ATOM 3544 C CA . GLY B 1 181 ? 23.297 26.531 11.516 1 97.06 181 GLY B CA 1
ATOM 3545 C C . GLY B 1 181 ? 22.469 26.234 10.273 1 97.06 181 GLY B C 1
ATOM 3546 O O . GLY B 1 181 ? 22.078 27.156 9.555 1 97.06 181 GLY B O 1
ATOM 3547 N N . SER B 1 182 ? 22.172 24.969 10.086 1 98.06 182 SER B N 1
ATOM 3548 C CA . SER B 1 182 ? 21.5 24.578 8.859 1 98.06 182 SER B CA 1
ATOM 3549 C C . SER B 1 182 ? 19.984 24.75 8.984 1 98.06 182 SER B C 1
ATOM 3551 O O . SER B 1 182 ? 19.266 24.656 7.988 1 98.06 182 SER B O 1
ATOM 3553 N N . VAL B 1 183 ? 19.5 25.047 10.164 1 98.81 183 VAL B N 1
ATOM 3554 C CA . VAL B 1 183 ? 18.062 25.219 10.344 1 98.81 183 VAL B CA 1
ATOM 3555 C C . VAL B 1 183 ? 17.609 26.562 9.781 1 98.81 183 VAL B C 1
ATOM 3557 O O . VAL B 1 183 ? 17.938 27.609 10.328 1 98.81 183 VAL B O 1
ATOM 3560 N N . VAL B 1 184 ? 16.797 26.516 8.711 1 98.69 184 VAL B N 1
ATOM 3561 C CA . VAL B 1 184 ? 16.422 27.766 8.07 1 98.69 184 VAL B CA 1
ATOM 3562 C C . VAL B 1 184 ? 14.914 28 8.234 1 98.69 184 VAL B C 1
ATOM 3564 O O . VAL B 1 184 ? 14.391 29.047 7.844 1 98.69 184 VAL B O 1
ATOM 3567 N N . GLY B 1 185 ? 14.203 27.016 8.75 1 98.81 185 GLY B N 1
ATOM 3568 C CA . GLY B 1 185 ? 12.773 27.109 9.016 1 98.81 185 GLY B CA 1
ATOM 3569 C C . GLY B 1 185 ? 12.281 26.078 10 1 98.81 185 GLY B C 1
ATOM 3570 O O . GLY B 1 185 ? 12.898 25.016 10.156 1 98.81 185 GLY B O 1
ATOM 3571 N N . VAL B 1 186 ? 11.234 26.391 10.656 1 98.88 186 VAL B N 1
ATOM 3572 C CA . VAL B 1 186 ? 10.625 25.438 11.586 1 98.88 186 VAL B CA 1
ATOM 3573 C C . VAL B 1 186 ? 9.117 25.688 11.664 1 98.88 186 VAL B C 1
ATOM 3575 O O . VAL B 1 186 ? 8.664 26.828 11.602 1 98.88 186 VAL B O 1
ATOM 3578 N N . SER B 1 187 ? 8.438 24.625 11.82 1 98.88 187 SER B N 1
ATOM 3579 C CA . SER B 1 187 ? 6.992 24.719 11.938 1 98.88 187 SER B CA 1
ATOM 3580 C C . SER B 1 187 ? 6.582 25.172 13.336 1 98.88 187 SER B C 1
ATOM 3582 O O . SER B 1 187 ? 7.41 25.203 14.25 1 98.88 187 SER B O 1
ATOM 3584 N N . GLU B 1 188 ? 5.242 25.578 13.398 1 98.44 188 GLU B N 1
ATOM 3585 C CA . GLU B 1 188 ? 4.656 25.672 14.734 1 98.44 188 GLU B CA 1
ATOM 3586 C C . GLU B 1 188 ? 4.625 24.312 15.422 1 98.44 188 GLU B C 1
ATOM 3588 O O . GLU B 1 188 ? 4.918 23.297 14.797 1 98.44 188 GLU B O 1
ATOM 3593 N N . TYR B 1 189 ? 4.312 24.344 16.656 1 98.88 189 TYR B N 1
ATOM 3594 C CA . TYR B 1 189 ? 4.176 23.094 17.391 1 98.88 189 TYR B CA 1
ATOM 3595 C C . TYR B 1 189 ? 3.086 22.219 16.781 1 98.88 189 TYR B C 1
ATOM 3597 O O . TYR B 1 189 ? 2.012 22.703 16.422 1 98.88 189 TYR B O 1
ATOM 3605 N N . LEU B 1 190 ? 3.436 20.953 16.594 1 98.88 190 LEU B N 1
ATOM 3606 C CA . LEU B 1 190 ? 2.51 19.938 16.109 1 98.88 190 LEU B CA 1
ATOM 3607 C C . LEU B 1 190 ? 2.152 18.953 17.219 1 98.88 190 LEU B C 1
ATOM 3609 O O . LEU B 1 190 ? 3.039 18.375 17.844 1 98.88 190 LEU B O 1
ATOM 3613 N N . GLU B 1 191 ? 0.862 18.797 17.453 1 98.19 191 GLU B N 1
ATOM 3614 C CA . GLU B 1 191 ? 0.416 17.797 18.406 1 98.19 191 GLU B CA 1
ATOM 3615 C C . GLU B 1 191 ? 0.789 16.391 17.953 1 98.19 191 GLU B C 1
ATOM 3617 O O . GLU B 1 191 ? 1.015 16.156 16.766 1 98.19 191 GLU B O 1
ATOM 3622 N N . PRO B 1 192 ? 0.848 15.445 18.938 1 98.19 192 PRO B N 1
ATOM 3623 C CA . PRO B 1 192 ? 1.123 14.07 18.531 1 98.19 192 PRO B CA 1
ATOM 3624 C C . PRO B 1 192 ? 0.173 13.578 17.438 1 98.19 192 PRO B C 1
ATOM 3626 O O . PRO B 1 192 ? -1.043 13.766 17.547 1 98.19 192 PRO B O 1
ATOM 3629 N N . GLY B 1 193 ? 0.794 13.07 16.375 1 98.38 193 GLY B N 1
ATOM 3630 C CA . GLY B 1 193 ? -0.089 12.531 15.352 1 98.38 193 GLY B CA 1
ATOM 3631 C C . GLY B 1 193 ? 0.37 12.852 13.938 1 98.38 193 GLY B C 1
ATOM 3632 O O . GLY B 1 193 ? 1.532 13.203 13.727 1 98.38 193 GLY B O 1
ATOM 3633 N N . TYR B 1 194 ? -0.483 12.586 13.016 1 98.75 194 TYR B N 1
ATOM 3634 C CA . TYR B 1 194 ? -0.272 12.766 11.578 1 98.75 194 TYR B CA 1
ATOM 3635 C C . TYR B 1 194 ? -0.74 14.141 11.125 1 98.75 194 TYR B C 1
ATOM 3637 O O . TYR B 1 194 ? -1.832 14.586 11.492 1 98.75 194 TYR B O 1
ATOM 3645 N N . HIS B 1 195 ? 0.087 14.797 10.414 1 98.75 195 HIS B N 1
ATOM 3646 C CA . HIS B 1 195 ? -0.221 16.141 9.922 1 98.75 195 HIS B CA 1
ATOM 3647 C C . HIS B 1 195 ? 0.022 16.234 8.422 1 98.75 195 HIS B C 1
ATOM 3649 O O . HIS B 1 195 ? 0.978 15.656 7.898 1 98.75 195 HIS B O 1
ATOM 3655 N N . GLN B 1 196 ? -0.84 17.016 7.754 1 98.38 196 GLN B N 1
ATOM 3656 C CA . GLN B 1 196 ? -0.711 17.234 6.316 1 98.38 196 GLN B CA 1
ATOM 3657 C C . GLN B 1 196 ? -0.558 18.719 5.996 1 98.38 196 GLN B C 1
ATOM 3659 O O . GLN B 1 196 ? -1.021 19.578 6.754 1 98.38 196 GLN B O 1
ATOM 3664 N N . ASN B 1 197 ? 0.104 18.969 4.934 1 98.38 197 ASN B N 1
ATOM 3665 C CA . ASN B 1 197 ? 0.246 20.312 4.383 1 98.38 197 ASN B CA 1
ATOM 3666 C C . ASN B 1 197 ? 0.75 21.297 5.43 1 98.38 197 ASN B C 1
ATOM 3668 O O . ASN B 1 197 ? 0.132 22.344 5.656 1 98.38 197 ASN B O 1
ATOM 3672 N N . VAL B 1 198 ? 1.826 21.016 5.977 1 98.88 198 VAL B N 1
ATOM 3673 C CA . VAL B 1 198 ? 2.443 21.875 6.988 1 98.88 198 VAL B CA 1
ATOM 3674 C C . VAL B 1 198 ? 3.254 22.969 6.312 1 98.88 198 VAL B C 1
ATOM 3676 O O . VAL B 1 198 ? 4.289 22.703 5.703 1 98.88 198 VAL B O 1
ATOM 3679 N N . THR B 1 199 ? 2.77 24.156 6.445 1 98.81 199 THR B N 1
ATOM 3680 C CA . THR B 1 199 ? 3.479 25.297 5.883 1 98.81 199 THR B CA 1
ATOM 3681 C C . THR B 1 199 ? 4.523 25.828 6.863 1 98.81 199 THR B C 1
ATOM 3683 O O . THR B 1 199 ? 4.223 26.047 8.039 1 98.81 199 THR B O 1
ATOM 3686 N N . ILE B 1 200 ? 5.711 26.109 6.344 1 98.88 200 ILE B N 1
ATOM 3687 C CA . ILE B 1 200 ? 6.816 26.531 7.199 1 98.88 200 ILE B CA 1
ATOM 3688 C C . ILE B 1 200 ? 7.426 27.812 6.645 1 98.88 200 ILE B C 1
ATOM 3690 O O . ILE B 1 200 ? 7.871 27.859 5.496 1 98.88 200 ILE B O 1
ATOM 3694 N N . GLN B 1 201 ? 7.414 28.812 7.465 1 98.56 201 GLN B N 1
ATOM 3695 C CA . GLN B 1 201 ? 8.102 30.047 7.125 1 98.56 201 GLN B CA 1
ATOM 3696 C C . GLN B 1 201 ? 9.617 29.891 7.242 1 98.56 201 GLN B C 1
ATOM 3698 O O . GLN B 1 201 ? 10.109 29.281 8.195 1 98.56 201 GLN B O 1
ATOM 3703 N N . LEU B 1 202 ? 10.289 30.406 6.238 1 98.62 202 LEU B N 1
ATOM 3704 C CA . LEU B 1 202 ? 11.742 30.328 6.262 1 98.62 202 LEU B CA 1
ATOM 3705 C C . LEU B 1 202 ? 12.344 31.594 6.887 1 98.62 202 LEU B C 1
ATOM 3707 O O . LEU B 1 202 ? 11.719 32.656 6.871 1 98.62 202 LEU B O 1
ATOM 3711 N N . PHE B 1 203 ? 13.477 31.375 7.461 1 98.12 203 PHE B N 1
ATOM 3712 C CA . PHE B 1 203 ? 14.312 32.438 8.023 1 98.12 203 PHE B CA 1
ATOM 3713 C C . PHE B 1 203 ? 13.609 33.125 9.188 1 98.12 203 PHE B C 1
ATOM 3715 O O . PHE B 1 203 ? 13.688 34.344 9.336 1 98.12 203 PHE B O 1
ATOM 3722 N N . ASP B 1 204 ? 12.859 32.344 9.836 1 96.38 204 ASP B N 1
ATOM 3723 C CA . ASP B 1 204 ? 12.234 32.719 11.102 1 96.38 204 ASP B CA 1
ATOM 3724 C C . ASP B 1 204 ? 12.383 31.594 12.133 1 96.38 204 ASP B C 1
ATOM 3726 O O . ASP B 1 204 ? 11.438 30.828 12.359 1 96.38 204 ASP B O 1
ATOM 3730 N N . VAL B 1 205 ? 13.586 31.516 12.703 1 97.44 205 VAL B N 1
ATOM 3731 C CA . VAL B 1 205 ? 13.922 30.469 13.656 1 97.44 205 VAL B CA 1
ATOM 3732 C C . VAL B 1 205 ? 14.445 31.094 14.953 1 97.44 205 VAL B C 1
ATOM 3734 O O . VAL B 1 205 ? 15.422 31.844 14.93 1 97.44 205 VAL B O 1
ATOM 3737 N N . GLU B 1 206 ? 13.812 30.734 16.031 1 93.81 206 GLU B N 1
ATOM 3738 C CA . GLU B 1 206 ? 14.273 31.25 17.312 1 93.81 206 GLU B CA 1
ATOM 3739 C C . GLU B 1 206 ? 15.727 30.844 17.578 1 93.81 206 GLU B C 1
ATOM 3741 O O . GLU B 1 206 ? 16.078 29.672 17.469 1 93.81 206 GLU B O 1
ATOM 3746 N N . GLY B 1 207 ? 16.484 31.781 17.875 1 93.62 207 GLY B N 1
ATOM 3747 C CA . GLY B 1 207 ? 17.891 31.531 18.188 1 93.62 207 GLY B CA 1
ATOM 3748 C C . GLY B 1 207 ? 18.812 31.688 17 1 93.62 207 GLY B C 1
ATOM 3749 O O . GLY B 1 207 ? 20.031 31.672 17.156 1 93.62 207 GLY B O 1
ATOM 3750 N N . ALA B 1 208 ? 18.203 31.844 15.883 1 95.12 208 ALA B N 1
ATOM 3751 C CA . ALA B 1 208 ? 19 32.031 14.68 1 95.12 208 ALA B CA 1
ATOM 3752 C C . ALA B 1 208 ? 18.891 33.469 14.148 1 95.12 208 ALA B C 1
ATOM 3754 O O . ALA B 1 208 ? 17.875 34.125 14.367 1 95.12 208 ALA B O 1
ATOM 3755 N N . GLN B 1 209 ? 20.031 33.906 13.531 1 94.38 209 GLN B N 1
ATOM 3756 C CA . GLN B 1 209 ? 20.047 35.188 12.82 1 94.38 209 GLN B CA 1
ATOM 3757 C C . GLN B 1 209 ? 20.328 34.969 11.336 1 94.38 209 GLN B C 1
ATOM 3759 O O . GLN B 1 209 ? 21.219 34.219 10.961 1 94.38 209 GLN B O 1
ATOM 3764 N N . PHE B 1 210 ? 19.438 35.562 10.609 1 95.62 210 PHE B N 1
ATOM 3765 C CA . PHE B 1 210 ? 19.594 35.469 9.164 1 95.62 210 PHE B CA 1
ATOM 3766 C C . PHE B 1 210 ? 19.828 36.812 8.523 1 95.62 210 PHE B C 1
ATOM 3768 O O . PHE B 1 210 ? 19.25 37.812 8.953 1 95.62 210 PHE B O 1
ATOM 3775 N N . GLU B 1 211 ? 20.672 36.75 7.555 1 92.94 211 GLU B N 1
ATOM 3776 C CA . GLU B 1 211 ? 20.859 37.969 6.754 1 92.94 211 GLU B CA 1
ATOM 3777 C C . GLU B 1 211 ? 19.859 38.031 5.605 1 92.94 211 GLU B C 1
ATOM 3779 O O . GLU B 1 211 ? 19.594 39.125 5.078 1 92.94 211 GLU B O 1
ATOM 3784 N N . GLU B 1 212 ? 19.406 36.875 5.266 1 92.62 212 GLU B N 1
ATOM 3785 C CA . GLU B 1 212 ? 18.453 36.781 4.164 1 92.62 212 GLU B CA 1
ATOM 3786 C C . GLU B 1 212 ? 17.047 36.531 4.676 1 92.62 212 GLU B C 1
ATOM 3788 O O . GLU B 1 212 ? 16.859 36 5.781 1 92.62 212 GLU B O 1
ATOM 3793 N N . THR B 1 213 ? 16.094 37.031 3.834 1 93.69 213 THR B N 1
ATOM 3794 C CA . THR B 1 213 ? 14.703 36.812 4.211 1 93.69 213 THR B CA 1
ATOM 3795 C C . THR B 1 213 ? 14.031 35.812 3.268 1 93.69 213 THR B C 1
ATOM 3797 O O . THR B 1 213 ? 12.867 35.469 3.449 1 93.69 213 THR B O 1
ATOM 3800 N N . SER B 1 214 ? 14.805 35.438 2.25 1 96.12 214 SER B N 1
ATOM 3801 C CA . SER B 1 214 ? 14.328 34.438 1.295 1 96.12 214 SER B CA 1
ATOM 3802 C C . SER B 1 214 ? 15.484 33.625 0.729 1 96.12 214 SER B C 1
ATOM 3804 O O . SER B 1 214 ? 16.641 34.031 0.846 1 96.12 214 SER B O 1
ATOM 3806 N N . LEU B 1 215 ? 15.117 32.469 0.227 1 96.94 215 LEU B N 1
ATOM 3807 C CA . LEU B 1 215 ? 16.125 31.625 -0.385 1 96.94 215 LEU B CA 1
ATOM 3808 C C . LEU B 1 215 ? 16.844 32.375 -1.522 1 96.94 215 LEU B C 1
ATOM 3810 O O . LEU B 1 215 ? 16.203 33.062 -2.299 1 96.94 215 LEU B O 1
ATOM 3814 N N . ASN B 1 216 ? 18.188 32.062 -1.441 1 90.69 216 ASN B N 1
ATOM 3815 C CA . ASN B 1 216 ? 18.984 32.594 -2.537 1 90.69 216 ASN B CA 1
ATOM 3816 C C . ASN B 1 216 ? 19 31.641 -3.732 1 90.69 216 ASN B C 1
ATOM 3818 O O . ASN B 1 216 ? 19.938 30.859 -3.887 1 90.69 216 ASN B O 1
ATOM 3822 N N . GLY B 1 217 ? 17.859 31.5 -4.453 1 94.12 217 GLY B N 1
ATOM 3823 C CA . GLY B 1 217 ? 17.766 30.641 -5.621 1 94.12 217 GLY B CA 1
ATOM 3824 C C . GLY B 1 217 ? 17.281 29.234 -5.293 1 94.12 217 GLY B C 1
ATOM 3825 O O . GLY B 1 217 ? 17.047 28.906 -4.125 1 94.12 217 GLY B O 1
ATOM 3826 N N . SER B 1 218 ? 17.156 28.5 -6.391 1 97.75 218 SER B N 1
ATOM 3827 C CA . SER B 1 218 ? 16.719 27.125 -6.25 1 97.75 218 SER B CA 1
ATOM 3828 C C . SER B 1 218 ? 17.781 26.281 -5.559 1 97.75 218 SER B C 1
ATOM 3830 O O . SER B 1 218 ? 18.969 26.438 -5.82 1 97.75 218 SER B O 1
ATOM 3832 N N . GLN B 1 219 ? 17.312 25.406 -4.625 1 98.06 219 GLN B N 1
ATOM 3833 C CA . GLN B 1 219 ? 18.25 24.594 -3.863 1 98.06 219 GLN B CA 1
ATOM 3834 C C . GLN B 1 219 ? 17.547 23.391 -3.227 1 98.06 219 GLN B C 1
ATOM 3836 O O . GLN B 1 219 ? 16.312 23.328 -3.207 1 98.06 219 GLN B O 1
ATOM 3841 N N . GLN B 1 220 ? 18.406 22.484 -2.725 1 98.5 220 GLN B N 1
ATOM 3842 C CA . GLN B 1 220 ? 17.891 21.344 -1.959 1 98.5 220 GLN B CA 1
ATOM 3843 C C . GLN B 1 220 ? 17.688 21.719 -0.494 1 98.5 220 GLN B C 1
ATOM 3845 O O . GLN B 1 220 ? 18.531 22.391 0.107 1 98.5 220 GLN B O 1
ATOM 3850 N N . LEU B 1 221 ? 16.531 21.406 -0.02 1 98.88 221 LEU B N 1
ATOM 3851 C CA . LEU B 1 221 ? 16.25 21.547 1.404 1 98.88 221 LEU B CA 1
ATOM 3852 C C . LEU B 1 221 ? 15.93 20.188 2.029 1 98.88 221 LEU B C 1
ATOM 3854 O O . LEU B 1 221 ? 15.641 19.219 1.316 1 98.88 221 LEU B O 1
ATOM 3858 N N . ILE B 1 222 ? 16.109 20.109 3.301 1 98.94 222 ILE B N 1
ATOM 3859 C CA . ILE B 1 222 ? 15.938 18.844 4.02 1 98.94 222 ILE B CA 1
ATOM 3860 C C . ILE B 1 222 ? 14.93 19.031 5.148 1 98.94 222 ILE B C 1
ATOM 3862 O O . ILE B 1 222 ? 15.133 19.844 6.047 1 98.94 222 ILE B O 1
ATOM 3866 N N . ALA B 1 223 ? 13.852 18.297 5.117 1 98.94 223 ALA B N 1
ATOM 3867 C CA . ALA B 1 223 ? 12.859 18.297 6.195 1 98.94 223 ALA B CA 1
ATOM 3868 C C . ALA B 1 223 ? 13.219 17.266 7.262 1 98.94 223 ALA B C 1
ATOM 3870 O O . ALA B 1 223 ? 13.648 16.156 6.945 1 98.94 223 ALA B O 1
ATOM 3871 N N . MET B 1 224 ? 13.031 17.688 8.477 1 98.94 224 MET B N 1
ATOM 3872 C CA . MET B 1 224 ? 13.445 16.844 9.602 1 98.94 224 MET B CA 1
ATOM 3873 C C . MET B 1 224 ? 12.5 17.016 10.789 1 98.94 224 MET B C 1
ATOM 3875 O O . MET B 1 224 ? 12.406 18.094 11.359 1 98.94 224 MET B O 1
ATOM 3879 N N . PRO B 1 225 ? 11.82 15.93 11.203 1 99 225 PRO B N 1
ATOM 3880 C CA . PRO B 1 225 ? 10.992 16.031 12.406 1 99 225 PRO B CA 1
ATOM 3881 C C . PRO B 1 225 ? 11.82 16.125 13.688 1 99 225 PRO B C 1
ATOM 3883 O O . PRO B 1 225 ? 12.82 15.406 13.828 1 99 225 PRO B O 1
ATOM 3886 N N . HIS B 1 226 ? 11.438 17.031 14.539 1 98.94 226 HIS B N 1
ATOM 3887 C CA . HIS B 1 226 ? 12.055 17.234 15.844 1 98.94 226 HIS B CA 1
ATOM 3888 C C . HIS B 1 226 ? 11.055 17.031 16.969 1 98.94 226 HIS B C 1
ATOM 3890 O O . HIS B 1 226 ? 9.852 17.219 16.781 1 98.94 226 HIS B O 1
ATOM 3896 N N . ARG B 1 227 ? 11.617 16.703 18.094 1 98.88 227 ARG B N 1
ATOM 3897 C CA . ARG B 1 227 ? 10.789 16.438 19.266 1 98.88 227 ARG B CA 1
ATOM 3898 C C . ARG B 1 227 ? 10.57 17.719 20.078 1 98.88 227 ARG B C 1
ATOM 3900 O O . ARG B 1 227 ? 11.25 18.719 19.859 1 98.88 227 ARG B O 1
ATOM 3907 N N . GLU B 1 228 ? 9.547 17.703 20.812 1 98.81 228 GLU B N 1
ATOM 3908 C CA . GLU B 1 228 ? 9.375 18.641 21.922 1 98.81 228 GLU B CA 1
ATOM 3909 C C . GLU B 1 228 ? 9.805 18 23.25 1 98.81 228 GLU B C 1
ATOM 3911 O O . GLU B 1 228 ? 9.102 17.141 23.781 1 98.81 228 GLU B O 1
ATOM 3916 N N . THR B 1 229 ? 10.906 18.484 23.797 1 98.44 229 THR B N 1
ATOM 3917 C CA . THR B 1 229 ? 11.492 17.703 24.891 1 98.44 229 THR B CA 1
ATOM 3918 C C . THR B 1 229 ? 11.398 18.469 26.203 1 98.44 229 THR B C 1
ATOM 3920 O O . THR B 1 229 ? 11.695 17.922 27.266 1 98.44 229 THR B O 1
ATOM 3923 N N . ASN B 1 230 ? 11.008 19.703 26.234 1 97.69 230 ASN B N 1
ATOM 3924 C CA . ASN B 1 230 ? 10.969 20.453 27.484 1 97.69 230 ASN B CA 1
ATOM 3925 C C . ASN B 1 230 ? 9.57 20.984 27.781 1 97.69 230 ASN B C 1
ATOM 3927 O O . ASN B 1 230 ? 9.398 21.859 28.625 1 97.69 230 ASN B O 1
ATOM 3931 N N . ASN B 1 231 ? 8.609 20.609 27.016 1 97.12 231 ASN B N 1
ATOM 3932 C CA . ASN B 1 231 ? 7.18 20.797 27.234 1 97.12 231 ASN B CA 1
ATOM 3933 C C . ASN B 1 231 ? 6.805 22.281 27.234 1 97.12 231 ASN B C 1
ATOM 3935 O O . ASN B 1 231 ? 5.961 22.719 28.016 1 97.12 231 ASN B O 1
ATOM 3939 N N . ASP B 1 232 ? 7.453 23.125 26.375 1 97.44 232 ASP B N 1
ATOM 3940 C CA . ASP B 1 232 ? 7.102 24.531 26.344 1 97.44 232 ASP B CA 1
ATOM 3941 C C . ASP B 1 232 ? 6.484 24.922 25 1 97.44 232 ASP B C 1
ATOM 3943 O O . ASP B 1 232 ? 6.156 26.078 24.766 1 97.44 232 ASP B O 1
ATOM 3947 N N . THR B 1 233 ? 6.441 23.969 24.016 1 98 233 THR B N 1
ATOM 3948 C CA . THR B 1 233 ? 5.809 24.094 22.719 1 98 233 THR B CA 1
ATOM 3949 C C . THR B 1 233 ? 6.496 25.172 21.875 1 98 233 THR B C 1
ATOM 3951 O O . THR B 1 233 ? 5.883 25.766 20.984 1 98 233 THR B O 1
ATOM 3954 N N . THR B 1 234 ? 7.672 25.516 22.297 1 97.75 234 THR B N 1
ATOM 3955 C CA . THR B 1 234 ? 8.531 26.406 21.531 1 97.75 234 THR B CA 1
ATOM 3956 C C . THR B 1 234 ? 9.805 25.688 21.094 1 97.75 234 THR B C 1
ATOM 3958 O O . THR B 1 234 ? 10.438 25 21.891 1 97.75 234 THR B O 1
ATOM 3961 N N . TYR B 1 235 ? 10.016 25.875 19.859 1 98.56 235 TYR B N 1
ATOM 3962 C CA . TYR B 1 235 ? 11.211 25.219 19.344 1 98.56 235 TYR B CA 1
ATOM 3963 C C . TYR B 1 235 ? 12.477 25.844 19.922 1 98.56 235 TYR B C 1
ATOM 3965 O O . TYR B 1 235 ? 12.695 27.047 19.781 1 98.56 235 TYR B O 1
ATOM 3973 N N . GLY B 1 236 ? 13.336 25 20.547 1 98.38 236 GLY B N 1
ATOM 3974 C CA . GLY B 1 236 ? 14.484 25.547 21.25 1 98.38 236 GLY B CA 1
ATOM 3975 C C . GLY B 1 236 ? 15.797 24.875 20.875 1 98.38 236 GLY B C 1
ATOM 3976 O O . GLY B 1 236 ? 16.797 25 21.578 1 98.38 236 GLY B O 1
ATOM 3977 N N . PHE B 1 237 ? 15.836 24.172 19.828 1 98.75 237 PHE B N 1
ATOM 3978 C CA . PHE B 1 237 ? 17.031 23.422 19.469 1 98.75 237 PHE B CA 1
ATOM 3979 C C . PHE B 1 237 ? 18.203 24.359 19.203 1 98.75 237 PHE B C 1
ATOM 3981 O O . PHE B 1 237 ? 19.281 24.172 19.75 1 98.75 237 PHE B O 1
ATOM 3988 N N . VAL B 1 238 ? 17.938 25.344 18.391 1 98.31 238 VAL B N 1
ATOM 3989 C CA . VAL B 1 238 ? 19.016 26.25 18 1 98.31 238 VAL B CA 1
ATOM 3990 C C . VAL B 1 238 ? 19.391 27.141 19.188 1 98.31 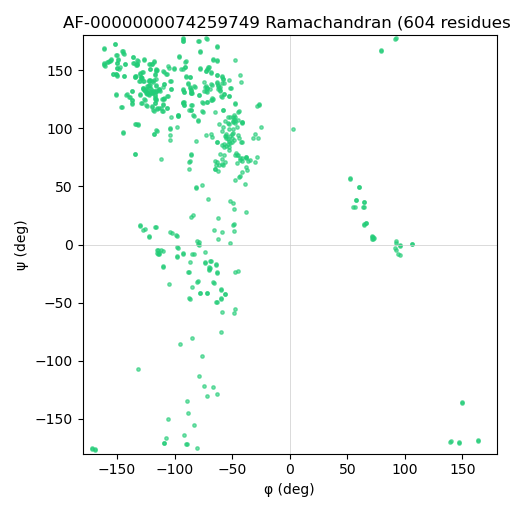238 VAL B C 1
ATOM 3992 O O . VAL B 1 238 ? 20.578 27.297 19.5 1 98.31 238 VAL B O 1
ATOM 3995 N N . SER B 1 239 ? 18.438 27.594 19.875 1 97 239 SER B N 1
ATOM 3996 C CA . SER B 1 239 ? 18.688 28.531 20.969 1 97 239 SER B CA 1
ATOM 3997 C C . SER B 1 239 ? 19.375 27.844 22.141 1 97 239 SER B C 1
ATOM 3999 O O . SER B 1 239 ? 20.031 28.484 22.953 1 97 239 SER B O 1
ATOM 4001 N N . SER B 1 240 ? 19.25 26.578 22.219 1 97.81 240 SER B N 1
ATOM 4002 C CA . SER B 1 240 ? 19.859 25.828 23.312 1 97.81 240 SER B CA 1
ATOM 4003 C C . SER B 1 240 ? 21.141 25.125 22.875 1 97.81 240 SER B C 1
ATOM 4005 O O . SER B 1 240 ? 21.656 24.266 23.594 1 97.81 240 SER B O 1
ATOM 4007 N N . ASP B 1 241 ? 21.578 25.422 21.781 1 97.38 241 ASP B N 1
ATOM 4008 C CA . ASP B 1 241 ? 22.781 24.812 21.234 1 97.38 241 ASP B CA 1
ATOM 4009 C C . ASP B 1 241 ? 22.625 23.281 21.156 1 97.38 241 ASP B C 1
ATOM 4011 O O . ASP B 1 241 ? 23.547 22.547 21.531 1 97.38 241 ASP B O 1
ATOM 4015 N N . GLY B 1 242 ? 21.438 22.906 20.812 1 97.88 242 GLY B N 1
ATOM 4016 C CA . GLY B 1 242 ? 21.203 21.5 20.516 1 97.88 242 GLY B CA 1
ATOM 4017 C C . GLY B 1 242 ? 20.734 20.719 21.719 1 97.88 242 GLY B C 1
ATOM 4018 O O . GLY B 1 242 ? 20.469 19.516 21.625 1 97.88 242 GLY B O 1
ATOM 4019 N N . ALA B 1 243 ? 20.531 21.312 22.844 1 97.62 243 ALA B N 1
ATOM 4020 C CA . ALA B 1 243 ? 20.234 20.609 24.078 1 97.62 243 ALA B CA 1
ATOM 4021 C C . ALA B 1 243 ? 18.766 20.219 24.141 1 97.62 243 ALA B C 1
ATOM 4023 O O . ALA B 1 243 ? 18.406 19.219 24.781 1 97.62 243 ALA B O 1
ATOM 4024 N N . GLN B 1 244 ? 18 21.031 23.562 1 98.31 244 GLN B N 1
ATOM 4025 C CA . GLN B 1 244 ? 16.562 20.797 23.594 1 98.31 244 GLN B CA 1
ATOM 4026 C C . GLN B 1 244 ? 16 20.531 22.203 1 98.31 244 GLN B C 1
ATOM 4028 O O . GLN B 1 244 ? 16.578 20.984 21.203 1 98.31 244 GLN B O 1
ATOM 4033 N N . ASP B 1 245 ? 14.891 19.719 22.125 1 98.75 245 ASP B N 1
ATOM 4034 C CA . ASP B 1 245 ? 14.07 19.562 20.938 1 98.75 245 ASP B CA 1
ATOM 4035 C C . ASP B 1 245 ? 14.891 19.016 19.766 1 98.75 245 ASP B C 1
ATOM 4037 O O . ASP B 1 245 ? 14.828 19.547 18.656 1 98.75 245 ASP B O 1
ATOM 4041 N N . GLY B 1 246 ? 15.625 17.953 20.031 1 98.75 246 GLY B N 1
ATOM 4042 C CA . GLY B 1 246 ? 16.422 17.297 19 1 98.75 246 GLY B CA 1
ATOM 4043 C C . GLY B 1 246 ? 15.578 16.516 18 1 98.75 246 GLY B C 1
ATOM 4044 O O . GLY B 1 246 ? 14.352 16.438 18.156 1 98.75 246 GLY B O 1
ATOM 4045 N N . PRO B 1 247 ? 16.234 15.969 17.047 1 98.88 247 PRO B N 1
ATOM 4046 C CA . PRO B 1 247 ? 15.523 15.273 15.969 1 98.88 247 PRO B CA 1
ATOM 4047 C C . PRO B 1 247 ? 14.93 13.945 16.422 1 98.88 247 PRO B C 1
ATOM 4049 O O . PRO B 1 247 ? 15.43 13.328 17.375 1 98.88 247 PRO B O 1
ATOM 4052 N N . TYR B 1 248 ? 13.805 13.57 15.805 1 98.94 248 TYR B N 1
ATOM 4053 C CA . TYR B 1 248 ? 13.406 12.164 15.836 1 98.94 248 TYR B CA 1
ATOM 4054 C C . TYR B 1 248 ? 14.445 11.289 15.148 1 98.94 248 TYR B C 1
ATOM 4056 O O . TYR B 1 248 ? 14.969 11.641 14.094 1 98.94 248 TYR B O 1
ATOM 4064 N N . THR B 1 249 ? 14.766 10.133 15.766 1 98.69 249 THR B N 1
ATOM 4065 C CA . THR B 1 249 ? 15.742 9.211 15.18 1 98.69 249 THR B CA 1
ATOM 4066 C C . THR B 1 249 ? 15.164 7.805 15.078 1 98.69 249 THR B C 1
ATOM 4068 O O . THR B 1 249 ? 14.242 7.449 15.82 1 98.69 249 THR B O 1
ATOM 4071 N N . VAL B 1 250 ? 15.586 7.094 14.094 1 98 250 VAL B N 1
ATOM 4072 C CA . VAL B 1 250 ? 15.398 5.652 13.953 1 98 250 VAL B CA 1
ATOM 4073 C C . VAL B 1 250 ? 16.75 4.953 13.891 1 98 250 VAL B C 1
ATOM 4075 O O . VAL B 1 250 ? 17.578 5.262 13.031 1 98 250 VAL B O 1
ATOM 4078 N N . ASP B 1 251 ? 17.031 4.082 14.828 1 96.44 251 ASP B N 1
ATOM 4079 C CA . ASP B 1 251 ? 18.312 3.395 14.945 1 96.44 251 ASP B CA 1
ATOM 4080 C C . ASP B 1 251 ? 19.453 4.395 15.039 1 96.44 251 ASP B C 1
ATOM 4082 O O . ASP B 1 251 ? 20.5 4.223 14.391 1 96.44 251 ASP B O 1
ATOM 4086 N N . GLY B 1 252 ? 19.188 5.492 15.617 1 97 252 GLY B N 1
ATOM 4087 C CA . GLY B 1 252 ? 20.219 6.461 15.914 1 97 252 GLY B CA 1
ATOM 4088 C C . GLY B 1 252 ? 20.406 7.492 14.812 1 97 252 GLY B C 1
ATOM 4089 O O . GLY B 1 252 ? 21.203 8.422 14.953 1 97 252 GLY B O 1
ATOM 4090 N N . GLU B 1 253 ? 19.688 7.324 13.773 1 97.81 253 GLU B N 1
ATOM 4091 C CA . GLU B 1 253 ? 19.828 8.266 12.664 1 97.81 253 GLU B CA 1
ATOM 4092 C C . GLU B 1 253 ? 18.594 9.156 12.547 1 97.81 253 GLU B C 1
ATOM 4094 O O . GLU B 1 253 ? 17.469 8.68 12.656 1 97.81 253 GLU B O 1
ATOM 4099 N N . ALA B 1 254 ? 18.828 10.414 12.297 1 98.69 254 ALA B N 1
ATOM 4100 C CA . ALA B 1 254 ? 17.719 11.352 12.172 1 98.69 254 ALA B CA 1
ATOM 4101 C C . ALA B 1 254 ? 16.828 10.984 10.992 1 98.69 254 ALA B C 1
ATOM 4103 O O . ALA B 1 254 ? 17.312 10.609 9.922 1 98.69 254 ALA B O 1
ATOM 4104 N N . VAL B 1 255 ? 15.531 11.094 11.156 1 98.88 255 VAL B N 1
ATOM 4105 C CA . VAL B 1 255 ? 14.578 10.938 10.062 1 98.88 255 VAL B CA 1
ATOM 4106 C C . VAL B 1 255 ? 14.586 12.188 9.195 1 98.88 255 VAL B C 1
ATOM 4108 O O . VAL B 1 255 ? 14.336 13.297 9.68 1 98.88 255 VAL B O 1
ATOM 4111 N N . THR B 1 256 ? 14.859 12.062 7.879 1 98.88 256 THR B N 1
ATOM 4112 C CA . THR B 1 256 ? 14.938 13.219 6.992 1 98.88 256 THR B CA 1
ATOM 4113 C C . THR B 1 256 ? 14.367 12.883 5.617 1 98.88 256 THR B C 1
ATOM 4115 O O . THR B 1 256 ? 14.227 11.711 5.266 1 98.88 256 THR B O 1
ATOM 4118 N N . GLU B 1 257 ? 13.945 13.852 4.949 1 98.88 257 GLU B N 1
ATOM 4119 C CA . GLU B 1 257 ? 13.68 13.773 3.516 1 98.88 257 GLU B CA 1
ATOM 4120 C C . GLU B 1 257 ? 14.148 15.039 2.803 1 98.88 257 GLU B C 1
ATOM 4122 O O . GLU B 1 257 ? 13.789 16.156 3.203 1 98.88 257 GLU B O 1
ATOM 4127 N N . ALA B 1 258 ? 14.953 14.859 1.781 1 98.81 258 ALA B N 1
ATOM 4128 C CA . ALA B 1 258 ? 15.492 15.977 1.014 1 98.81 258 ALA B CA 1
ATOM 4129 C C . ALA B 1 258 ? 14.758 16.141 -0.313 1 98.81 258 ALA B C 1
ATOM 4131 O O . ALA B 1 258 ? 14.352 15.148 -0.932 1 98.81 258 ALA B O 1
ATOM 4132 N N . SER B 1 259 ? 14.531 17.375 -0.696 1 98.75 259 SER B N 1
ATOM 4133 C CA . SER B 1 259 ? 13.922 17.625 -1.997 1 98.75 259 SER B CA 1
ATOM 4134 C C . SER B 1 259 ? 14.375 18.969 -2.562 1 98.75 259 SER B C 1
ATOM 4136 O O . SER B 1 259 ? 14.82 19.844 -1.818 1 98.75 259 SER B O 1
ATOM 4138 N N . GLU B 1 260 ? 14.156 19.078 -3.801 1 98.69 260 GLU B N 1
ATOM 4139 C CA . GLU B 1 260 ? 14.492 20.328 -4.48 1 98.69 260 GLU B CA 1
ATOM 4140 C C . GLU B 1 260 ? 13.375 21.359 -4.316 1 98.69 260 GLU B C 1
ATOM 4142 O O . GLU B 1 260 ? 12.195 21.031 -4.453 1 98.69 260 GLU B O 1
ATOM 4147 N N . VAL B 1 261 ? 13.773 22.625 -4.016 1 98.69 261 VAL B N 1
ATOM 4148 C CA . VAL B 1 261 ? 12.867 23.766 -4.012 1 98.69 261 VAL B CA 1
ATOM 4149 C C . VAL B 1 261 ? 13.266 24.75 -5.109 1 98.69 261 VAL B C 1
ATOM 4151 O O . VAL B 1 261 ? 14.375 25.281 -5.094 1 98.69 261 VAL B O 1
ATOM 4154 N N . THR B 1 262 ? 12.344 24.891 -6.027 1 98.38 262 THR B N 1
ATOM 4155 C CA . THR B 1 262 ? 12.586 25.828 -7.125 1 98.38 262 THR B CA 1
ATOM 4156 C C . THR B 1 262 ? 12.023 27.203 -6.797 1 98.38 262 THR B C 1
ATOM 4158 O O . THR B 1 262 ? 10.82 27.344 -6.551 1 98.38 262 THR B O 1
ATOM 4161 N N . VAL B 1 263 ? 12.906 28.188 -6.809 1 97.38 263 VAL B N 1
ATOM 4162 C CA . VAL B 1 263 ? 12.477 29.547 -6.473 1 97.38 263 VAL B CA 1
ATOM 4163 C C . VAL B 1 263 ? 12.062 30.297 -7.742 1 97.38 263 VAL B C 1
ATOM 4165 O O . VAL B 1 263 ? 12.836 30.375 -8.703 1 97.38 263 VAL B O 1
ATOM 4168 N N . THR B 1 264 ? 10.812 30.703 -7.734 1 90.31 264 THR B N 1
ATOM 4169 C CA . THR B 1 264 ? 10.305 31.453 -8.875 1 90.31 264 THR B CA 1
ATOM 4170 C C . THR B 1 264 ? 10.203 32.938 -8.539 1 90.31 264 THR B C 1
ATOM 4172 O O . THR B 1 264 ? 9.875 33.312 -7.402 1 90.31 264 THR B O 1
ATOM 4175 N N . SER B 1 265 ? 11.25 33.781 -8.766 1 69.88 265 SER B N 1
ATOM 4176 C CA . SER B 1 265 ? 11.273 35.219 -8.523 1 69.88 265 SER B CA 1
ATOM 4177 C C . SER B 1 265 ? 9.992 35.906 -9.023 1 69.88 265 SER B C 1
ATOM 4179 O O . SER B 1 265 ? 9.477 35.531 -10.086 1 69.88 265 SER B O 1
ATOM 4181 N N . GLU B 1 266 ? 9.164 36.312 -8.086 1 55.5 266 GLU B N 1
ATOM 4182 C CA . GLU B 1 266 ? 8.125 37.188 -8.625 1 55.5 266 GLU B CA 1
ATOM 4183 C C . GLU B 1 266 ? 8.719 38.219 -9.562 1 55.5 266 GLU B C 1
ATOM 4185 O O . GLU B 1 266 ? 8.023 39.156 -9.984 1 55.5 266 GLU B O 1
ATOM 4190 N N . GLY B 1 267 ? 10.094 38.438 -9.297 1 43.88 267 GLY B N 1
ATOM 4191 C CA . GLY B 1 267 ? 10.477 39.75 -9.797 1 43.88 267 GLY B CA 1
ATOM 4192 C C . GLY B 1 267 ? 9.992 40 -11.211 1 43.88 267 GLY B C 1
ATOM 4193 O O . GLY B 1 267 ? 10.148 41.094 -11.734 1 43.88 267 GLY B O 1
ATOM 4194 N N . ALA B 1 268 ? 10.383 39.094 -12.031 1 40.5 268 ALA B N 1
ATOM 4195 C CA . ALA B 1 268 ? 10.469 39.812 -13.312 1 40.5 268 ALA B CA 1
ATOM 4196 C C . ALA B 1 268 ? 9.094 40.281 -13.766 1 40.5 268 ALA B C 1
ATOM 4198 O O . ALA B 1 268 ? 8.242 39.5 -14.148 1 40.5 268 ALA B O 1
ATOM 4199 N N . THR B 1 269 ? 8.547 41.219 -12.93 1 38.75 269 THR B N 1
ATOM 4200 C CA . THR B 1 269 ? 7.586 42.031 -13.68 1 38.75 269 THR B CA 1
ATOM 4201 C C . THR B 1 269 ? 7.926 42.031 -15.172 1 38.75 269 THR B C 1
ATOM 4203 O O . THR B 1 269 ? 9.094 42.156 -15.547 1 38.75 269 THR B O 1
ATOM 4206 N N . GLY B 1 270 ? 7.219 41.281 -15.781 1 34 270 GLY B N 1
ATOM 4207 C CA . GLY B 1 270 ? 7.316 41.312 -17.234 1 34 270 GLY B CA 1
ATOM 4208 C C . GLY B 1 270 ? 7.746 42.656 -17.766 1 34 270 GLY B C 1
ATOM 4209 O O . GLY B 1 270 ? 7.215 43.688 -17.344 1 34 270 GLY B O 1
ATOM 4210 N N . ASP B 1 271 ? 9.031 42.812 -17.922 1 34.66 271 ASP B N 1
ATOM 4211 C CA . ASP B 1 271 ? 9.344 43.906 -18.812 1 34.66 271 ASP B CA 1
ATOM 4212 C C . ASP B 1 271 ? 8.219 44.125 -19.828 1 34.66 271 ASP B C 1
ATOM 4214 O O . ASP B 1 271 ? 7.887 43.219 -20.594 1 34.66 271 ASP B O 1
ATOM 4218 N N . GLY B 1 272 ? 7.145 44.719 -19.312 1 28.27 272 GLY B N 1
ATOM 4219 C CA . GLY B 1 272 ? 6.359 45.312 -20.375 1 28.27 272 GLY B CA 1
ATOM 4220 C C . GLY B 1 272 ? 7.207 45.906 -21.484 1 28.27 272 GLY B C 1
ATOM 4221 O O . GLY B 1 272 ? 7.855 46.938 -21.297 1 28.27 272 GLY B O 1
ATOM 4222 N N . ALA B 1 273 ? 7.902 45 -22.109 1 28.39 273 ALA B N 1
ATOM 4223 C CA . ALA B 1 273 ? 8.383 45.5 -23.406 1 28.39 273 ALA B CA 1
ATOM 4224 C C . ALA B 1 273 ? 7.359 46.406 -24.062 1 28.39 273 ALA B C 1
ATOM 4226 O O . ALA B 1 273 ? 6.281 45.969 -24.469 1 28.39 273 ALA B O 1
ATOM 4227 N N . ALA B 1 274 ? 7.234 47.594 -23.484 1 25.5 274 ALA B N 1
ATOM 4228 C CA . ALA B 1 274 ? 6.668 48.656 -24.312 1 25.5 274 ALA B CA 1
ATOM 4229 C C . ALA B 1 274 ? 7.16 48.562 -25.75 1 25.5 274 ALA B C 1
ATOM 4231 O O . ALA B 1 274 ? 8.344 48.781 -26.016 1 25.5 274 ALA B O 1
ATOM 4232 N N . THR B 1 275 ? 6.777 47.531 -26.469 1 28.09 275 THR B N 1
ATOM 4233 C CA . THR B 1 275 ? 6.949 47.594 -27.906 1 28.09 275 THR B CA 1
ATOM 4234 C C . THR B 1 275 ? 6.57 48.969 -28.438 1 28.09 275 THR B C 1
ATOM 4236 O O . THR B 1 275 ? 5.398 49.344 -28.422 1 28.09 275 THR B O 1
ATOM 4239 N N . GLY B 1 276 ? 7.301 49.969 -28 1 23.62 276 GLY B N 1
ATOM 4240 C CA . GLY B 1 276 ? 7.234 51.219 -28.734 1 23.62 276 GLY B CA 1
ATOM 4241 C C . GLY B 1 276 ? 7.219 51.031 -30.234 1 23.62 276 GLY B C 1
ATOM 4242 O O . GLY B 1 276 ? 8.18 50.531 -30.812 1 23.62 276 GLY B O 1
ATOM 4243 N N . GLY B 1 277 ? 6.043 50.531 -30.672 1 25.86 277 GLY B N 1
ATOM 4244 C CA . GLY B 1 277 ? 5.703 50.531 -32.094 1 25.86 277 GLY B CA 1
ATOM 4245 C C . GLY B 1 277 ? 6.172 51.781 -32.812 1 25.86 277 GLY B C 1
ATOM 4246 O O . GLY B 1 277 ? 5.727 52.906 -32.5 1 25.86 277 GLY B O 1
ATOM 4247 N N . LEU B 1 278 ? 7.5 51.812 -33.062 1 22.23 278 LEU B N 1
ATOM 4248 C CA . LEU B 1 278 ? 8.055 52.875 -33.906 1 22.23 278 LEU B CA 1
ATOM 4249 C C . LEU B 1 278 ? 7.176 53.094 -35.125 1 22.23 278 LEU B C 1
ATOM 4251 O O . LEU B 1 278 ? 6.785 52.125 -35.812 1 22.23 278 LEU B O 1
ATOM 4255 N N . ALA B 1 279 ? 6.195 54.031 -35 1 22.86 279 ALA B N 1
ATOM 4256 C CA . ALA B 1 279 ? 5.477 54.625 -36.156 1 22.86 279 ALA B CA 1
ATOM 4257 C C . ALA B 1 279 ? 6.418 54.875 -37.312 1 22.86 279 ALA B C 1
ATOM 4259 O O . ALA B 1 279 ? 7.266 55.781 -37.25 1 22.86 279 ALA B O 1
ATOM 4260 N N . GLY B 1 280 ? 7.211 53.812 -37.75 1 19.31 280 GLY B N 1
ATOM 4261 C CA . GLY B 1 280 ? 8.07 54.094 -38.875 1 19.31 280 GLY B CA 1
ATOM 4262 C C . GLY B 1 280 ? 7.348 54.844 -40 1 19.31 280 GLY B C 1
ATOM 4263 O O . GLY B 1 280 ? 6.25 54.438 -40.406 1 19.31 280 GLY B O 1
ATOM 4264 N N . ASP B 1 281 ? 7.508 56.094 -40.125 1 22.69 281 ASP B N 1
ATOM 4265 C CA . ASP B 1 281 ? 7.102 57.062 -41.125 1 22.69 281 ASP B CA 1
ATOM 4266 C C . ASP B 1 281 ? 7.453 56.562 -42.531 1 22.69 281 ASP B C 1
ATOM 4268 O O . ASP B 1 281 ? 7.438 57.312 -43.5 1 22.69 281 ASP B O 1
ATOM 4272 N N . GLY B 1 282 ? 7.836 55.281 -42.688 1 19.03 282 GLY B N 1
ATOM 4273 C CA . GLY B 1 282 ? 8.539 55.156 -43.938 1 19.03 282 GLY B CA 1
ATOM 4274 C C . GLY B 1 282 ? 7.734 55.688 -45.125 1 19.03 282 GLY B C 1
ATOM 4275 O O . GLY B 1 282 ? 6.555 55.344 -45.281 1 19.03 282 GLY B O 1
ATOM 4276 N N . ASP B 1 283 ? 8.094 56.75 -45.688 1 20.72 283 ASP B N 1
ATOM 4277 C CA . ASP B 1 283 ? 7.766 57.531 -46.875 1 20.72 283 ASP B CA 1
ATOM 4278 C C . ASP B 1 283 ? 7.805 56.656 -48.125 1 20.72 283 ASP B C 1
ATOM 4280 O O . ASP B 1 283 ? 7.645 57.188 -49.25 1 20.72 283 ASP B O 1
ATOM 4284 N N . ASP B 1 284 ? 8.062 55.406 -48.094 1 17.69 284 ASP B N 1
ATOM 4285 C CA . ASP B 1 284 ? 8.75 55.062 -49.312 1 17.69 284 ASP B CA 1
ATOM 4286 C C . ASP B 1 284 ? 7.891 55.406 -50.531 1 17.69 284 ASP B C 1
ATOM 4288 O O . ASP B 1 284 ? 8.414 55.625 -51.625 1 17.69 284 ASP B O 1
ATOM 4292 N N . ALA B 1 285 ? 6.68 54.812 -50.594 1 17.98 285 ALA B N 1
ATOM 4293 C CA . ALA B 1 285 ? 6.395 54.125 -51.844 1 17.98 285 ALA B CA 1
ATOM 4294 C C . ALA B 1 285 ? 6.18 55.125 -53 1 17.98 285 ALA B C 1
ATOM 4296 O O . ALA B 1 285 ? 5.301 54.938 -53.844 1 17.98 285 ALA B O 1
ATOM 4297 N N . ASP B 1 286 ? 6.902 56.125 -53.062 1 17.45 286 ASP B N 1
ATOM 4298 C CA . ASP B 1 286 ? 6.332 57 -54.062 1 17.45 286 ASP B CA 1
ATOM 4299 C C . ASP B 1 286 ? 6.332 56.344 -55.438 1 17.45 286 ASP B C 1
ATOM 4301 O O . ASP B 1 286 ? 6.137 57 -56.469 1 17.45 286 ASP B O 1
ATOM 4305 N N . GLY B 1 287 ? 6.746 55.031 -55.562 1 17.77 287 GLY B N 1
ATOM 4306 C CA . GLY B 1 287 ? 7.09 54.875 -56.969 1 17.77 287 GLY B CA 1
ATOM 4307 C C . GLY B 1 287 ? 5.902 55.062 -57.875 1 17.77 287 GLY B C 1
ATOM 4308 O O . GLY B 1 287 ? 4.922 54.312 -57.781 1 17.77 287 GLY B O 1
ATOM 4309 N N . ASN B 1 288 ? 5.707 56.281 -58.219 1 16.84 288 ASN B N 1
ATOM 4310 C CA . ASN B 1 288 ? 4.723 56.719 -59.188 1 16.84 288 ASN B CA 1
ATOM 4311 C C . ASN B 1 288 ? 4.836 55.906 -60.5 1 16.84 288 ASN B C 1
ATOM 4313 O O . ASN B 1 288 ? 5.902 55.875 -61.125 1 16.84 288 ASN B O 1
ATOM 4317 N N . GLU B 1 289 ? 4.23 54.844 -60.688 1 16.22 289 GLU B N 1
ATOM 4318 C CA . GLU B 1 289 ? 4.059 54.031 -61.875 1 16.22 289 GLU B CA 1
ATOM 4319 C C . GLU B 1 289 ? 3.557 54.844 -63.062 1 16.22 289 GLU B C 1
ATOM 4321 O O . GLU B 1 289 ? 3.104 54.281 -64.062 1 16.22 289 GLU B O 1
ATOM 4326 N N . THR B 1 290 ? 3.969 56.094 -63.281 1 17.03 290 THR B N 1
ATOM 4327 C CA . THR B 1 290 ? 3.033 56.719 -64.25 1 17.03 290 THR B CA 1
ATOM 4328 C C . THR B 1 290 ? 3.072 56 -65.562 1 17.03 290 THR B C 1
ATOM 4330 O O . THR B 1 290 ? 4.148 55.781 -66.125 1 17.03 290 THR B O 1
ATOM 4333 N N . THR B 1 291 ? 2.332 55.031 -65.75 1 16.06 291 THR B N 1
ATOM 4334 C CA . THR B 1 291 ? 2.17 54.469 -67.062 1 16.06 291 THR B CA 1
ATOM 4335 C C . THR B 1 291 ? 1.726 55.531 -68.062 1 16.06 291 THR B C 1
ATOM 4337 O O . THR B 1 291 ? 0.724 56.219 -67.812 1 16.06 291 THR B O 1
ATOM 4340 N N . ASP B 1 292 ? 2.57 56.281 -68.875 1 15.09 292 ASP B N 1
ATOM 4341 C CA . ASP B 1 292 ? 2.477 57.281 -69.938 1 15.09 292 ASP B CA 1
ATOM 4342 C C . ASP B 1 292 ? 1.693 56.75 -71.125 1 15.09 292 ASP B C 1
ATOM 4344 O O . ASP B 1 292 ? 1.662 57.375 -72.188 1 15.09 292 ASP B O 1
ATOM 4348 N N . GLU B 1 293 ? 1.041 55.812 -71.312 1 15.89 293 GLU B N 1
ATOM 4349 C CA . GLU B 1 293 ? 0.993 55.906 -72.75 1 15.89 293 GLU B CA 1
ATOM 4350 C C . GLU B 1 293 ? 0.373 57.219 -73.188 1 15.89 293 GLU B C 1
ATOM 4352 O O . GLU B 1 293 ? 0.95 57.938 -74.062 1 15.89 293 GLU B O 1
ATOM 4357 N N . GLY B 1 294 ? -1.011 57.5 -73.125 1 15.1 294 GLY B N 1
ATOM 4358 C CA . GLY B 1 294 ? -2.076 57.531 -74.125 1 15.1 294 GLY B CA 1
ATOM 4359 C C . GLY B 1 294 ? -2.512 58.938 -74.5 1 15.1 294 GLY B C 1
ATOM 4360 O O . GLY B 1 294 ? -2.248 59.875 -73.75 1 15.1 294 GLY B O 1
ATOM 4361 N N . THR B 1 295 ? -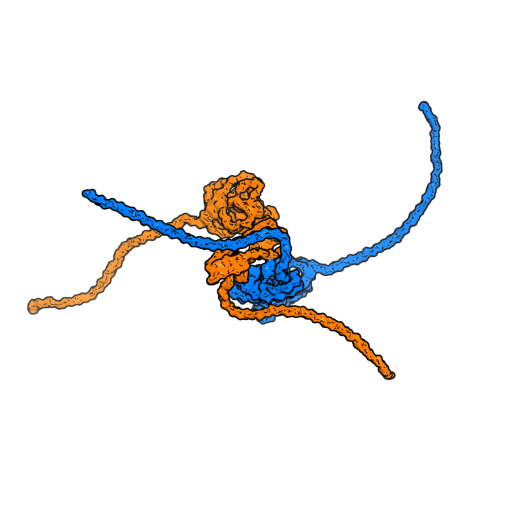3.955 59.219 -74.938 1 18.16 295 THR B N 1
ATOM 4362 C CA . THR B 1 295 ? -4.523 59.562 -76.25 1 18.16 295 THR B CA 1
ATOM 4363 C C . THR B 1 295 ? -4.496 61.062 -76.438 1 18.16 295 THR B C 1
ATOM 4365 O O . THR B 1 295 ? -4.379 61.844 -75.5 1 18.16 295 THR B O 1
ATOM 4368 N N . PRO B 1 296 ? -5.824 61.625 -77.312 1 17.25 296 PRO B N 1
ATOM 4369 C CA . PRO B 1 296 ? -6.113 62.281 -78.562 1 17.25 296 PRO B CA 1
ATOM 4370 C C . PRO B 1 296 ? -6.605 63.719 -78.438 1 17.25 296 PRO B C 1
ATOM 4372 O O . PRO B 1 296 ? -7.336 64 -77.5 1 17.25 296 PRO B O 1
ATOM 4375 N N . ALA B 1 297 ? -6.133 64.562 -79.188 1 16.67 297 ALA B N 1
ATOM 4376 C CA . ALA B 1 297 ? -6.477 65.875 -79.688 1 16.67 297 ALA B CA 1
ATOM 4377 C C . ALA B 1 297 ? -7.602 65.812 -80.688 1 16.67 297 ALA B C 1
ATOM 4379 O O . ALA B 1 297 ? -7.523 65 -81.688 1 16.67 297 ALA B O 1
ATOM 4380 N N . LEU B 1 298 ? -8.906 65.938 -80.625 1 16.73 298 LEU B N 1
ATOM 4381 C CA . LEU B 1 298 ? -9.484 66.5 -81.875 1 16.73 298 LEU B CA 1
ATOM 4382 C C . LEU B 1 298 ? -9.039 67.938 -82.062 1 16.73 298 LEU B C 1
ATOM 4384 O O . LEU B 1 298 ? -8.492 68.25 -83.125 1 16.73 298 LEU B O 1
ATOM 4388 N N . GLU B 1 299 ? -10.086 69.062 -82.188 1 18.44 299 GLU B N 1
ATOM 4389 C CA . GLU B 1 299 ? -10.609 70.062 -83.062 1 18.44 299 GLU B CA 1
ATOM 4390 C C . GLU B 1 299 ? -9.836 71.375 -82.938 1 18.44 299 GLU B C 1
ATOM 4392 O O . GLU B 1 299 ? -9.805 71.938 -81.875 1 18.44 299 GLU B O 1
ATOM 4397 N N . PRO B 1 300 ? -8.641 71.75 -83.188 1 16.81 300 PRO B N 1
ATOM 4398 C CA . PRO B 1 300 ? -8.586 73 -83.938 1 16.81 300 PRO B CA 1
ATOM 4399 C C . PRO B 1 300 ? -9.18 72.938 -85.375 1 16.81 300 PRO B C 1
ATOM 4401 O O . PRO B 1 300 ? -9.008 71.938 -86 1 16.81 300 PRO B O 1
ATOM 4404 N N . PHE B 1 301 ? -10.477 73.625 -86.125 1 20.25 301 PHE B N 1
ATOM 4405 C CA . PHE B 1 301 ? -10.906 74.438 -87.25 1 20.25 301 PHE B CA 1
ATOM 4406 C C . PHE B 1 301 ? -9.914 75.562 -87.562 1 20.25 301 PHE B C 1
ATOM 4408 O O . PHE B 1 301 ? -9.859 76.562 -86.812 1 20.25 301 PHE B O 1
ATOM 4415 N N . ALA B 1 302 ? -8.875 76.125 -87.625 1 20.3 302 ALA B N 1
ATOM 4416 C CA . ALA B 1 302 ? -8.695 77.062 -88.75 1 20.3 302 ALA B CA 1
ATOM 4417 C C . ALA B 1 302 ? -9.016 76.312 -90.062 1 20.3 302 ALA B C 1
ATOM 4419 O O . ALA B 1 302 ? -8.852 75.125 -90.188 1 20.3 302 ALA B O 1
ATOM 4420 N N . ASP B 1 303 ? -9.719 77.188 -91 1 18.27 303 ASP B N 1
ATOM 4421 C CA . ASP B 1 303 ? -9.461 78.312 -91.875 1 18.27 303 ASP B CA 1
ATOM 4422 C C . ASP B 1 303 ? -7.98 78.688 -91.875 1 18.27 303 ASP B C 1
ATOM 4424 O O . ASP B 1 303 ? -7.383 78.938 -90.812 1 18.27 303 ASP B O 1
ATOM 4428 N N . ARG B 1 304 ? -7.082 78.188 -93.062 1 20.36 304 ARG B N 1
ATOM 4429 C CA . ARG B 1 304 ? -7.512 77.938 -94.438 1 20.36 304 ARG B CA 1
ATOM 4430 C C . ARG B 1 304 ? -8.352 76.625 -94.5 1 20.36 304 ARG B C 1
ATOM 4432 O O . ARG B 1 304 ? -8.102 75.688 -93.75 1 20.36 304 ARG B O 1
#

Organism: NCBI:txid2743089

Secondary structure (DSSP, 8-state):
-----------------------------------------S-EEEEEE--SEE-TT-EEEEEEEEE--SSS-EEEEEEEEEEETTEEEEEEEEEEE-TT-EEEEEEEEE-TTPPSEEEEEEEE-SS-EEEEEEEE-SS-EEE---EEE-SSEEEEEEEEETT-BEEEEE-GGGGGT-TTTTEEEEPPPB-SEEEEEEEEEBS--TT---S-SS-SSSEEEEEEEE---SSSSS--TTTTTTSSS-B-EETTEE--EEEEEEE--S--------------------------------------/-----------------------------------------S-EEEEEE--SEE-TT-EEEEEEEEE--SSS-EEEEEEEEEEETTEEEEEEEEEEE-TT-EEEEEEEEE-TTPPSEEEEEEEE-SS-EEEEEEEE-SS-EEE---EEE-SSEEEEEEEEETT-BEEEEE-GGGGGT-TTTTEEEEPPPB-SEEEEEEEEEBS--TT---S-SS-SSSEEEEEEEE---SSSSS--TTTTTTSSS-B-EETTEE--EEEEEEE--S-----------------TT-------------------

Nearest PDB structures (foldseek):
  7e1y-assembly1_H  TM=6.680E-01  e=7.088E-04  Staphylothermus marinus F1
  5mhn-assembly2_B  TM=3.751E-01  e=3.151E-06  Homo sapiens
  7ad7-assembly1_A  TM=4.883E-01  e=2.014E-04  Homo sapiens
  6a8p-assembly3_C  TM=3.190E-01  e=2.385E-05  Homo sapiens
  4pyg-assembly3_E  TM=3.143E-01  e=6.045E-05  Homo sapiens